Protein AF-A0A9D1TFX6-F1 (afdb_monomer_lite)

Secondary structure (DSSP, 8-state):
-EEEEE-SSEEEEEEE-TTT-SEEEEEEEGGGGGG-GGGGGGSHHHHHHHHHT-S-S----TTTT--SS-------SGGG----HHHHHHHHHHHGGGGTT--HHHHHHHHHHHHHHHHHTT--SS--GGGGGS--EEEEEEEEETT-SS-SEEEEEEEEEETTEEEEEEE-SSEEEEEEEETTEEEEEEEEE----SBHHHHHHHHHHHHHHHH-SEEEEEE-STT--EEEEESS--TTT-S-HHHHHHHHHHHHHHHHHHHHHHHHTT---B-----SHHHHHHHHHHHHHHHHHHTT---EEEEEETTS-SS-EEE-S-EEEEESS--SS--EEETTEEEEEEEEEEPSEEE--TT--TT-EEEEEEEEEEEE---

Sequence (379 aa):
MAYIETDGENFKGYFVNPISSDEEVIDAKVDELPDRPEIWKFCYENVLAVKQKGPGARSSSSQYGAMEDQVCQIITEDSELMLPEETISYIRDCMGKNAEGLTNVQMVSRFLNTTEAMLQNDMRYGVPSYMLDFPRHTYEGSLYIDDMLFPLTDGKITEFYWNDIARYIFENAYIVIDMIYIKDHLNNFEIGYHILDKRVSDRLDHFGLVGKCLDADSLRIAVDNEHKMQMLLPSGHPGKMWNSRQHVKNMFGFWLSGMEKLKAIEKYYEMEFQLHKVSGQDVLNDLYEAIDIVYNGMTLQQNCELTVPGDLFEEDFQIDEPVLIEEKKAIPLQDRVIQGVVFRPYRSIWLPGKVKFAGKSAGEIVRLPGCCEYRIVEG

Radius of gyration: 28.6 Å; chains: 1; bounding box: 55×53×90 Å

Foldseek 3Di:
DWDWDDPQFWIWIWDLPLQQSDTDIDTDTPVCVVVDPCVCCPPPVNVVVCVVCPLDPDPPDPPVVDPPDDPPDDDDDLVPPPDDPSNLVNLCVQCPVVCPPDDSVRSVVVSVVLLVVCQVVVPAEPDTPCQQSPFNDKFKWFKDFDPDPDGLDIFMWTWTHHHQKIWIWTDDQFKIKIFIGGNNHTPAMDIDTHQDDQWLVSSLVSLVSVVRVLPGQKMWMFTPDPVRDIDIGGPDDRDDPDPHSVVVVVVSVLVNVLSVLVVVVCVVQVHIAGDDDDDDPVSVVLQSLLSVLQSCLVVVHFNDKDKDFLVPDQAKDWDPAKAWDDAQDQDPDDWRAHRNWTWHFGTKIFHTDIFDSHPGDRPDITITRMRTHTDTDDD

Organism: NCBI:txid2838501

pLDDT: mean 79.28, std 15.89, range [27.95, 97.5]

Structure (mmCIF, N/CA/C/O backbone):
data_AF-A0A9D1TFX6-F1
#
_entry.id   AF-A0A9D1TFX6-F1
#
loop_
_atom_site.group_PDB
_atom_site.id
_atom_site.type_symbol
_atom_site.label_atom_id
_atom_site.label_alt_id
_atom_site.label_comp_id
_atom_site.label_asym_id
_atom_site.label_entity_id
_atom_site.label_seq_id
_atom_site.pdbx_PDB_ins_code
_atom_site.Cartn_x
_atom_site.Cartn_y
_atom_site.Cartn_z
_atom_site.occupancy
_atom_site.B_iso_or_equiv
_atom_site.auth_seq_id
_atom_site.auth_comp_id
_atom_site.auth_asym_id
_atom_site.auth_atom_id
_atom_site.pdbx_PDB_model_num
ATOM 1 N N . MET A 1 1 ? 12.086 4.731 -7.766 1.00 50.41 1 MET A N 1
ATOM 2 C CA . MET A 1 1 ? 12.019 3.971 -6.500 1.00 50.41 1 MET A CA 1
ATOM 3 C C . MET A 1 1 ? 12.751 4.792 -5.445 1.00 50.41 1 MET A C 1
ATOM 5 O O . MET A 1 1 ? 13.802 5.308 -5.779 1.00 50.41 1 MET A O 1
ATOM 9 N N . ALA A 1 2 ? 12.187 5.039 -4.262 1.00 48.31 2 ALA A N 1
ATOM 10 C CA . ALA A 1 2 ? 12.848 5.838 -3.223 1.00 48.31 2 ALA A CA 1
ATOM 11 C C . ALA A 1 2 ? 12.594 5.207 -1.851 1.00 48.31 2 ALA A C 1
ATOM 13 O O . ALA A 1 2 ? 11.437 4.946 -1.520 1.00 48.31 2 ALA A O 1
ATOM 14 N N . TYR A 1 3 ? 13.647 4.932 -1.087 1.00 51.38 3 TYR A N 1
ATOM 15 C CA . TYR A 1 3 ? 13.579 4.346 0.248 1.00 51.38 3 TYR A CA 1
ATOM 16 C C . TYR A 1 3 ? 14.718 4.862 1.136 1.00 51.38 3 TYR A C 1
ATOM 18 O O . TYR A 1 3 ? 15.718 5.382 0.653 1.00 51.38 3 TYR A O 1
ATOM 26 N 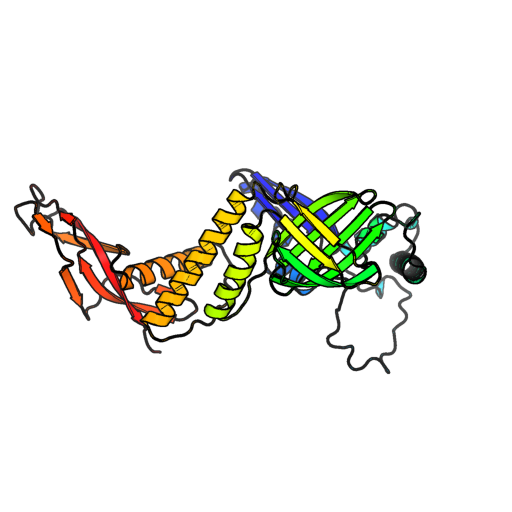N . ILE A 1 4 ? 14.539 4.776 2.452 1.00 63.38 4 ILE A N 1
ATOM 27 C CA . ILE A 1 4 ? 15.465 5.328 3.446 1.00 63.38 4 ILE A CA 1
ATOM 28 C C . ILE A 1 4 ? 15.862 4.208 4.406 1.00 63.38 4 ILE A C 1
ATOM 30 O O . ILE A 1 4 ? 15.001 3.502 4.928 1.00 63.38 4 ILE A O 1
ATOM 34 N N . GLU A 1 5 ? 17.156 4.088 4.667 1.00 58.78 5 GLU A N 1
ATOM 35 C CA . GLU A 1 5 ? 17.748 3.306 5.743 1.00 58.78 5 GLU A CA 1
ATOM 36 C C . GLU A 1 5 ? 18.275 4.265 6.817 1.00 58.78 5 GLU A C 1
ATOM 38 O O . GLU A 1 5 ? 18.986 5.223 6.524 1.00 58.78 5 GLU A O 1
ATOM 43 N N . THR A 1 6 ? 17.930 4.037 8.081 1.00 59.34 6 THR A N 1
ATOM 44 C CA . THR A 1 6 ? 18.486 4.810 9.197 1.00 59.34 6 THR A CA 1
ATOM 45 C C . THR A 1 6 ? 18.554 3.955 10.455 1.00 59.34 6 THR A C 1
ATOM 47 O O . THR A 1 6 ? 17.662 3.144 10.706 1.00 59.34 6 THR A O 1
ATOM 50 N N . ASP A 1 7 ? 19.620 4.122 11.236 1.00 60.09 7 ASP A N 1
ATOM 51 C CA . ASP A 1 7 ? 19.829 3.468 12.536 1.00 60.09 7 ASP A CA 1
ATOM 52 C C . ASP A 1 7 ? 19.606 4.426 13.727 1.00 60.09 7 ASP A C 1
ATOM 54 O O . ASP A 1 7 ? 19.815 4.043 14.878 1.00 60.09 7 ASP A O 1
ATOM 58 N N . GLY A 1 8 ? 19.153 5.658 13.460 1.00 51.97 8 GLY A N 1
ATOM 59 C CA . GLY A 1 8 ? 18.937 6.711 14.457 1.00 51.97 8 GLY A CA 1
ATOM 60 C C . GLY A 1 8 ? 20.118 7.671 14.655 1.00 51.97 8 GLY A C 1
ATOM 61 O O . GLY A 1 8 ? 19.915 8.744 15.217 1.00 51.97 8 GLY A O 1
ATOM 62 N N . GLU A 1 9 ? 21.313 7.347 14.151 1.00 61.41 9 GLU A N 1
ATOM 63 C CA . GLU A 1 9 ? 22.468 8.264 14.091 1.00 61.41 9 GLU A CA 1
ATOM 64 C C . GLU A 1 9 ? 22.867 8.575 12.643 1.00 61.41 9 GLU A C 1
ATOM 66 O O . GLU A 1 9 ? 23.220 9.708 12.314 1.00 61.41 9 GLU A O 1
ATOM 71 N N . ASN A 1 10 ? 22.763 7.580 11.765 1.00 66.56 10 ASN A N 1
ATOM 72 C CA . ASN A 1 10 ? 23.118 7.639 10.358 1.00 66.56 10 ASN A CA 1
ATOM 73 C C . ASN A 1 10 ? 21.859 7.563 9.490 1.00 66.56 10 ASN A C 1
ATOM 75 O O . ASN A 1 10 ? 20.899 6.847 9.788 1.00 66.56 10 ASN A O 1
ATOM 79 N N . PHE A 1 11 ? 21.874 8.309 8.396 1.00 75.75 11 PHE A N 1
ATOM 80 C CA . PHE A 1 11 ? 20.827 8.399 7.395 1.00 75.75 11 PHE A CA 1
ATOM 81 C C . PHE A 1 11 ? 21.402 8.001 6.038 1.00 75.75 11 PHE A C 1
ATOM 83 O O . PHE A 1 11 ? 22.364 8.599 5.557 1.00 75.75 11 PHE A O 1
ATOM 90 N N . LYS A 1 12 ? 20.772 7.008 5.414 1.00 75.56 12 LYS A N 1
ATOM 91 C CA . LYS A 1 12 ? 21.031 6.566 4.049 1.00 75.56 12 LYS A CA 1
ATOM 92 C C . LYS A 1 12 ? 19.753 6.615 3.234 1.00 75.56 12 LYS A C 1
ATOM 94 O O . LYS A 1 12 ? 18.907 5.732 3.315 1.00 75.56 12 LYS A O 1
ATOM 99 N N . GLY A 1 13 ? 19.594 7.669 2.451 1.00 68.38 13 GLY A N 1
ATOM 100 C CA . GLY A 1 13 ? 18.492 7.794 1.509 1.00 68.38 13 GLY A CA 1
ATOM 101 C C . GLY A 1 13 ? 18.891 7.242 0.149 1.00 68.38 13 GLY A C 1
ATOM 102 O O . GLY A 1 13 ? 19.816 7.768 -0.454 1.00 68.38 13 GLY A O 1
ATOM 103 N N . TYR A 1 14 ? 18.152 6.267 -0.366 1.00 70.00 14 TYR A N 1
ATOM 104 C CA . TYR A 1 14 ? 18.257 5.763 -1.734 1.00 70.00 14 TYR A CA 1
ATOM 105 C C . TYR A 1 14 ? 17.091 6.299 -2.546 1.00 70.00 14 TYR A C 1
ATOM 107 O O . TYR A 1 14 ? 15.933 6.044 -2.216 1.00 70.00 14 TYR A O 1
ATOM 115 N N . PHE A 1 15 ? 17.343 7.040 -3.613 1.00 60.09 15 PHE A N 1
ATOM 116 C CA . PHE A 1 15 ? 16.267 7.426 -4.511 1.00 60.09 15 PHE A CA 1
ATOM 117 C C . PHE A 1 15 ? 16.718 7.393 -5.953 1.00 60.09 15 PHE A C 1
ATOM 119 O O . PHE A 1 15 ? 17.815 7.802 -6.304 1.00 60.09 15 PHE A O 1
ATOM 126 N N . VAL A 1 16 ? 15.818 6.925 -6.805 1.00 55.78 16 VAL A N 1
ATOM 127 C CA . VAL A 1 16 ? 15.947 7.088 -8.241 1.00 55.78 16 VAL A CA 1
ATOM 128 C C . VAL A 1 16 ? 15.669 8.546 -8.525 1.00 55.78 16 VAL A C 1
ATOM 130 O O . VAL A 1 16 ? 14.534 9.006 -8.338 1.00 55.78 16 VAL A O 1
ATOM 133 N N . ASN A 1 17 ? 16.701 9.269 -8.941 1.00 50.50 17 ASN A N 1
ATOM 134 C CA . ASN A 1 17 ? 16.532 10.632 -9.390 1.00 50.50 17 ASN A CA 1
ATOM 135 C C . ASN A 1 17 ? 15.504 10.610 -10.544 1.00 50.50 17 ASN A C 1
ATOM 137 O O . ASN A 1 17 ? 15.716 9.931 -11.549 1.00 50.50 17 ASN A O 1
ATOM 141 N N . PRO A 1 18 ? 14.358 11.308 -10.416 1.00 42.19 18 PRO A N 1
ATOM 142 C CA . PRO A 1 18 ? 13.260 11.227 -11.383 1.00 42.19 18 PRO A CA 1
ATOM 143 C C . PRO A 1 18 ? 13.617 11.803 -12.751 1.00 42.19 18 PRO A C 1
ATOM 145 O O . PRO A 1 18 ? 12.796 11.783 -13.672 1.00 42.19 18 PRO A O 1
ATOM 148 N N . ILE A 1 19 ? 14.804 12.383 -12.850 1.00 41.41 19 ILE A N 1
ATOM 149 C CA . ILE A 1 19 ? 15.290 13.051 -14.020 1.00 41.41 19 ILE A CA 1
ATOM 150 C C . ILE A 1 19 ? 16.548 12.362 -14.582 1.00 41.41 19 ILE A C 1
ATOM 152 O O . ILE A 1 19 ? 16.698 12.362 -15.803 1.00 41.41 19 ILE A O 1
ATOM 156 N N . SER A 1 20 ? 17.372 11.713 -13.745 1.00 41.97 20 SER A N 1
ATOM 157 C CA . SER A 1 20 ? 18.524 10.910 -14.189 1.00 41.97 20 SER A CA 1
ATOM 158 C C . SER A 1 20 ? 18.403 9.399 -14.115 1.00 41.97 20 SER A C 1
ATOM 160 O O . SER A 1 20 ? 19.330 8.721 -14.527 1.00 41.97 20 SER A O 1
ATOM 162 N N . SER A 1 21 ? 17.294 8.840 -13.637 1.00 47.09 21 SER A N 1
ATOM 163 C CA . SER A 1 21 ? 17.080 7.385 -13.525 1.00 47.09 21 SER A CA 1
ATOM 164 C C . SER A 1 21 ? 18.157 6.607 -12.739 1.00 47.09 21 SER A C 1
ATOM 166 O O . SER A 1 21 ? 18.006 5.403 -12.549 1.00 47.09 21 SER A O 1
ATOM 168 N N . ASP A 1 22 ? 19.188 7.278 -12.220 1.00 47.03 22 ASP A N 1
ATOM 169 C CA . ASP A 1 22 ? 20.243 6.721 -11.387 1.00 47.03 22 ASP A CA 1
ATOM 170 C C . ASP A 1 22 ? 19.782 6.602 -9.937 1.00 47.03 22 ASP A C 1
ATOM 172 O O . ASP A 1 22 ? 19.010 7.422 -9.428 1.00 47.03 22 ASP A O 1
ATOM 176 N N . GLU A 1 23 ? 20.300 5.584 -9.259 1.00 53.84 23 GLU A N 1
ATOM 177 C CA . GLU A 1 23 ? 20.159 5.418 -7.819 1.00 53.84 23 GLU A CA 1
ATOM 178 C C . GLU A 1 23 ? 21.122 6.381 -7.104 1.00 53.84 23 GLU A C 1
ATOM 180 O O . GLU A 1 23 ? 22.322 6.127 -6.987 1.00 53.84 23 GLU A O 1
ATOM 185 N N . GLU A 1 24 ? 20.601 7.519 -6.647 1.00 60.44 24 GLU A N 1
ATOM 186 C CA . GLU A 1 24 ? 21.336 8.464 -5.811 1.00 60.44 24 GLU A CA 1
ATOM 187 C C . GLU A 1 24 ? 21.267 8.032 -4.342 1.00 60.44 24 GLU A C 1
ATOM 189 O O . GLU A 1 24 ? 20.200 7.691 -3.819 1.00 60.44 24 GLU A O 1
ATOM 194 N N . VAL A 1 25 ? 22.425 8.063 -3.672 1.00 74.31 25 VAL A N 1
ATOM 195 C CA . VAL A 1 25 ? 22.572 7.716 -2.254 1.00 74.31 25 VAL A CA 1
ATOM 196 C C . VAL A 1 25 ? 22.963 8.962 -1.465 1.00 74.31 25 VAL A C 1
ATOM 198 O O . VAL A 1 25 ? 24.059 9.497 -1.633 1.00 74.31 25 VAL A O 1
ATOM 201 N N . ILE A 1 26 ? 22.079 9.412 -0.580 1.00 73.75 26 ILE A N 1
ATOM 202 C CA . ILE A 1 26 ? 22.385 10.426 0.430 1.00 73.75 26 ILE A CA 1
ATOM 203 C C . ILE A 1 26 ? 22.884 9.696 1.667 1.00 73.75 26 ILE A C 1
ATOM 205 O O . ILE A 1 26 ? 22.081 9.082 2.358 1.00 73.75 26 ILE A O 1
ATOM 209 N N . ASP A 1 27 ? 24.183 9.773 1.942 1.00 80.62 27 ASP A N 1
ATOM 210 C CA . ASP A 1 27 ? 24.804 9.242 3.160 1.00 80.62 27 ASP A CA 1
ATOM 211 C C . ASP A 1 27 ? 25.219 10.417 4.058 1.00 80.62 27 ASP A C 1
ATOM 213 O O . ASP A 1 27 ? 26.081 11.222 3.687 1.00 80.62 27 ASP A O 1
ATOM 217 N N . ALA A 1 28 ? 24.542 10.574 5.193 1.00 77.94 28 ALA A N 1
ATOM 218 C CA . ALA A 1 28 ? 24.755 11.674 6.130 1.00 77.94 28 ALA A CA 1
ATOM 219 C C . ALA A 1 28 ? 24.387 11.254 7.555 1.00 77.94 28 ALA A C 1
ATOM 221 O O . ALA A 1 28 ? 23.653 10.289 7.758 1.00 77.94 28 ALA A O 1
ATOM 222 N N . LYS A 1 29 ? 24.850 11.993 8.563 1.00 78.81 29 LYS A N 1
ATOM 223 C CA . LYS A 1 29 ? 24.313 11.826 9.917 1.00 78.81 29 LYS A CA 1
ATOM 224 C C . LYS A 1 29 ? 22.992 12.565 10.082 1.00 78.81 29 LYS A C 1
ATOM 226 O O . LYS A 1 29 ? 22.737 13.549 9.391 1.00 78.81 29 LYS A O 1
ATOM 231 N N . VAL A 1 30 ? 22.156 12.103 11.010 1.00 69.62 30 VAL A N 1
ATOM 232 C CA . VAL A 1 30 ? 20.814 12.664 11.248 1.00 69.62 30 VAL A CA 1
ATOM 233 C C . VAL A 1 30 ? 20.863 14.150 11.636 1.00 69.62 30 VAL A C 1
ATOM 235 O O . VAL A 1 30 ? 20.007 14.928 11.221 1.00 69.62 30 VAL A O 1
ATOM 238 N N . ASP A 1 31 ? 21.885 14.565 12.379 1.00 79.25 31 ASP A N 1
ATOM 239 C CA . ASP A 1 31 ? 22.135 15.951 12.783 1.00 79.25 31 ASP A CA 1
ATOM 240 C C . ASP A 1 31 ? 22.645 16.851 11.642 1.00 79.25 31 ASP A C 1
ATOM 242 O O . ASP A 1 31 ? 22.513 18.070 11.728 1.00 79.25 31 ASP A O 1
ATOM 246 N N . GLU A 1 32 ? 23.146 16.269 10.550 1.00 78.56 32 GLU A N 1
ATOM 247 C CA . GLU A 1 32 ? 23.594 16.982 9.343 1.00 78.56 32 GLU A CA 1
ATOM 248 C C . GLU A 1 32 ? 22.479 17.134 8.289 1.00 78.56 32 GLU A C 1
ATOM 250 O O . GLU A 1 32 ? 22.638 17.863 7.309 1.00 78.56 32 GLU A O 1
ATOM 255 N N . LEU A 1 33 ? 21.337 16.460 8.470 1.00 67.38 33 LEU A N 1
ATOM 256 C CA . LEU A 1 33 ? 20.220 16.463 7.515 1.00 67.38 33 LEU A CA 1
ATOM 257 C C . LEU A 1 33 ? 19.594 17.840 7.238 1.00 67.38 33 LEU A C 1
ATOM 259 O O . LEU A 1 33 ? 19.234 18.077 6.083 1.00 67.38 33 LEU A O 1
ATOM 263 N N . PRO A 1 34 ? 19.458 18.766 8.212 1.00 72.25 34 PRO A N 1
ATOM 264 C CA . PRO A 1 34 ? 18.899 20.094 7.947 1.00 72.25 34 PRO A CA 1
ATOM 265 C C . PRO A 1 34 ? 19.706 20.912 6.928 1.00 72.25 34 PRO A C 1
ATOM 267 O O . PRO A 1 34 ? 19.141 21.770 6.251 1.00 72.25 34 PRO A O 1
ATOM 270 N N . ASP A 1 35 ? 21.001 20.612 6.791 1.00 73.62 35 ASP A N 1
ATOM 271 C CA . ASP A 1 35 ? 21.935 21.307 5.902 1.00 73.62 35 ASP A CA 1
ATOM 272 C C . ASP A 1 35 ? 22.107 20.602 4.541 1.00 73.62 35 ASP A C 1
ATOM 274 O O . ASP A 1 35 ? 22.879 21.057 3.694 1.00 73.62 35 ASP A O 1
ATOM 278 N N . ARG A 1 36 ? 21.384 19.495 4.309 1.00 72.25 36 ARG A N 1
ATOM 279 C CA . ARG A 1 36 ? 21.411 18.696 3.072 1.00 72.25 36 ARG A CA 1
ATOM 280 C C . ARG A 1 36 ? 20.138 18.939 2.255 1.00 72.25 36 ARG A C 1
ATOM 282 O O . ARG A 1 36 ? 19.154 18.219 2.435 1.00 72.25 36 ARG A O 1
ATOM 289 N N . PRO A 1 37 ? 20.099 19.936 1.351 1.00 66.06 37 PRO A N 1
ATOM 290 C CA . PRO A 1 37 ? 18.899 20.249 0.571 1.00 66.06 37 PRO A CA 1
ATOM 291 C C . PRO A 1 37 ? 18.422 19.084 -0.315 1.00 66.06 37 PRO A C 1
ATOM 293 O O . PRO A 1 37 ? 17.250 19.026 -0.685 1.00 66.06 37 PRO A O 1
ATOM 296 N N . GLU A 1 38 ? 19.292 18.124 -0.619 1.00 64.94 38 GLU A N 1
ATOM 297 C CA . GLU A 1 38 ? 18.978 16.914 -1.377 1.00 64.94 38 GLU A CA 1
ATOM 298 C C . GLU A 1 38 ? 17.970 16.011 -0.648 1.00 64.94 38 GLU A C 1
ATOM 300 O O . GLU A 1 38 ? 17.236 15.267 -1.298 1.00 64.94 38 GLU A O 1
ATOM 305 N N . ILE A 1 39 ? 17.849 16.116 0.683 1.00 63.66 39 ILE A N 1
ATOM 306 C CA . ILE A 1 39 ? 16.886 15.330 1.468 1.00 63.66 39 ILE A CA 1
ATOM 307 C C . ILE A 1 39 ? 15.434 15.608 1.067 1.00 63.66 39 ILE A C 1
ATOM 309 O O . ILE A 1 39 ? 14.574 14.729 1.141 1.00 63.66 39 ILE A O 1
ATOM 313 N N . TRP A 1 40 ? 15.151 16.809 0.556 1.00 62.12 40 TRP A N 1
ATOM 314 C CA . TRP A 1 40 ? 13.821 17.189 0.087 1.00 62.12 40 TRP A CA 1
ATOM 315 C C . TRP A 1 40 ? 13.414 16.449 -1.194 1.00 62.12 40 TRP A C 1
ATOM 317 O O . TRP A 1 40 ? 12.239 16.455 -1.558 1.00 62.12 40 TRP A O 1
ATOM 327 N N . LYS A 1 41 ? 14.331 15.727 -1.852 1.00 59.88 41 LYS A N 1
ATOM 328 C CA . LYS A 1 41 ? 13.988 14.797 -2.939 1.00 59.88 41 LYS A CA 1
ATOM 329 C C . LYS A 1 41 ? 13.178 13.586 -2.440 1.00 59.88 41 LYS A C 1
ATOM 331 O O . LYS A 1 41 ? 12.399 13.030 -3.210 1.00 59.88 41 LYS A O 1
ATOM 336 N N . PHE A 1 42 ? 13.236 13.271 -1.140 1.00 54.28 42 PHE A N 1
ATOM 337 C CA . PHE A 1 42 ? 12.345 12.314 -0.462 1.00 54.28 42 PHE A CA 1
ATOM 338 C C . PHE A 1 42 ? 10.997 12.910 -0.044 1.00 54.28 42 PHE A C 1
ATOM 340 O O . PHE A 1 42 ? 10.196 12.228 0.601 1.00 54.28 42 PHE A O 1
ATOM 347 N N . CYS A 1 43 ? 10.711 14.174 -0.380 1.00 53.09 43 CYS A N 1
ATOM 348 C CA . CYS A 1 43 ? 9.432 14.759 -0.021 1.00 53.09 43 CYS A CA 1
ATOM 349 C C . CYS A 1 43 ? 8.290 13.970 -0.669 1.00 53.09 43 CYS A C 1
ATOM 351 O O . CYS A 1 43 ? 8.366 13.473 -1.797 1.00 53.09 43 CYS A O 1
ATOM 353 N N . TYR A 1 44 ? 7.196 13.858 0.070 1.00 47.78 44 TYR A N 1
ATOM 354 C CA . TYR A 1 44 ? 6.047 13.080 -0.356 1.00 47.78 44 TYR A CA 1
ATOM 355 C C . TYR A 1 44 ? 5.450 13.568 -1.686 1.00 47.78 44 TYR A C 1
ATOM 357 O O . TYR A 1 44 ? 4.912 12.763 -2.440 1.00 47.78 44 TYR A O 1
ATOM 365 N N . GLU A 1 45 ? 5.574 14.858 -2.012 1.00 51.06 45 GLU A N 1
ATOM 366 C CA . GLU A 1 45 ? 5.168 15.406 -3.312 1.00 51.06 45 GLU A CA 1
ATOM 367 C C . GLU A 1 45 ? 6.007 14.842 -4.464 1.00 51.06 45 GLU A C 1
ATOM 369 O O . GLU A 1 45 ? 5.439 14.427 -5.473 1.00 51.06 45 GLU A O 1
ATOM 374 N N . ASN A 1 46 ? 7.325 14.719 -4.287 1.00 50.62 46 ASN A N 1
ATOM 375 C CA . ASN A 1 46 ? 8.217 14.115 -5.275 1.00 50.62 46 ASN A CA 1
ATOM 376 C C . ASN A 1 46 ? 7.965 12.611 -5.416 1.00 50.62 46 ASN A C 1
ATOM 378 O O . ASN A 1 46 ? 7.808 12.115 -6.530 1.00 50.62 46 ASN A O 1
ATOM 382 N N . VAL A 1 47 ? 7.823 11.887 -4.304 1.00 51.81 47 VAL A N 1
ATOM 383 C CA . VAL A 1 47 ? 7.531 10.442 -4.322 1.00 51.81 47 VAL A CA 1
ATOM 384 C C . VAL A 1 47 ? 6.155 10.153 -4.940 1.00 51.81 47 VAL A C 1
ATOM 386 O O . VAL A 1 47 ? 6.001 9.206 -5.713 1.00 51.81 47 VAL A O 1
ATOM 389 N N . LEU A 1 48 ? 5.148 10.986 -4.659 1.00 48.50 48 LEU A N 1
ATOM 390 C CA . LEU A 1 48 ? 3.819 10.879 -5.260 1.00 48.50 48 LEU A CA 1
ATOM 391 C C . LEU A 1 48 ? 3.832 11.245 -6.746 1.00 48.50 48 LEU A C 1
ATOM 393 O O . LEU A 1 48 ? 3.161 10.572 -7.519 1.00 48.50 48 LEU A O 1
ATOM 397 N N . ALA A 1 49 ? 4.592 12.262 -7.158 1.00 53.72 49 ALA A N 1
ATOM 398 C CA . ALA A 1 49 ? 4.751 12.618 -8.565 1.00 53.72 49 ALA A CA 1
ATOM 399 C C . ALA A 1 49 ? 5.439 11.496 -9.358 1.00 53.72 49 ALA A C 1
ATOM 401 O O . ALA A 1 49 ? 5.009 11.185 -10.466 1.00 53.72 49 ALA A O 1
ATOM 402 N N . VAL A 1 50 ? 6.457 10.846 -8.783 1.00 50.41 50 VAL A N 1
ATOM 403 C CA . VAL A 1 50 ? 7.099 9.646 -9.350 1.00 50.41 50 VAL A CA 1
ATOM 404 C C . VAL A 1 50 ? 6.093 8.503 -9.482 1.00 50.41 50 VAL A C 1
ATOM 406 O O . VAL A 1 50 ? 6.036 7.847 -10.512 1.00 50.41 50 VAL A O 1
ATOM 409 N N . LYS A 1 51 ? 5.245 8.303 -8.471 1.00 45.47 51 LYS A N 1
ATOM 410 C CA . LYS A 1 51 ? 4.239 7.236 -8.452 1.00 45.47 51 LYS A CA 1
ATOM 411 C C . LYS A 1 51 ? 3.062 7.484 -9.404 1.00 45.47 51 LYS A C 1
ATOM 413 O O . LYS A 1 51 ? 2.594 6.558 -10.052 1.00 45.47 51 LYS A O 1
ATOM 418 N N . GLN A 1 52 ? 2.581 8.723 -9.508 1.00 48.91 52 GLN A N 1
ATOM 419 C CA . GLN A 1 52 ? 1.493 9.116 -10.417 1.00 48.91 52 GLN A CA 1
ATOM 420 C C . GLN A 1 52 ? 1.924 9.127 -11.885 1.00 48.91 52 GLN A C 1
ATOM 422 O O . GLN A 1 52 ? 1.081 8.982 -12.765 1.00 48.91 52 GLN A O 1
ATOM 427 N N . LYS A 1 53 ? 3.225 9.277 -12.152 1.00 43.72 53 LYS A N 1
ATOM 428 C CA . LYS A 1 53 ? 3.808 9.095 -13.484 1.00 43.72 53 LYS A CA 1
ATOM 429 C C . LYS A 1 53 ? 3.913 7.618 -13.900 1.00 43.72 53 LYS A C 1
ATOM 431 O O . LYS A 1 53 ? 4.219 7.375 -15.063 1.00 43.72 53 LYS A O 1
ATOM 436 N N . GLY A 1 54 ? 3.674 6.662 -12.991 1.00 40.62 54 GLY A N 1
ATOM 437 C CA . GLY A 1 54 ? 4.074 5.261 -13.172 1.00 40.62 54 GLY A CA 1
ATOM 438 C C . GLY A 1 54 ? 5.601 5.128 -13.312 1.00 40.62 54 GLY A C 1
ATOM 439 O O . GLY A 1 54 ? 6.322 6.118 -13.137 1.00 40.62 54 GLY A O 1
ATOM 440 N N . PRO A 1 55 ? 6.142 3.946 -13.661 1.00 38.97 55 PRO A N 1
ATOM 441 C CA . PRO A 1 55 ? 7.430 3.866 -14.350 1.00 38.97 55 PRO A CA 1
ATOM 442 C C . PRO A 1 55 ? 7.292 4.609 -15.690 1.00 38.97 55 PRO A C 1
ATOM 444 O O . PRO A 1 55 ? 6.942 4.050 -16.725 1.00 38.97 55 PRO A O 1
ATOM 447 N N . GLY A 1 56 ? 7.447 5.929 -15.634 1.00 39.06 56 GLY A N 1
ATOM 448 C CA . GLY A 1 56 ? 7.069 6.819 -16.711 1.00 39.06 56 GLY A CA 1
ATOM 449 C C . GLY A 1 56 ? 8.037 6.757 -17.884 1.00 39.06 56 GLY A C 1
ATOM 450 O O . GLY A 1 56 ? 8.941 7.583 -17.973 1.00 39.06 56 GLY A O 1
ATOM 451 N N . ALA A 1 57 ? 7.706 5.938 -18.883 1.00 34.22 57 ALA A N 1
ATOM 452 C CA . ALA A 1 57 ? 7.490 6.542 -20.191 1.00 34.22 57 ALA A CA 1
ATOM 453 C C . ALA A 1 57 ? 6.390 7.601 -20.009 1.00 34.22 57 ALA A C 1
ATOM 455 O O . ALA A 1 57 ? 5.274 7.299 -19.591 1.00 34.22 57 ALA A O 1
ATOM 456 N N . ARG A 1 58 ? 6.734 8.877 -20.202 1.00 35.06 58 ARG A N 1
ATOM 457 C CA . ARG A 1 58 ? 5.833 10.006 -19.949 1.00 35.06 58 ARG A CA 1
ATOM 458 C C . ARG A 1 58 ? 4.520 9.850 -20.725 1.00 35.06 58 ARG A C 1
ATOM 460 O O . ARG A 1 58 ? 4.502 10.035 -21.935 1.00 35.06 58 ARG A O 1
ATOM 467 N N . SER A 1 59 ? 3.404 9.700 -20.017 1.00 27.95 59 SER A N 1
ATOM 468 C CA . SER A 1 59 ? 2.117 10.237 -20.467 1.00 27.95 59 SER A CA 1
ATOM 469 C C . SER A 1 59 ? 1.874 11.581 -19.780 1.00 27.95 59 SER A C 1
ATOM 471 O O . SER A 1 59 ? 1.074 11.710 -18.853 1.00 27.95 59 SER A O 1
ATOM 473 N N . SER A 1 60 ? 2.586 12.618 -20.210 1.00 29.86 60 SER A N 1
ATOM 474 C CA . SER A 1 60 ? 2.128 13.990 -19.990 1.00 29.86 60 SER A CA 1
ATOM 475 C C . SER A 1 60 ? 1.120 14.322 -21.079 1.00 29.86 60 SER A C 1
ATOM 477 O O . SER A 1 60 ? 1.490 14.908 -22.092 1.00 29.86 60 SER A O 1
ATOM 479 N N . SER A 1 61 ? -0.131 13.890 -20.903 1.00 29.08 61 SER A N 1
ATOM 480 C CA . SER A 1 61 ? -1.180 14.150 -21.893 1.00 29.08 61 SER A CA 1
ATOM 481 C C . SER A 1 61 ? -2.566 13.673 -21.451 1.00 29.08 61 SER A C 1
ATOM 483 O O . SER A 1 61 ? -3.111 12.693 -21.956 1.00 29.08 61 SER A O 1
ATOM 485 N N . SER A 1 62 ? -3.239 14.493 -20.660 1.00 29.92 62 SER A N 1
ATOM 486 C CA . SER A 1 62 ? -4.680 14.713 -20.838 1.00 29.92 62 SER A CA 1
ATOM 487 C C . SER A 1 62 ? -4.975 15.564 -22.098 1.00 29.92 62 SER A C 1
ATOM 489 O O . SER A 1 62 ? -5.938 16.321 -22.134 1.00 29.92 62 SER A O 1
ATOM 491 N N . GLN A 1 63 ? -4.149 15.438 -23.150 1.00 30.94 63 GLN A N 1
ATOM 492 C CA . GLN A 1 63 ? -4.297 16.115 -24.446 1.00 30.94 63 GLN A CA 1
ATOM 493 C C . GLN A 1 63 ? -4.298 15.176 -25.669 1.00 30.94 63 GLN A C 1
ATOM 495 O O . GLN A 1 63 ? -4.543 15.651 -26.773 1.00 30.94 63 GLN A O 1
ATOM 500 N N . TYR A 1 64 ? -4.169 13.849 -25.529 1.00 33.00 64 TYR A N 1
ATOM 501 C CA . TYR A 1 64 ? -4.330 12.931 -26.681 1.00 33.00 64 TYR A CA 1
ATOM 502 C C . TYR A 1 64 ? -5.801 12.611 -27.008 1.00 33.00 64 TYR A C 1
ATOM 504 O O . TYR A 1 64 ? -6.138 11.508 -27.423 1.00 33.00 64 TYR A O 1
ATOM 512 N N . GLY A 1 65 ? -6.689 13.589 -26.817 1.00 30.09 65 GLY A N 1
ATOM 513 C CA . GLY A 1 65 ? -8.026 13.606 -27.417 1.00 30.09 65 GLY A CA 1
ATOM 514 C C . GLY A 1 65 ? -8.129 14.533 -28.634 1.00 30.09 65 GLY A C 1
ATOM 515 O O . GLY A 1 65 ? -9.170 14.552 -29.281 1.00 30.09 65 GLY A O 1
ATOM 516 N N . ALA A 1 66 ? -7.086 15.312 -28.946 1.00 35.06 66 ALA A N 1
ATOM 517 C CA . ALA A 1 66 ? -7.086 16.244 -30.073 1.00 35.06 66 ALA A CA 1
ATOM 518 C C . ALA A 1 66 ? -5.648 16.594 -30.502 1.00 35.06 66 ALA A C 1
ATOM 520 O O . ALA A 1 66 ? -5.127 17.644 -30.139 1.00 35.06 66 ALA A O 1
ATOM 521 N N . MET A 1 67 ? -4.983 15.720 -31.262 1.00 36.38 67 MET A N 1
ATOM 522 C CA . MET A 1 67 ? -3.675 16.016 -31.875 1.00 36.38 67 MET A CA 1
ATOM 523 C C . MET A 1 67 ? -3.709 15.879 -33.398 1.00 36.38 67 MET A C 1
ATOM 525 O O . MET A 1 67 ? -2.841 15.253 -33.991 1.00 36.38 67 MET A O 1
ATOM 529 N N . GLU A 1 68 ? -4.702 16.496 -34.038 1.00 38.53 68 GLU A N 1
ATOM 530 C CA . GLU A 1 68 ? -4.645 16.727 -35.489 1.00 38.53 68 GLU A CA 1
ATOM 531 C C . GLU A 1 68 ? -4.188 18.149 -35.869 1.00 38.53 68 GLU A C 1
ATOM 533 O O . GLU A 1 68 ? -3.915 18.366 -37.037 1.00 38.53 68 GLU A O 1
ATOM 538 N N . ASP A 1 69 ? -3.982 19.087 -34.925 1.00 38.97 69 ASP A N 1
ATOM 539 C CA . ASP A 1 69 ? -3.651 20.491 -35.269 1.00 38.97 69 ASP A CA 1
ATOM 540 C C . ASP A 1 69 ? -2.720 21.230 -34.270 1.00 38.97 69 ASP A C 1
ATOM 542 O O . ASP A 1 69 ? -2.797 22.450 -34.111 1.00 38.97 69 ASP A O 1
ATOM 546 N N . GLN A 1 70 ? -1.803 20.543 -33.575 1.00 44.38 70 GLN A N 1
ATOM 547 C CA . GLN A 1 70 ? -0.715 21.250 -32.876 1.00 44.38 70 GLN A CA 1
ATOM 548 C C . GLN A 1 70 ? 0.488 21.399 -33.808 1.00 44.38 70 GLN A C 1
ATOM 550 O O . GLN A 1 70 ? 1.147 20.425 -34.162 1.00 44.38 70 GLN A O 1
ATOM 555 N N . VAL A 1 71 ? 0.773 22.642 -34.203 1.00 45.44 71 VAL A N 1
ATOM 556 C CA . VAL A 1 71 ? 2.000 23.014 -34.914 1.00 45.44 71 VAL A CA 1
ATOM 557 C C . VAL A 1 71 ? 3.187 22.655 -34.018 1.00 45.44 71 VAL A C 1
ATOM 559 O O . VAL A 1 71 ? 3.495 23.379 -33.073 1.00 45.44 71 VAL A O 1
ATOM 562 N N . CYS A 1 72 ? 3.835 21.521 -34.287 1.00 51.88 72 CYS A N 1
ATOM 563 C CA . CYS A 1 72 ? 5.076 21.146 -33.620 1.00 51.88 72 CYS A CA 1
ATOM 564 C C . CYS A 1 72 ? 6.127 22.224 -33.899 1.00 51.88 72 CYS A C 1
ATOM 566 O O . CYS A 1 72 ? 6.536 22.431 -35.044 1.00 51.88 72 CYS A O 1
ATOM 568 N N . GLN A 1 73 ? 6.551 22.933 -32.856 1.00 61.72 73 GLN A N 1
ATOM 569 C CA . GLN A 1 73 ? 7.602 23.933 -32.962 1.00 61.72 73 GLN A CA 1
ATOM 570 C C . GLN A 1 73 ? 8.950 23.211 -33.089 1.00 61.72 73 GLN A C 1
ATOM 572 O O . GLN A 1 73 ? 9.306 22.393 -32.242 1.00 61.72 73 GLN A O 1
ATOM 577 N N . ILE A 1 74 ? 9.682 23.475 -34.173 1.00 70.19 74 ILE A N 1
ATOM 578 C CA . ILE A 1 74 ? 11.016 22.904 -34.383 1.00 70.19 74 ILE A CA 1
ATOM 579 C C . ILE A 1 74 ? 11.987 23.666 -33.481 1.00 70.19 74 ILE A C 1
ATOM 581 O O . ILE A 1 74 ? 12.211 24.853 -33.695 1.00 70.19 74 ILE A O 1
ATOM 585 N N . ILE A 1 75 ? 12.545 22.980 -32.485 1.00 73.31 75 ILE A N 1
ATOM 586 C CA . ILE A 1 75 ? 13.571 23.521 -31.589 1.00 73.31 75 ILE A CA 1
ATOM 587 C C . ILE A 1 75 ? 14.926 23.379 -32.281 1.00 73.31 75 ILE A C 1
ATOM 589 O O . ILE A 1 75 ? 15.332 22.264 -32.618 1.00 73.31 75 ILE A O 1
ATOM 593 N N . THR A 1 76 ? 15.628 24.493 -32.487 1.00 73.19 76 THR A N 1
ATOM 594 C CA . THR A 1 76 ? 16.966 24.487 -33.112 1.00 73.19 76 THR A CA 1
ATOM 595 C C . THR A 1 76 ? 18.060 25.081 -32.235 1.00 73.19 76 THR A C 1
ATOM 597 O O . THR A 1 76 ? 19.237 24.870 -32.525 1.00 73.19 76 THR A O 1
ATOM 600 N N . GLU A 1 77 ? 17.694 25.777 -31.156 1.00 78.81 77 GLU A N 1
ATOM 601 C CA . GLU A 1 77 ? 18.634 26.449 -30.255 1.00 78.81 77 GLU A CA 1
ATOM 602 C C . GLU A 1 77 ? 18.496 25.971 -28.802 1.00 78.81 77 GLU A C 1
ATOM 604 O O . GLU A 1 77 ? 17.401 25.676 -28.325 1.00 78.81 77 GLU A O 1
ATOM 609 N N . ASP A 1 78 ? 19.613 25.928 -28.066 1.00 78.31 78 ASP A N 1
ATOM 610 C CA . ASP A 1 78 ? 19.644 25.492 -26.658 1.00 78.31 78 ASP A CA 1
ATOM 611 C C . ASP A 1 78 ? 18.780 26.372 -25.738 1.00 78.31 78 ASP A C 1
ATOM 613 O O . ASP A 1 78 ? 18.243 25.885 -24.748 1.00 78.31 78 ASP A O 1
ATOM 617 N N . SER A 1 79 ? 18.611 27.651 -26.078 1.00 80.06 79 SER A N 1
ATOM 618 C CA . SER A 1 79 ? 17.746 28.614 -25.380 1.00 80.06 79 SER A CA 1
ATOM 619 C C . SER A 1 79 ? 16.257 28.258 -25.448 1.00 80.06 79 SER A C 1
ATOM 621 O O . SER A 1 79 ? 15.487 28.673 -24.584 1.00 80.06 79 SER A O 1
ATOM 623 N N . GLU A 1 80 ? 15.852 27.501 -26.466 1.00 77.38 80 GLU A N 1
ATOM 624 C CA . GLU A 1 80 ? 14.476 27.059 -26.700 1.00 77.38 80 GLU A CA 1
ATOM 625 C C . GLU A 1 80 ? 14.208 25.676 -26.081 1.00 77.38 80 GLU A C 1
ATOM 627 O O . GLU A 1 80 ? 13.057 25.246 -25.959 1.00 77.38 80 GLU A O 1
ATOM 632 N N . LEU A 1 81 ? 15.265 24.968 -25.664 1.00 80.12 81 LEU A N 1
ATOM 633 C CA . LEU A 1 81 ? 15.172 23.647 -25.061 1.00 80.12 81 LEU A CA 1
ATOM 634 C C . LEU A 1 81 ? 14.795 23.748 -23.578 1.00 80.12 81 LEU A C 1
ATOM 636 O O . LEU A 1 81 ? 15.639 23.789 -22.686 1.00 80.12 81 LEU A O 1
ATOM 640 N N . MET A 1 82 ? 13.493 23.711 -23.312 1.00 80.12 82 MET A N 1
ATOM 641 C CA . MET A 1 82 ? 12.935 23.770 -21.958 1.00 80.12 82 MET A CA 1
ATOM 642 C C . MET A 1 82 ? 12.929 22.387 -21.282 1.00 80.12 82 MET A C 1
ATOM 644 O O . MET A 1 82 ? 11.870 21.834 -20.975 1.00 80.12 82 MET A O 1
ATOM 648 N N . LEU A 1 83 ? 14.113 21.803 -21.067 1.00 77.12 83 LEU A N 1
ATOM 649 C CA . LEU A 1 83 ? 14.284 20.562 -20.301 1.00 77.12 83 LEU A CA 1
ATOM 650 C C . LEU A 1 83 ? 14.948 20.834 -18.941 1.00 77.12 83 LEU A C 1
ATOM 652 O O . LEU A 1 83 ? 15.866 21.650 -18.874 1.00 77.12 83 LEU A O 1
ATOM 656 N N . PRO A 1 84 ? 14.537 20.139 -17.861 1.00 84.69 84 PRO A N 1
ATOM 657 C CA . PRO A 1 84 ? 15.241 20.208 -16.583 1.00 84.69 84 PRO A CA 1
ATOM 658 C C . PRO A 1 84 ? 16.715 19.803 -16.731 1.00 84.69 84 PRO A C 1
ATOM 660 O O . PRO A 1 84 ? 17.017 18.843 -17.443 1.00 84.69 84 PRO A O 1
ATOM 663 N N . GLU A 1 85 ? 17.627 20.483 -16.026 1.00 81.31 85 GLU A N 1
ATOM 664 C CA . GLU A 1 85 ? 19.076 20.220 -16.107 1.00 81.31 85 GLU A CA 1
ATOM 665 C C . GLU A 1 85 ? 19.431 18.763 -15.803 1.00 81.31 85 GLU A C 1
ATOM 667 O O . GLU A 1 85 ? 20.262 18.171 -16.489 1.00 81.31 85 GLU A O 1
ATOM 672 N N . GLU A 1 86 ? 18.747 18.149 -14.839 1.00 78.38 86 GLU A N 1
ATOM 673 C CA . GLU A 1 86 ? 18.972 16.748 -14.495 1.00 78.38 86 GLU A CA 1
ATOM 674 C C . GLU A 1 86 ? 18.606 15.804 -15.678 1.00 78.38 86 GLU A C 1
ATOM 676 O O . GLU A 1 86 ? 19.231 14.760 -15.833 1.00 78.38 86 GLU A O 1
ATOM 681 N N . THR A 1 87 ? 17.689 16.189 -16.593 1.00 76.81 87 THR A N 1
ATOM 682 C CA . THR A 1 87 ? 17.319 15.376 -17.787 1.00 76.81 87 THR A CA 1
ATOM 683 C C . THR A 1 87 ? 18.427 15.472 -18.816 1.00 76.81 87 THR A C 1
ATOM 685 O O . THR A 1 87 ? 18.770 14.507 -19.491 1.00 76.81 87 THR A O 1
ATOM 688 N N . ILE A 1 88 ? 18.993 16.668 -18.944 1.00 81.31 88 ILE A N 1
ATOM 689 C CA . ILE A 1 88 ? 20.124 16.922 -19.825 1.00 81.31 88 ILE A CA 1
ATOM 690 C C . ILE A 1 88 ? 21.353 16.162 -19.305 1.00 81.31 88 ILE A C 1
ATOM 692 O O . ILE A 1 88 ? 22.076 15.578 -20.110 1.00 81.31 88 ILE A O 1
ATOM 696 N N . SER A 1 89 ? 21.568 16.117 -17.984 1.00 85.19 89 SER A N 1
ATOM 697 C CA . SER A 1 89 ? 22.640 15.317 -17.375 1.00 85.19 89 SER A CA 1
ATOM 698 C C . SER A 1 89 ? 22.469 13.834 -17.679 1.00 85.19 89 SER A C 1
ATOM 700 O O . SER A 1 89 ? 23.370 13.243 -18.259 1.00 85.19 89 SER A O 1
ATOM 702 N N . TYR A 1 90 ? 21.283 13.276 -17.428 1.00 83.19 90 TYR A N 1
ATOM 703 C CA . TYR A 1 90 ? 20.971 11.883 -17.753 1.00 83.19 90 TYR A CA 1
ATOM 704 C C . TYR A 1 90 ? 21.328 11.497 -19.183 1.00 83.19 90 TYR A C 1
ATOM 706 O O . TYR A 1 90 ? 22.013 10.508 -19.430 1.00 83.19 90 TYR A O 1
ATOM 714 N N . ILE A 1 91 ? 20.855 12.295 -20.144 1.00 81.44 91 ILE A N 1
ATOM 715 C CA . ILE A 1 91 ? 21.070 12.034 -21.565 1.00 81.44 91 ILE A CA 1
ATOM 716 C C . ILE A 1 91 ? 22.567 12.086 -21.876 1.00 81.44 91 ILE A C 1
ATOM 718 O O . ILE A 1 91 ? 23.070 11.257 -22.636 1.00 81.44 91 ILE A O 1
ATOM 722 N N . ARG A 1 92 ? 23.291 13.033 -21.273 1.00 85.88 92 ARG A N 1
ATOM 723 C CA . ARG A 1 92 ? 24.742 13.141 -21.416 1.00 85.88 92 ARG A CA 1
ATOM 724 C C . ARG A 1 92 ? 25.448 11.898 -20.886 1.00 85.88 92 ARG A C 1
ATOM 726 O O . ARG A 1 92 ? 26.298 11.358 -21.591 1.00 85.88 92 ARG A O 1
ATOM 733 N N . ASP A 1 93 ? 25.054 11.418 -19.713 1.00 86.44 93 ASP A N 1
ATOM 734 C CA . ASP A 1 93 ? 25.625 10.229 -19.079 1.00 86.44 93 ASP A CA 1
ATOM 735 C C . ASP A 1 93 ? 25.325 8.966 -19.904 1.00 86.44 93 ASP A C 1
ATOM 737 O O . ASP A 1 93 ? 26.231 8.191 -20.220 1.00 86.44 93 ASP A O 1
ATOM 741 N N . CYS A 1 94 ? 24.090 8.832 -20.397 1.00 83.31 94 CYS A N 1
ATOM 742 C CA . CYS A 1 94 ? 23.661 7.767 -21.307 1.00 83.31 94 CYS A CA 1
ATOM 743 C C . CYS A 1 94 ? 24.454 7.733 -22.619 1.00 83.31 94 CYS A C 1
ATOM 745 O O . CYS A 1 94 ? 24.765 6.664 -23.153 1.00 83.31 94 CYS A O 1
ATOM 747 N N . MET A 1 95 ? 24.752 8.906 -23.180 1.00 81.19 95 MET A N 1
ATOM 748 C CA . MET A 1 95 ? 25.506 9.033 -24.425 1.00 81.19 95 MET A CA 1
ATOM 749 C C . MET A 1 95 ? 27.021 8.914 -24.216 1.00 81.19 95 MET A C 1
ATOM 751 O O . MET A 1 95 ? 27.740 8.564 -25.163 1.00 81.19 95 MET A O 1
ATOM 755 N N . GLY A 1 96 ? 27.518 9.194 -23.008 1.00 86.81 96 GLY A N 1
ATOM 756 C CA . GLY A 1 96 ? 28.933 9.189 -22.657 1.00 86.81 96 GLY A CA 1
ATOM 757 C C . GLY A 1 96 ? 29.766 10.010 -23.645 1.00 86.81 96 GLY A C 1
ATOM 758 O O . GLY A 1 96 ? 29.436 11.145 -23.986 1.00 86.81 96 GLY A O 1
ATOM 759 N N . LYS A 1 97 ? 30.819 9.401 -24.202 1.00 85.94 97 LYS A N 1
ATOM 760 C CA . LYS A 1 97 ? 31.701 10.049 -25.193 1.00 85.94 97 LYS A CA 1
ATOM 761 C C . LYS A 1 97 ? 30.978 10.542 -26.450 1.00 85.94 97 LYS A C 1
ATOM 763 O O . LYS A 1 97 ? 31.481 11.428 -27.130 1.00 85.94 97 LYS A O 1
ATOM 768 N N . ASN A 1 98 ? 29.803 9.997 -26.779 1.00 83.31 98 ASN A N 1
ATOM 769 C CA . ASN A 1 98 ? 29.038 10.441 -27.948 1.00 83.31 98 ASN A CA 1
ATOM 770 C C . ASN A 1 98 ? 28.353 11.800 -27.743 1.00 83.31 98 ASN A C 1
ATOM 772 O O . ASN A 1 98 ? 27.849 12.355 -28.722 1.00 83.31 98 ASN A O 1
ATOM 776 N N . ALA A 1 99 ? 28.318 12.313 -26.508 1.00 84.94 99 ALA A N 1
ATOM 777 C CA . ALA A 1 99 ? 27.846 13.656 -26.189 1.00 84.94 99 ALA A CA 1
ATOM 778 C C . ALA A 1 99 ? 28.952 14.725 -26.261 1.00 84.94 99 ALA A C 1
ATOM 780 O O . ALA A 1 99 ? 28.641 15.915 -26.289 1.00 84.94 99 ALA A O 1
ATOM 781 N N . GLU A 1 100 ? 30.234 14.338 -26.294 1.00 87.19 100 GLU A N 1
ATOM 782 C CA . GLU A 1 100 ? 31.345 15.295 -26.301 1.00 87.19 100 GLU A CA 1
ATOM 783 C C . GLU A 1 100 ? 31.292 16.205 -27.540 1.00 87.19 100 GLU A C 1
ATOM 785 O O . GLU A 1 100 ? 31.221 15.743 -28.680 1.00 87.19 100 GLU A O 1
ATOM 790 N N . GLY A 1 101 ? 31.332 17.521 -27.309 1.00 84.75 101 GLY A N 1
ATOM 791 C CA . GLY A 1 101 ? 31.298 18.534 -28.368 1.00 84.75 101 GLY A CA 1
ATOM 792 C C . GLY A 1 101 ? 29.915 18.819 -28.965 1.00 84.75 101 GLY A C 1
ATOM 793 O O . GLY A 1 101 ? 29.831 19.629 -29.886 1.00 84.75 101 GLY A O 1
ATOM 794 N N . LEU A 1 102 ? 28.843 18.195 -28.459 1.00 88.06 102 LEU A N 1
ATOM 795 C CA . LEU A 1 102 ? 27.467 18.497 -28.861 1.00 88.06 102 LEU A CA 1
ATOM 796 C C . LEU A 1 102 ? 26.853 19.594 -27.979 1.00 88.06 102 LEU A C 1
ATOM 798 O O . LEU A 1 102 ? 27.072 19.634 -26.770 1.00 88.06 102 LEU A O 1
ATOM 802 N N . THR A 1 103 ? 26.037 20.454 -28.592 1.00 88.81 103 THR A N 1
ATOM 803 C CA . THR A 1 103 ? 25.087 21.326 -27.870 1.00 88.81 103 THR A CA 1
ATOM 804 C C . THR A 1 103 ? 23.974 20.495 -27.222 1.00 88.81 103 THR A C 1
ATOM 806 O O . THR A 1 103 ? 23.778 19.330 -27.589 1.00 88.81 103 THR A O 1
ATOM 809 N N . ASN A 1 104 ? 23.219 21.062 -26.276 1.00 86.75 104 ASN A N 1
ATOM 810 C CA . ASN A 1 104 ? 22.167 20.310 -25.583 1.00 86.75 104 ASN A CA 1
ATOM 811 C C . ASN A 1 104 ? 21.075 19.832 -26.554 1.00 86.75 104 ASN A C 1
ATOM 813 O O . ASN A 1 104 ? 20.653 18.678 -26.472 1.00 86.75 104 ASN A O 1
ATOM 817 N N . VAL A 1 105 ? 20.672 20.665 -27.519 1.00 86.50 105 VAL A N 1
ATOM 818 C CA . VAL A 1 105 ? 19.700 20.296 -28.562 1.00 86.50 105 VAL A CA 1
ATOM 819 C C . VAL A 1 105 ? 20.229 19.177 -29.452 1.00 86.50 105 VAL A C 1
ATOM 821 O O . VAL A 1 105 ? 19.515 18.207 -29.705 1.00 86.50 105 VAL A O 1
ATOM 824 N N . GLN A 1 106 ? 21.485 19.257 -29.901 1.00 83.75 106 GLN A N 1
ATOM 825 C CA . GLN A 1 106 ? 22.087 18.206 -30.731 1.00 83.75 106 GLN A CA 1
ATOM 826 C C . GLN A 1 106 ? 22.204 16.880 -29.978 1.00 83.75 106 GLN A C 1
ATOM 828 O O . GLN A 1 106 ? 21.943 15.820 -30.548 1.00 83.75 106 GLN A O 1
ATOM 833 N N . MET A 1 107 ? 22.585 16.939 -28.704 1.00 90.75 107 MET A N 1
ATOM 834 C CA . MET A 1 107 ? 22.690 15.778 -27.831 1.00 90.75 107 MET A CA 1
ATOM 835 C C . MET A 1 107 ? 21.321 15.113 -27.643 1.00 90.75 107 MET A C 1
ATOM 837 O O . MET A 1 107 ? 21.174 13.929 -27.936 1.00 90.75 107 MET A O 1
ATOM 841 N N . VAL A 1 108 ? 20.300 15.880 -27.249 1.00 85.88 108 VAL A N 1
ATOM 842 C CA . VAL A 1 108 ? 18.930 15.379 -27.050 1.00 85.88 108 VAL A CA 1
ATOM 843 C C . VAL A 1 108 ? 18.353 14.820 -28.347 1.00 85.88 108 VAL A C 1
ATOM 845 O O . VAL A 1 108 ? 17.829 13.711 -28.351 1.00 85.88 108 VAL A O 1
ATOM 848 N N . SER A 1 109 ? 18.502 15.532 -29.467 1.00 81.25 109 SER A N 1
ATOM 849 C CA . SER A 1 109 ? 18.041 15.055 -30.774 1.00 81.25 109 SER A CA 1
ATOM 850 C C . SER A 1 109 ? 18.703 13.730 -31.156 1.00 81.25 109 SER A C 1
ATOM 852 O O . SER A 1 109 ? 18.028 12.785 -31.564 1.00 81.25 109 SER A O 1
ATOM 854 N N . ARG A 1 110 ? 20.025 13.619 -30.980 1.00 84.62 110 ARG A N 1
ATOM 855 C CA . ARG A 1 110 ? 20.759 12.391 -31.296 1.00 84.62 110 ARG A CA 1
ATOM 856 C C . ARG A 1 110 ? 20.356 11.232 -30.391 1.00 84.62 110 ARG A C 1
ATOM 858 O O . ARG A 1 110 ? 20.220 10.119 -30.896 1.00 84.62 110 ARG A O 1
ATOM 865 N N . PHE A 1 111 ? 20.168 11.483 -29.099 1.00 86.31 111 PHE A N 1
ATOM 866 C CA . PHE A 1 111 ? 19.659 10.496 -28.154 1.00 86.31 111 PHE A CA 1
ATOM 867 C C . PHE A 1 111 ? 18.298 9.968 -28.611 1.00 86.31 111 PHE A C 1
ATOM 869 O O . PHE A 1 111 ? 18.191 8.784 -28.911 1.00 86.31 111 PHE A O 1
ATOM 876 N N . LEU A 1 112 ? 17.314 10.856 -28.797 1.00 84.50 112 LEU A N 1
ATOM 877 C CA . LEU A 1 112 ? 15.952 10.488 -29.193 1.00 84.50 112 LEU A CA 1
ATOM 878 C C . LEU A 1 112 ? 15.917 9.709 -30.511 1.00 84.50 112 LEU A C 1
ATOM 880 O O . LEU A 1 112 ? 15.327 8.636 -30.557 1.00 84.50 112 LEU A O 1
ATOM 884 N N . ASN A 1 113 ? 16.615 10.184 -31.547 1.00 80.38 113 ASN A N 1
ATOM 885 C CA . ASN A 1 113 ? 16.666 9.500 -32.843 1.00 80.38 113 ASN A CA 1
ATOM 886 C C . ASN A 1 113 ? 17.304 8.104 -32.740 1.00 80.38 113 ASN A C 1
ATOM 888 O O . ASN A 1 113 ? 16.883 7.168 -33.417 1.00 80.38 113 ASN A O 1
ATOM 892 N N . THR A 1 114 ? 18.336 7.955 -31.904 1.00 81.88 114 THR A N 1
ATOM 893 C CA . THR A 1 114 ? 19.016 6.666 -31.708 1.00 81.88 114 THR A CA 1
ATOM 894 C C . THR A 1 114 ? 18.122 5.696 -30.940 1.00 81.88 114 THR A C 1
ATOM 896 O O . THR A 1 114 ? 17.976 4.546 -31.349 1.00 81.88 114 THR A O 1
ATOM 899 N N . THR A 1 115 ? 17.498 6.163 -29.857 1.00 82.50 115 THR A N 1
ATOM 900 C CA . THR A 1 115 ? 16.553 5.381 -29.054 1.00 82.50 115 THR A CA 1
ATOM 901 C C . THR A 1 115 ? 15.345 4.964 -29.888 1.00 82.50 115 THR A C 1
ATOM 903 O O . THR A 1 115 ? 14.992 3.788 -29.893 1.00 82.50 115 THR A O 1
ATOM 906 N N . GLU A 1 116 ? 14.757 5.882 -30.658 1.00 80.62 116 GLU A N 1
ATOM 907 C CA . GLU A 1 116 ? 13.629 5.589 -31.543 1.00 80.62 116 GLU A CA 1
ATOM 908 C C . GLU A 1 116 ? 13.996 4.540 -32.594 1.00 80.62 116 GLU A C 1
ATOM 910 O O . GLU A 1 116 ? 13.269 3.562 -32.755 1.00 80.62 116 GLU A O 1
ATOM 915 N N . ALA A 1 117 ? 15.154 4.668 -33.249 1.00 78.25 117 ALA A N 1
ATOM 916 C CA . ALA A 1 117 ? 15.614 3.661 -34.199 1.00 78.25 117 ALA A CA 1
ATOM 917 C C . ALA A 1 117 ? 15.779 2.278 -33.540 1.00 78.25 117 ALA A C 1
ATOM 919 O O . ALA A 1 117 ? 15.386 1.269 -34.124 1.00 78.25 117 ALA A O 1
ATOM 920 N N . MET A 1 118 ? 16.320 2.210 -32.319 1.00 85.94 118 MET A N 1
ATOM 921 C CA . MET A 1 118 ? 16.465 0.949 -31.578 1.00 85.94 118 MET A CA 1
ATOM 922 C C . MET A 1 118 ? 15.118 0.336 -31.179 1.00 85.94 118 MET A C 1
ATOM 924 O O . MET A 1 118 ? 14.996 -0.889 -31.178 1.00 85.94 118 MET A O 1
ATOM 928 N N . LEU A 1 119 ? 14.122 1.163 -30.846 1.00 83.19 119 LEU A N 1
ATOM 929 C CA . LEU A 1 119 ? 12.765 0.719 -30.515 1.00 83.19 119 LEU A CA 1
ATOM 930 C C . LEU A 1 119 ? 12.016 0.233 -31.762 1.00 83.19 119 LEU A C 1
ATOM 932 O O . LEU A 1 119 ? 11.472 -0.865 -31.746 1.00 83.19 119 LEU A O 1
ATOM 936 N N . GLN A 1 120 ? 12.044 0.993 -32.862 1.00 83.62 120 GLN A N 1
ATOM 937 C CA . GLN A 1 120 ? 11.368 0.629 -34.116 1.00 83.62 120 GLN A CA 1
ATOM 938 C C . GLN A 1 120 ? 11.901 -0.674 -34.728 1.00 83.62 120 GLN A C 1
ATOM 940 O O . GLN A 1 120 ? 11.153 -1.399 -35.378 1.00 83.62 120 GLN A O 1
ATOM 945 N N . ASN A 1 121 ? 13.189 -0.970 -34.533 1.00 84.38 121 ASN A N 1
ATOM 946 C CA . ASN A 1 121 ? 13.822 -2.194 -35.024 1.00 84.38 121 ASN A CA 1
ATOM 947 C C . ASN A 1 121 ? 13.827 -3.335 -33.987 1.00 84.38 121 ASN A C 1
ATOM 949 O O . ASN A 1 121 ? 14.486 -4.343 -34.231 1.00 84.38 121 ASN A O 1
ATOM 953 N N . ASP A 1 122 ? 13.156 -3.171 -32.837 1.00 86.06 122 ASP A N 1
ATOM 954 C CA . ASP A 1 122 ? 13.090 -4.162 -31.747 1.00 86.06 122 ASP A CA 1
ATOM 955 C C . ASP A 1 122 ? 14.482 -4.710 -31.352 1.00 86.06 122 ASP A C 1
ATOM 957 O O . ASP A 1 122 ? 14.728 -5.907 -31.191 1.00 86.06 122 ASP A O 1
ATO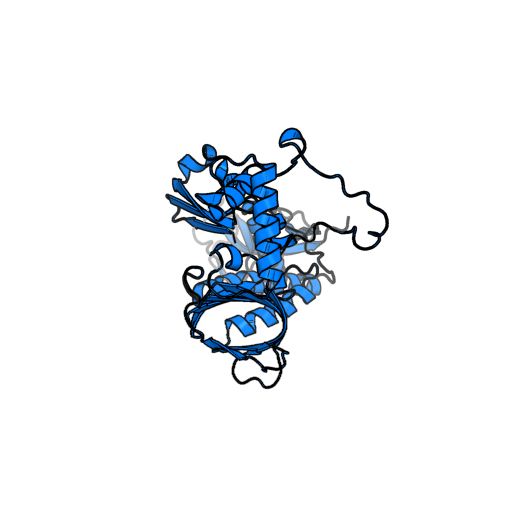M 961 N N . MET A 1 123 ? 15.470 -3.808 -31.266 1.00 84.62 123 MET A N 1
ATOM 962 C CA . MET A 1 123 ? 16.864 -4.193 -31.049 1.00 84.62 123 MET A CA 1
ATOM 963 C C . MET A 1 123 ? 17.126 -4.595 -29.597 1.00 84.62 123 MET A C 1
ATOM 965 O O . MET A 1 123 ? 17.120 -3.747 -28.696 1.00 84.62 123 MET A O 1
ATOM 969 N N . ARG A 1 124 ? 17.481 -5.871 -29.401 1.00 88.19 124 ARG A N 1
ATOM 970 C CA . ARG A 1 124 ? 17.902 -6.436 -28.108 1.00 88.19 124 ARG A CA 1
ATOM 971 C C . ARG A 1 124 ? 19.400 -6.367 -27.832 1.00 88.19 124 ARG A C 1
ATOM 973 O O . ARG A 1 124 ? 19.795 -5.998 -26.728 1.00 88.19 124 ARG A O 1
ATOM 980 N N . TYR A 1 125 ? 20.226 -6.734 -28.809 1.00 89.56 125 TYR A N 1
ATOM 981 C CA . TYR A 1 125 ? 21.674 -6.873 -28.634 1.00 89.56 125 TYR A CA 1
ATOM 982 C C . TYR A 1 125 ? 22.452 -5.695 -29.212 1.00 89.56 125 TYR A C 1
ATOM 984 O O . TYR A 1 125 ? 22.077 -5.131 -30.238 1.00 89.56 125 TYR A O 1
ATOM 992 N N . GLY A 1 126 ? 23.572 -5.354 -28.569 1.00 84.38 126 GLY A N 1
ATOM 993 C CA . GLY A 1 126 ? 24.456 -4.279 -29.032 1.00 84.38 126 GLY A CA 1
ATOM 994 C C . GLY A 1 126 ? 23.871 -2.878 -28.841 1.00 84.38 126 GLY A C 1
ATOM 995 O O . GLY A 1 126 ? 24.357 -1.927 -29.450 1.00 84.38 126 GLY A O 1
ATOM 996 N N . VAL A 1 127 ? 22.840 -2.751 -28.001 1.00 84.44 127 VAL A N 1
ATOM 997 C CA . VAL A 1 127 ? 22.236 -1.470 -27.620 1.00 84.44 127 VAL A CA 1
ATOM 998 C C . VAL A 1 127 ? 22.811 -0.970 -26.283 1.00 84.44 127 VAL A C 1
ATOM 1000 O O . VAL A 1 127 ? 23.374 -1.767 -25.525 1.00 84.44 127 VAL A O 1
ATOM 1003 N N . PRO A 1 128 ? 22.728 0.336 -25.978 1.00 83.06 128 PRO A N 1
ATOM 1004 C CA . PRO A 1 128 ? 23.181 0.898 -24.705 1.00 83.06 128 PRO A CA 1
ATOM 1005 C C . PRO A 1 128 ? 22.396 0.372 -23.495 1.00 83.06 128 PRO A C 1
ATOM 1007 O O . PRO A 1 128 ? 21.232 -0.001 -23.623 1.00 83.06 128 PRO A O 1
ATOM 1010 N N . SER A 1 129 ? 23.012 0.395 -22.309 1.00 83.00 129 SER A N 1
ATOM 1011 C CA . SER A 1 129 ? 22.400 -0.107 -21.068 1.00 83.00 129 SER A CA 1
ATOM 1012 C C . SER A 1 129 ? 21.175 0.683 -20.613 1.00 83.00 129 SER A C 1
ATOM 1014 O O . SER A 1 129 ? 20.262 0.085 -20.053 1.00 83.00 129 SER A O 1
ATOM 1016 N N . TYR A 1 130 ? 21.108 1.985 -20.915 1.00 81.88 130 TYR A N 1
ATOM 1017 C CA . TYR A 1 130 ? 19.944 2.823 -20.596 1.00 81.88 130 TYR A CA 1
ATOM 1018 C C . TYR A 1 130 ? 18.658 2.332 -21.275 1.00 81.88 130 TYR A C 1
ATOM 1020 O O . TYR A 1 130 ? 17.561 2.692 -20.871 1.00 81.88 130 TYR A O 1
ATOM 1028 N N . MET A 1 131 ? 18.756 1.480 -22.302 1.00 80.19 131 MET A N 1
ATOM 1029 C CA . MET A 1 131 ? 17.581 0.885 -22.941 1.00 80.19 131 MET A CA 1
ATOM 1030 C C . MET A 1 131 ? 16.774 -0.025 -22.002 1.00 80.19 131 MET A C 1
ATOM 1032 O O . MET A 1 131 ? 15.641 -0.369 -22.335 1.00 80.19 131 MET A O 1
ATOM 1036 N N . LEU A 1 132 ? 17.328 -0.398 -20.841 1.00 81.19 132 LEU A N 1
ATOM 1037 C CA . LEU A 1 132 ? 16.603 -1.086 -19.772 1.00 81.19 132 LEU A CA 1
ATOM 1038 C C . LEU A 1 132 ? 15.581 -0.173 -19.056 1.00 81.19 132 LEU A C 1
ATOM 1040 O O . LEU A 1 132 ? 14.715 -0.681 -18.347 1.00 81.19 132 LEU A O 1
ATOM 1044 N N . ASP A 1 133 ? 15.637 1.143 -19.284 1.00 79.81 133 ASP A N 1
ATOM 1045 C CA . ASP A 1 133 ? 14.684 2.125 -18.747 1.00 79.81 133 ASP A CA 1
ATOM 1046 C C . ASP A 1 133 ? 13.502 2.390 -19.697 1.00 79.81 133 ASP A C 1
ATOM 1048 O O . ASP A 1 133 ? 12.524 3.035 -19.319 1.00 79.81 133 ASP A O 1
ATOM 1052 N N . PHE A 1 134 ? 13.569 1.892 -20.937 1.00 80.12 134 PHE A N 1
ATOM 1053 C CA . PHE A 1 134 ? 12.564 2.141 -21.970 1.00 80.12 134 PHE A CA 1
ATOM 1054 C C . PHE A 1 134 ? 11.651 0.922 -22.163 1.00 80.12 134 PHE A C 1
ATOM 1056 O O . PHE A 1 134 ? 12.151 -0.155 -22.507 1.00 80.12 134 PHE A O 1
ATOM 1063 N N . PRO A 1 135 ? 10.321 1.073 -21.988 1.00 86.50 135 PRO A N 1
ATOM 1064 C CA . PRO A 1 135 ? 9.364 0.004 -22.248 1.00 86.50 135 PRO A CA 1
ATOM 1065 C C . PRO A 1 135 ? 9.483 -0.516 -23.678 1.00 86.50 135 PRO A C 1
ATOM 1067 O O . PRO A 1 135 ? 9.560 0.266 -24.628 1.00 86.50 135 PRO A O 1
ATOM 1070 N N . ARG A 1 136 ? 9.484 -1.838 -23.827 1.00 84.94 136 ARG A N 1
ATOM 1071 C CA . ARG A 1 136 ? 9.551 -2.517 -25.127 1.00 84.94 136 ARG A CA 1
ATOM 1072 C C . ARG A 1 136 ? 8.188 -3.046 -25.521 1.00 84.94 136 ARG A C 1
ATOM 1074 O O . ARG A 1 136 ? 7.664 -2.688 -26.570 1.00 84.94 136 ARG A O 1
ATOM 1081 N N . HIS A 1 137 ? 7.589 -3.822 -24.625 1.00 89.06 137 HIS A N 1
ATOM 1082 C CA . HIS A 1 137 ? 6.286 -4.428 -24.838 1.00 89.06 137 HIS A CA 1
ATOM 1083 C C . HIS A 1 137 ? 5.416 -4.295 -23.598 1.00 89.06 137 HIS A C 1
ATOM 1085 O O . HIS A 1 137 ? 5.909 -4.230 -22.469 1.00 89.06 137 HIS A O 1
ATOM 1091 N N . THR A 1 138 ? 4.108 -4.295 -23.825 1.00 91.62 138 THR A N 1
ATOM 1092 C CA . THR A 1 138 ? 3.109 -4.381 -22.767 1.00 91.62 138 THR A CA 1
ATOM 1093 C C . THR A 1 138 ? 2.187 -5.547 -23.064 1.00 91.62 138 THR A C 1
ATOM 1095 O O . THR A 1 138 ? 1.738 -5.722 -24.196 1.00 91.62 138 THR A O 1
ATOM 1098 N N . TYR A 1 139 ? 1.901 -6.326 -22.033 1.00 93.31 139 TYR A N 1
ATOM 1099 C CA . TYR A 1 139 ? 1.036 -7.491 -22.089 1.00 93.31 139 TYR A CA 1
ATOM 1100 C C . TYR A 1 139 ? -0.012 -7.398 -20.985 1.00 93.31 139 TYR A C 1
ATOM 1102 O O . TYR A 1 139 ? 0.217 -6.762 -19.955 1.00 93.31 139 TYR A O 1
ATOM 1110 N N . GLU A 1 140 ? -1.134 -8.077 -21.172 1.00 95.38 140 GLU A N 1
ATOM 1111 C CA . GLU A 1 140 ? -2.029 -8.400 -20.063 1.00 95.38 140 GLU A CA 1
ATOM 1112 C C . GLU A 1 140 ? -1.544 -9.694 -19.396 1.00 95.38 140 GLU A C 1
ATOM 1114 O O . GLU A 1 140 ? -0.850 -10.517 -20.004 1.00 95.38 140 GLU A O 1
ATOM 1119 N N . GLY A 1 141 ? -1.893 -9.894 -18.134 1.00 94.38 141 GLY A N 1
ATOM 1120 C CA . GLY A 1 141 ? -1.634 -11.161 -17.475 1.00 94.38 141 GLY A CA 1
ATOM 1121 C C . GLY A 1 141 ? -2.255 -11.265 -16.099 1.00 94.38 141 GLY A C 1
ATOM 1122 O O . GLY A 1 141 ? -2.828 -10.321 -15.558 1.00 94.38 141 GLY A O 1
ATOM 1123 N N . SER A 1 142 ? -2.120 -12.454 -15.532 1.00 95.00 142 SER A N 1
ATOM 1124 C CA . SER A 1 142 ? -2.796 -12.821 -14.297 1.00 95.00 142 SER A CA 1
ATOM 1125 C C . SER A 1 142 ? -1.803 -13.331 -13.264 1.00 95.00 142 SER A C 1
ATOM 1127 O O . SER A 1 142 ? -0.921 -14.142 -13.565 1.00 95.00 142 SER A O 1
ATOM 1129 N N . LEU A 1 143 ? -1.973 -12.868 -12.029 1.00 92.75 143 LEU A N 1
ATOM 1130 C CA . LEU A 1 143 ? -1.192 -13.270 -10.870 1.00 92.75 143 LEU A CA 1
ATOM 1131 C C . LEU A 1 143 ? -1.895 -14.419 -10.147 1.00 92.75 143 LEU A C 1
ATOM 1133 O O . LEU A 1 143 ? -3.039 -14.299 -9.714 1.00 92.75 143 LEU A O 1
ATOM 1137 N N . TYR A 1 144 ? -1.176 -15.516 -9.973 1.00 91.44 144 TYR A N 1
ATOM 1138 C CA . TYR A 1 144 ? -1.575 -16.693 -9.216 1.00 91.44 144 TYR A CA 1
ATOM 1139 C C . TYR A 1 144 ? -0.709 -16.808 -7.970 1.00 91.44 144 TYR A C 1
ATOM 1141 O O . TYR A 1 144 ? 0.453 -16.393 -7.959 1.00 91.44 144 TYR A O 1
ATOM 1149 N N . ILE A 1 145 ? -1.283 -17.419 -6.943 1.00 90.12 145 ILE A N 1
ATOM 1150 C CA . ILE A 1 145 ? -0.589 -17.764 -5.710 1.00 90.12 145 ILE A CA 1
ATOM 1151 C C . ILE A 1 145 ? -0.616 -19.277 -5.546 1.00 90.12 145 ILE A C 1
ATOM 1153 O O . ILE A 1 145 ? -1.647 -19.906 -5.800 1.00 90.12 145 ILE A O 1
ATOM 1157 N N . ASP A 1 146 ? 0.513 -19.844 -5.141 1.00 84.88 146 ASP A N 1
ATOM 1158 C CA . ASP A 1 146 ? 0.686 -21.275 -4.903 1.00 84.88 146 ASP A CA 1
ATOM 1159 C C . ASP A 1 146 ? 0.143 -22.128 -6.067 1.00 84.88 146 ASP A C 1
ATOM 1161 O O . ASP A 1 146 ? 0.280 -21.780 -7.244 1.00 84.88 146 ASP A O 1
ATOM 1165 N N . ASP A 1 147 ? -0.519 -23.236 -5.736 1.00 82.50 147 ASP A N 1
ATOM 1166 C CA . ASP A 1 147 ? -1.155 -24.142 -6.691 1.00 82.50 147 ASP A CA 1
ATOM 1167 C C . ASP A 1 147 ? -2.614 -23.752 -7.006 1.00 82.50 147 ASP A C 1
ATOM 1169 O O . ASP A 1 147 ? -3.415 -24.589 -7.439 1.00 82.50 147 ASP A O 1
ATOM 1173 N N . MET A 1 148 ? -3.013 -22.493 -6.774 1.00 83.69 148 MET A N 1
ATOM 1174 C CA . MET A 1 148 ? -4.388 -22.072 -7.050 1.00 83.69 148 MET A CA 1
ATOM 1175 C C . MET A 1 148 ? -4.701 -22.103 -8.551 1.00 83.69 148 MET A C 1
ATOM 1177 O O . MET A 1 148 ? -3.951 -21.608 -9.394 1.00 83.69 148 MET A O 1
ATOM 1181 N N . LEU A 1 149 ? -5.868 -22.668 -8.880 1.00 79.38 149 LEU A N 1
ATOM 1182 C CA . LEU A 1 149 ? -6.364 -22.768 -10.257 1.00 79.38 149 LEU A CA 1
ATOM 1183 C C . LEU A 1 149 ? -6.856 -21.429 -10.812 1.00 79.38 149 LEU A C 1
ATOM 1185 O O . LEU A 1 149 ? -6.774 -21.206 -12.017 1.00 79.38 149 LEU A O 1
ATOM 1189 N N . PHE A 1 150 ? -7.394 -20.566 -9.950 1.00 84.62 150 PHE A N 1
ATOM 1190 C CA . PHE A 1 150 ? -7.917 -19.259 -10.335 1.00 84.62 150 PHE A CA 1
ATOM 1191 C C . PHE A 1 150 ? -6.902 -18.163 -10.021 1.00 84.62 150 PHE A C 1
ATOM 1193 O O . PHE A 1 150 ? -6.216 -18.258 -8.997 1.00 84.62 150 PHE A O 1
ATOM 1200 N N . PRO A 1 151 ? -6.815 -17.126 -10.870 1.00 90.06 151 PRO A N 1
ATOM 1201 C CA . PRO A 1 151 ? -5.949 -16.001 -10.586 1.00 90.06 151 PRO A CA 1
ATOM 1202 C C . PRO A 1 151 ? -6.453 -15.255 -9.354 1.00 90.06 151 PRO A C 1
ATOM 1204 O O . PRO A 1 151 ? -7.656 -15.117 -9.126 1.00 90.06 151 PRO A O 1
ATOM 1207 N N . LEU A 1 152 ? -5.509 -14.766 -8.558 1.00 89.94 152 LEU A N 1
ATOM 1208 C CA . LEU A 1 152 ? -5.797 -13.859 -7.460 1.00 89.94 152 LEU A CA 1
ATOM 1209 C C . LEU A 1 152 ? -6.239 -12.496 -7.998 1.00 89.94 152 LEU A C 1
ATOM 1211 O O . LEU A 1 152 ? -7.141 -11.874 -7.441 1.00 89.94 152 LEU A O 1
ATOM 1215 N N . THR A 1 153 ? -5.573 -12.021 -9.051 1.00 92.12 153 THR A N 1
ATOM 1216 C CA . THR A 1 153 ? -5.856 -10.735 -9.688 1.00 92.12 153 THR A CA 1
ATOM 1217 C C . THR A 1 153 ? -5.225 -10.658 -11.074 1.00 92.12 153 THR A C 1
ATOM 1219 O O . THR A 1 153 ? -4.293 -11.406 -11.377 1.00 92.12 153 THR A O 1
ATOM 1222 N N . ASP A 1 154 ? -5.706 -9.723 -11.882 1.00 94.56 154 ASP A N 1
ATOM 1223 C CA . ASP A 1 154 ? -5.167 -9.414 -13.202 1.00 94.56 154 ASP A CA 1
ATOM 1224 C C . ASP A 1 154 ? -4.376 -8.101 -13.160 1.00 94.56 154 ASP A C 1
ATOM 1226 O O . ASP A 1 154 ? -4.520 -7.285 -12.239 1.00 94.56 154 ASP A O 1
ATOM 1230 N N . GLY A 1 155 ? -3.511 -7.906 -14.148 1.00 93.25 155 GLY A N 1
ATOM 1231 C CA . GLY A 1 155 ? -2.675 -6.723 -14.264 1.00 93.25 155 GLY A CA 1
ATOM 1232 C C . GLY A 1 155 ? -1.958 -6.639 -15.602 1.00 93.25 155 GLY A C 1
ATOM 1233 O O . GLY A 1 155 ? -2.077 -7.512 -16.461 1.00 93.25 155 GLY A O 1
ATOM 1234 N N . LYS A 1 156 ? -1.181 -5.571 -15.753 1.00 95.62 156 LYS A N 1
ATOM 1235 C CA . LYS A 1 156 ? -0.360 -5.324 -16.935 1.00 95.62 156 LYS A CA 1
ATOM 1236 C C . LYS A 1 156 ? 1.078 -5.704 -16.661 1.00 95.62 156 LYS A C 1
ATOM 1238 O O . LYS A 1 156 ? 1.586 -5.450 -15.576 1.00 95.62 156 LYS A O 1
ATOM 1243 N N . ILE A 1 157 ? 1.740 -6.279 -17.655 1.00 94.69 157 ILE A N 1
ATOM 1244 C CA . ILE A 1 157 ? 3.166 -6.580 -17.626 1.00 94.69 157 ILE A CA 1
ATOM 1245 C C . ILE A 1 157 ? 3.862 -5.677 -18.628 1.00 94.69 157 ILE A C 1
ATOM 1247 O O . ILE A 1 157 ? 3.561 -5.737 -19.816 1.00 94.69 157 ILE A O 1
ATOM 1251 N N . THR A 1 158 ? 4.828 -4.893 -18.165 1.00 93.38 158 THR A N 1
ATOM 1252 C CA . THR A 1 158 ? 5.723 -4.127 -19.032 1.00 93.38 158 THR A CA 1
ATOM 1253 C C . THR A 1 158 ? 7.082 -4.810 -19.087 1.00 93.38 158 THR A C 1
ATOM 1255 O O . THR A 1 158 ? 7.690 -5.073 -18.051 1.00 93.38 158 THR A O 1
ATOM 1258 N N . GLU A 1 159 ? 7.548 -5.112 -20.294 1.00 92.44 159 GLU A N 1
ATOM 1259 C CA . GLU A 1 159 ? 8.853 -5.710 -20.560 1.00 92.44 159 GLU A CA 1
ATOM 1260 C C . GLU A 1 159 ? 9.869 -4.642 -20.962 1.00 92.44 159 GLU A C 1
ATOM 1262 O O . GLU A 1 159 ? 9.603 -3.777 -21.799 1.00 92.44 159 GLU A O 1
ATOM 1267 N N . PHE A 1 160 ? 11.065 -4.771 -20.405 1.00 91.12 160 PHE A N 1
ATOM 1268 C CA . PHE A 1 160 ? 12.254 -3.997 -20.714 1.00 91.12 160 PHE A CA 1
ATOM 1269 C C . PHE A 1 160 ? 13.387 -4.982 -20.980 1.00 91.12 160 PHE A C 1
ATOM 1271 O O . PHE A 1 160 ? 13.479 -6.018 -20.320 1.00 91.12 160 PHE A O 1
ATOM 1278 N N . TYR A 1 161 ? 14.289 -4.679 -21.908 1.00 88.06 161 TYR A N 1
ATOM 1279 C CA . TYR A 1 161 ? 15.449 -5.541 -22.115 1.00 88.06 161 TYR A CA 1
ATOM 1280 C C . TYR A 1 161 ? 16.674 -4.776 -22.621 1.00 88.06 161 TYR A C 1
ATOM 1282 O O . TYR A 1 161 ? 16.587 -3.772 -23.339 1.00 88.06 161 TYR A O 1
ATOM 1290 N N . TRP A 1 162 ? 17.835 -5.325 -22.273 1.00 87.69 162 TRP A N 1
ATOM 1291 C CA . TRP A 1 162 ? 19.150 -4.933 -22.759 1.00 87.69 162 TRP A CA 1
ATOM 1292 C C . TRP A 1 162 ? 20.065 -6.163 -22.792 1.00 87.69 162 TRP A C 1
ATOM 1294 O O . TRP A 1 162 ? 20.400 -6.730 -21.751 1.00 87.69 162 TRP A O 1
ATOM 1304 N N . ASN A 1 163 ? 20.503 -6.570 -23.988 1.00 90.00 163 ASN A N 1
ATOM 1305 C CA . ASN A 1 163 ? 21.308 -7.776 -24.198 1.00 90.00 163 ASN A CA 1
ATOM 1306 C C . ASN A 1 163 ? 20.676 -9.020 -23.524 1.00 90.00 163 ASN A C 1
ATOM 1308 O O . ASN A 1 163 ? 19.550 -9.411 -23.842 1.00 90.00 163 ASN A O 1
ATOM 1312 N N . ASP A 1 164 ? 21.407 -9.636 -22.592 1.00 91.38 164 ASP A N 1
ATOM 1313 C CA . ASP A 1 164 ? 20.998 -10.822 -21.836 1.00 91.38 164 ASP A CA 1
ATOM 1314 C C . ASP A 1 164 ? 20.134 -10.488 -20.608 1.00 91.38 164 ASP A C 1
ATOM 1316 O O . ASP A 1 164 ? 19.737 -11.397 -19.880 1.00 91.38 164 ASP A O 1
ATOM 1320 N N . ILE A 1 165 ? 19.874 -9.206 -20.341 1.00 90.06 165 ILE A N 1
ATOM 1321 C CA . ILE A 1 165 ? 19.080 -8.749 -19.202 1.00 90.06 165 ILE A CA 1
ATOM 1322 C C . ILE A 1 165 ? 17.669 -8.428 -19.682 1.00 90.06 165 ILE A C 1
ATOM 1324 O O . ILE A 1 165 ? 17.487 -7.652 -20.621 1.00 90.06 165 ILE A O 1
ATOM 1328 N N . ALA A 1 166 ? 16.675 -9.003 -19.013 1.00 91.00 166 ALA A N 1
ATOM 1329 C CA . ALA A 1 166 ? 15.273 -8.649 -19.176 1.00 91.00 166 ALA A CA 1
ATOM 1330 C C . ALA A 1 166 ? 14.707 -8.222 -17.825 1.00 91.00 166 ALA A C 1
ATOM 1332 O O . ALA A 1 166 ? 14.968 -8.860 -16.806 1.00 91.00 166 ALA A O 1
ATOM 1333 N N . ARG A 1 167 ? 13.934 -7.146 -17.816 1.00 91.50 167 ARG A N 1
ATOM 1334 C CA . ARG A 1 167 ? 13.191 -6.680 -16.654 1.00 91.50 167 ARG A CA 1
ATOM 1335 C C . ARG A 1 167 ? 11.707 -6.705 -16.984 1.00 91.50 167 ARG A C 1
ATOM 1337 O O . ARG A 1 167 ? 11.305 -6.273 -18.059 1.00 91.50 167 ARG A O 1
ATOM 1344 N N . TYR A 1 168 ? 10.905 -7.202 -16.059 1.00 91.88 168 TYR A N 1
ATOM 1345 C CA . TYR A 1 168 ? 9.457 -7.252 -16.181 1.00 91.88 168 TYR A CA 1
ATOM 1346 C C . TYR A 1 168 ? 8.834 -6.569 -14.979 1.00 91.88 168 TYR A C 1
ATOM 1348 O O . TYR A 1 168 ? 9.192 -6.871 -13.845 1.00 91.88 168 TYR A O 1
ATOM 1356 N N . ILE A 1 169 ? 7.878 -5.685 -15.230 1.00 92.25 169 ILE A N 1
ATOM 1357 C CA . ILE A 1 169 ? 7.084 -5.048 -14.184 1.00 92.25 169 ILE A CA 1
ATOM 1358 C C . ILE A 1 169 ? 5.645 -5.502 -14.369 1.00 92.25 169 ILE A C 1
ATOM 1360 O O . ILE A 1 169 ? 5.009 -5.106 -15.341 1.00 92.25 169 ILE A O 1
ATOM 1364 N N . PHE A 1 170 ? 5.142 -6.336 -13.461 1.00 92.62 170 PHE A N 1
ATOM 1365 C CA . PHE A 1 170 ? 3.709 -6.581 -13.329 1.00 92.62 170 PHE A CA 1
ATOM 1366 C C . PHE A 1 170 ? 3.116 -5.500 -12.435 1.00 92.62 170 PHE A C 1
ATOM 1368 O O . PHE A 1 170 ? 3.613 -5.275 -11.335 1.00 92.62 170 PHE A O 1
ATOM 1375 N N . GLU A 1 171 ? 2.042 -4.855 -12.862 1.00 91.62 171 GLU A N 1
ATOM 1376 C CA . GLU A 1 171 ? 1.357 -3.856 -12.056 1.00 91.62 171 GLU A CA 1
ATOM 1377 C C . GLU A 1 171 ? -0.157 -3.907 -12.231 1.00 91.62 171 GLU A C 1
ATOM 1379 O O . GLU A 1 171 ? -0.697 -4.128 -13.317 1.00 91.62 171 GLU A O 1
ATOM 1384 N N . ASN A 1 172 ? -0.857 -3.660 -11.131 1.00 87.50 172 ASN A N 1
ATOM 1385 C CA . ASN A 1 172 ? -2.265 -3.308 -11.136 1.00 87.50 172 ASN A CA 1
ATOM 1386 C C . ASN A 1 172 ? -2.532 -2.210 -10.098 1.00 87.50 172 ASN A C 1
ATOM 1388 O O . ASN A 1 172 ? -1.609 -1.577 -9.586 1.00 87.50 172 ASN A O 1
ATOM 1392 N N . ALA A 1 173 ? -3.802 -1.968 -9.776 1.00 82.62 173 ALA A N 1
ATOM 1393 C CA . ALA A 1 173 ? -4.180 -0.920 -8.832 1.00 82.62 173 ALA A CA 1
ATOM 1394 C C . ALA A 1 173 ? -3.579 -1.091 -7.419 1.00 82.62 173 ALA A C 1
ATOM 1396 O O . ALA A 1 173 ? -3.485 -0.104 -6.692 1.00 82.62 173 ALA A O 1
ATOM 1397 N N . TYR A 1 174 ? -3.163 -2.305 -7.033 1.00 82.12 174 TYR A N 1
ATOM 1398 C CA . TYR A 1 174 ? -2.812 -2.656 -5.652 1.00 82.12 174 TYR A CA 1
ATOM 1399 C C . TYR A 1 174 ? -1.425 -3.276 -5.496 1.00 82.12 174 TYR A C 1
ATOM 1401 O O . TYR A 1 174 ? -0.842 -3.169 -4.419 1.00 82.12 174 TYR A O 1
ATOM 1409 N N . ILE A 1 175 ? -0.911 -3.946 -6.525 1.00 84.56 175 ILE A N 1
ATOM 1410 C CA . ILE A 1 175 ? 0.314 -4.744 -6.483 1.00 84.56 175 ILE A CA 1
ATOM 1411 C C . ILE A 1 175 ? 1.229 -4.308 -7.621 1.00 84.56 175 ILE A C 1
ATOM 1413 O O . ILE A 1 175 ? 0.782 -4.146 -8.754 1.00 84.56 175 ILE A O 1
ATOM 1417 N N . VAL A 1 176 ? 2.516 -4.181 -7.311 1.00 87.38 176 VAL A N 1
ATOM 1418 C CA . VAL A 1 176 ? 3.593 -4.019 -8.289 1.00 87.38 176 VAL A CA 1
ATOM 1419 C C . VAL A 1 176 ? 4.632 -5.098 -8.025 1.00 87.38 176 VAL A C 1
ATOM 1421 O O . VAL A 1 176 ? 5.021 -5.302 -6.879 1.00 87.38 176 VAL A O 1
ATOM 1424 N N . ILE A 1 177 ? 5.072 -5.803 -9.059 1.00 86.81 177 ILE A N 1
ATOM 1425 C CA . ILE A 1 177 ? 6.111 -6.825 -8.975 1.00 86.81 177 ILE A CA 1
ATOM 1426 C C . ILE A 1 177 ? 7.160 -6.518 -10.037 1.00 86.81 177 ILE A C 1
ATOM 1428 O O . ILE A 1 177 ? 6.870 -6.602 -11.227 1.00 86.81 177 ILE A O 1
ATOM 1432 N N . ASP A 1 178 ? 8.367 -6.174 -9.605 1.00 87.56 178 ASP A N 1
ATOM 1433 C CA . ASP A 1 178 ? 9.519 -5.928 -10.475 1.00 87.56 178 ASP A CA 1
ATOM 1434 C C . ASP A 1 178 ? 10.391 -7.181 -10.503 1.00 87.56 178 ASP A C 1
ATOM 1436 O O . ASP A 1 178 ? 10.681 -7.754 -9.458 1.00 87.56 178 ASP A O 1
ATOM 1440 N N . MET A 1 179 ? 10.784 -7.648 -11.680 1.00 88.50 179 MET A N 1
ATOM 1441 C CA . MET A 1 179 ? 11.529 -8.888 -11.863 1.00 88.50 179 MET A CA 1
ATOM 1442 C C . MET A 1 179 ? 12.675 -8.653 -12.829 1.00 88.50 179 MET A C 1
ATOM 1444 O O . MET A 1 179 ? 12.461 -8.157 -13.929 1.00 88.50 179 MET A O 1
ATOM 1448 N N . ILE A 1 180 ? 13.876 -9.089 -12.467 1.00 88.50 180 ILE A N 1
ATOM 1449 C CA . ILE A 1 180 ? 15.068 -9.016 -13.310 1.00 88.50 180 ILE A CA 1
ATOM 1450 C C . ILE A 1 180 ? 15.542 -10.432 -13.613 1.00 88.50 180 ILE A C 1
ATOM 1452 O O . ILE A 1 180 ? 15.858 -11.208 -12.709 1.00 88.50 180 ILE A O 1
ATOM 1456 N N . TYR A 1 181 ? 15.651 -10.735 -14.899 1.00 89.12 181 TYR A N 1
ATOM 1457 C CA . TYR A 1 181 ? 16.200 -11.962 -15.447 1.00 89.12 181 TYR A CA 1
ATOM 1458 C C . TYR A 1 181 ? 17.547 -11.680 -16.110 1.00 89.12 181 TYR A C 1
ATOM 1460 O O . TYR A 1 181 ? 17.699 -10.700 -16.838 1.00 89.12 181 TYR A O 1
ATOM 1468 N N . ILE A 1 182 ? 18.520 -12.560 -15.882 1.00 89.81 182 ILE A N 1
ATOM 1469 C CA . ILE A 1 182 ? 19.820 -12.548 -16.558 1.00 89.81 182 ILE A CA 1
ATOM 1470 C C . ILE A 1 182 ? 19.984 -13.898 -17.246 1.00 89.81 182 ILE A C 1
ATOM 1472 O O . ILE A 1 182 ? 19.970 -14.930 -16.577 1.00 89.81 182 ILE A O 1
ATOM 1476 N N . LYS A 1 183 ? 20.155 -13.895 -18.574 1.00 90.00 183 LYS A N 1
ATOM 1477 C CA . LYS A 1 183 ? 20.241 -15.119 -19.393 1.00 90.00 183 LYS A CA 1
ATOM 1478 C C . LYS A 1 183 ? 19.079 -16.077 -19.103 1.00 90.00 183 LYS A C 1
ATOM 1480 O O . LYS A 1 183 ? 19.294 -17.253 -18.832 1.00 90.00 183 LYS A O 1
ATOM 1485 N N . ASP A 1 184 ? 17.868 -15.525 -19.075 1.00 85.69 184 ASP A N 1
ATOM 1486 C CA . ASP A 1 184 ? 16.605 -16.235 -18.827 1.00 85.69 184 ASP A CA 1
ATOM 1487 C C . ASP A 1 184 ? 16.467 -16.887 -17.438 1.00 85.69 184 ASP A C 1
ATOM 1489 O O . ASP A 1 184 ? 15.506 -17.607 -17.171 1.00 85.69 184 ASP A O 1
ATOM 1493 N N . HIS A 1 185 ? 17.373 -16.582 -16.506 1.00 87.62 185 HIS A N 1
ATOM 1494 C CA . HIS A 1 185 ? 17.258 -16.979 -15.107 1.00 87.62 185 HIS A CA 1
ATOM 1495 C C . HIS A 1 185 ? 16.817 -15.800 -14.248 1.00 87.62 185 HIS A C 1
ATOM 1497 O O . HIS A 1 185 ? 17.407 -14.721 -14.331 1.00 87.62 185 HIS A O 1
ATOM 1503 N N . LEU A 1 186 ? 15.809 -16.017 -13.397 1.00 87.38 186 LEU A N 1
ATOM 1504 C CA . LEU A 1 186 ? 15.380 -15.029 -12.413 1.00 87.38 186 LEU A CA 1
ATOM 1505 C C . LEU A 1 186 ? 16.558 -14.710 -11.486 1.00 87.38 186 LEU A C 1
ATOM 1507 O O . LEU A 1 186 ? 17.024 -15.573 -10.743 1.00 87.38 186 LEU A O 1
ATOM 1511 N N . ASN A 1 187 ? 17.043 -13.475 -11.555 1.00 85.38 187 ASN A N 1
ATOM 1512 C CA . ASN A 1 187 ? 18.169 -12.998 -10.765 1.00 85.38 187 ASN A CA 1
ATOM 1513 C C . ASN A 1 187 ? 17.695 -12.296 -9.491 1.00 85.38 187 ASN A C 1
ATOM 1515 O O . ASN A 1 187 ? 18.242 -12.527 -8.418 1.00 85.38 187 ASN A O 1
ATOM 1519 N N . ASN A 1 188 ? 16.686 -11.432 -9.610 1.00 81.88 188 ASN A N 1
ATOM 1520 C CA . ASN A 1 188 ? 16.062 -10.765 -8.474 1.00 81.88 188 ASN A CA 1
ATOM 1521 C C . ASN A 1 188 ? 14.604 -10.425 -8.795 1.00 81.88 188 ASN A C 1
ATOM 1523 O O . ASN A 1 188 ? 14.250 -10.272 -9.962 1.00 81.88 188 ASN A O 1
ATOM 1527 N N . PHE A 1 189 ? 13.777 -10.262 -7.770 1.00 83.12 189 PHE A N 1
ATOM 1528 C CA . PHE A 1 189 ? 12.465 -9.645 -7.898 1.00 83.12 189 PHE A CA 1
ATOM 1529 C C . PHE A 1 189 ? 12.116 -8.863 -6.636 1.00 83.12 189 PHE A C 1
ATOM 1531 O O . PHE A 1 189 ? 12.714 -9.075 -5.586 1.00 83.12 189 PHE A O 1
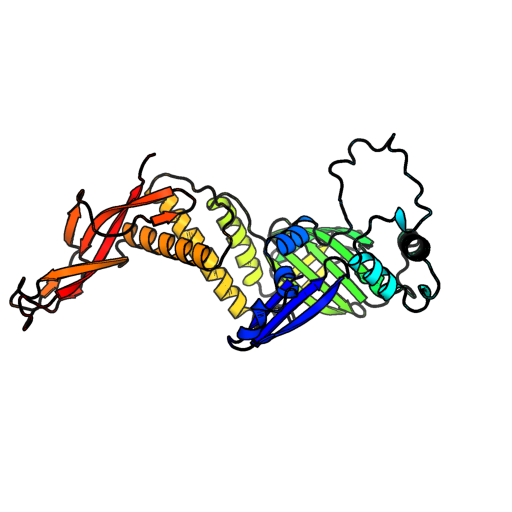ATOM 1538 N N . GLU A 1 190 ? 11.140 -7.974 -6.736 1.00 79.75 190 GLU A N 1
ATOM 1539 C CA . GLU A 1 190 ? 10.631 -7.155 -5.644 1.00 79.75 190 GLU A CA 1
ATOM 1540 C C . GLU A 1 190 ? 9.116 -7.048 -5.750 1.00 79.75 190 GLU A C 1
ATOM 1542 O O . GLU A 1 190 ? 8.564 -7.049 -6.847 1.00 79.75 190 GLU A O 1
ATOM 1547 N N . ILE A 1 191 ? 8.441 -6.962 -4.605 1.00 78.75 191 ILE A N 1
ATOM 1548 C CA . ILE A 1 191 ? 6.987 -6.812 -4.543 1.00 78.75 191 ILE A CA 1
ATOM 1549 C C . ILE A 1 191 ? 6.670 -5.544 -3.750 1.00 78.75 191 ILE A C 1
ATOM 1551 O O . ILE A 1 191 ? 7.150 -5.350 -2.633 1.00 78.75 191 ILE A O 1
ATOM 1555 N N . GLY A 1 192 ? 5.848 -4.680 -4.327 1.00 77.69 192 GLY A N 1
ATOM 1556 C CA . GLY A 1 192 ? 5.321 -3.466 -3.724 1.00 77.69 192 GLY A CA 1
ATOM 1557 C C . GLY A 1 192 ? 3.796 -3.480 -3.683 1.00 77.69 192 GLY A C 1
ATOM 1558 O O . GLY A 1 192 ? 3.140 -4.163 -4.470 1.00 77.69 192 GLY A O 1
ATOM 1559 N N . TYR A 1 193 ? 3.230 -2.693 -2.764 1.00 78.62 193 TYR A N 1
ATOM 1560 C CA . TYR A 1 193 ? 1.783 -2.609 -2.558 1.00 78.62 193 TYR A CA 1
ATOM 1561 C C . TYR A 1 193 ? 1.298 -1.162 -2.503 1.00 78.62 193 TYR A C 1
ATOM 1563 O O . TYR A 1 193 ? 1.961 -0.277 -1.949 1.00 78.62 193 TYR A O 1
ATOM 1571 N N . HIS A 1 194 ? 0.125 -0.906 -3.073 1.00 74.88 194 HIS A N 1
ATOM 1572 C CA . HIS A 1 194 ? -0.447 0.424 -3.257 1.00 74.88 194 HIS A CA 1
ATOM 1573 C C . HIS A 1 194 ? -1.938 0.439 -2.914 1.00 74.88 194 HIS A C 1
ATOM 1575 O O . HIS A 1 194 ? -2.789 0.555 -3.783 1.00 74.88 194 HIS A O 1
ATOM 1581 N N . ILE A 1 195 ? -2.266 0.369 -1.626 1.00 76.69 195 ILE A N 1
ATOM 1582 C CA . ILE A 1 195 ? -3.663 0.357 -1.182 1.00 76.69 195 ILE A CA 1
ATOM 1583 C C . ILE A 1 195 ? -4.097 1.782 -0.822 1.00 76.69 195 ILE A C 1
ATOM 1585 O O . ILE A 1 195 ? -3.715 2.319 0.218 1.00 76.69 195 ILE A O 1
ATOM 1589 N N . LEU A 1 196 ? -4.847 2.428 -1.718 1.00 77.94 196 LEU A N 1
ATOM 1590 C CA . LEU A 1 196 ? -5.187 3.856 -1.631 1.00 77.94 196 LEU A CA 1
ATOM 1591 C C . LEU A 1 196 ? -6.698 4.137 -1.642 1.00 77.94 196 LEU A C 1
ATOM 1593 O O . LEU A 1 196 ? -7.103 5.295 -1.753 1.00 77.94 196 LEU A O 1
ATOM 1597 N N . ASP A 1 197 ? -7.539 3.116 -1.483 1.00 85.25 197 ASP A N 1
ATOM 1598 C CA . ASP A 1 197 ? -8.997 3.249 -1.576 1.00 85.25 197 ASP A CA 1
ATOM 1599 C C . ASP A 1 197 ? -9.555 4.215 -0.538 1.00 85.25 197 ASP A C 1
ATOM 1601 O O . ASP A 1 197 ? -9.119 4.229 0.609 1.00 85.25 197 ASP A O 1
ATOM 1605 N N . LYS A 1 198 ? -10.525 5.044 -0.922 1.00 89.00 198 LYS A N 1
ATOM 1606 C CA . LYS A 1 198 ? -11.058 6.092 -0.035 1.00 89.00 198 LYS A CA 1
ATOM 1607 C C . LYS A 1 198 ? -12.045 5.568 1.005 1.00 89.00 198 LYS A C 1
ATOM 1609 O O . LYS A 1 198 ? -12.353 6.291 1.944 1.00 89.00 198 LYS A O 1
ATOM 1614 N N . ARG A 1 199 ? -12.543 4.344 0.847 1.00 92.50 199 ARG A N 1
ATOM 1615 C CA . ARG A 1 199 ? -13.476 3.705 1.779 1.00 92.50 199 ARG A CA 1
ATOM 1616 C C . ARG A 1 199 ? -12.753 2.643 2.587 1.00 92.50 199 ARG A C 1
ATOM 1618 O O . ARG A 1 199 ? -11.898 1.940 2.053 1.00 92.50 199 ARG A O 1
ATOM 1625 N N . VAL A 1 200 ? -13.130 2.505 3.856 1.00 93.31 200 VAL A N 1
ATOM 1626 C CA . VAL A 1 200 ? -12.541 1.503 4.755 1.00 93.31 200 VAL A CA 1
ATOM 1627 C C . VAL A 1 200 ? -12.795 0.084 4.243 1.00 93.31 200 VAL A C 1
ATOM 1629 O O . VAL A 1 200 ? -11.861 -0.711 4.216 1.00 93.31 200 VAL A O 1
ATOM 1632 N N . SER A 1 201 ? -14.017 -0.221 3.787 1.00 93.25 201 SER A N 1
ATOM 1633 C CA . SER A 1 201 ? -14.370 -1.550 3.256 1.00 93.25 201 SER A CA 1
ATOM 1634 C C . SER A 1 201 ? -13.497 -1.946 2.063 1.00 93.25 201 SER A C 1
ATOM 1636 O O . SER A 1 201 ? -12.819 -2.964 2.120 1.00 93.25 201 SER A O 1
ATOM 1638 N N . ASP A 1 202 ? -13.455 -1.103 1.028 1.00 90.94 202 ASP A N 1
ATOM 1639 C CA . ASP A 1 202 ? -12.688 -1.370 -0.194 1.00 90.94 202 ASP A CA 1
ATOM 1640 C C . ASP A 1 202 ? -11.198 -1.552 0.137 1.00 90.94 202 ASP A C 1
ATOM 1642 O O . ASP A 1 202 ? -10.539 -2.478 -0.331 1.00 90.94 202 ASP A O 1
ATOM 1646 N N . ARG A 1 203 ? -10.673 -0.696 1.024 1.00 89.75 203 ARG A N 1
ATOM 1647 C CA . ARG A 1 203 ? -9.286 -0.771 1.480 1.00 89.75 203 ARG A CA 1
ATOM 1648 C C . ARG A 1 203 ? -9.004 -2.099 2.192 1.00 89.75 203 ARG A C 1
ATOM 1650 O O . ARG A 1 203 ? -7.967 -2.701 1.929 1.00 89.75 203 ARG A O 1
ATOM 1657 N N . LEU A 1 204 ? -9.904 -2.562 3.063 1.00 92.75 204 LEU A N 1
ATOM 1658 C CA . LEU A 1 204 ? -9.787 -3.853 3.752 1.00 92.75 204 LEU A CA 1
ATOM 1659 C C . LEU A 1 204 ? -9.800 -5.039 2.786 1.00 92.75 204 LEU A C 1
ATOM 1661 O O . LEU A 1 204 ? -8.979 -5.943 2.940 1.00 92.75 204 LEU A O 1
ATOM 1665 N N . ASP A 1 205 ? -10.669 -5.025 1.777 1.00 90.81 205 ASP A N 1
ATOM 1666 C CA . ASP A 1 205 ? -10.730 -6.091 0.772 1.00 90.81 205 ASP A CA 1
ATOM 1667 C C . ASP A 1 205 ? -9.399 -6.207 0.009 1.00 90.81 205 ASP A C 1
ATOM 1669 O O . ASP A 1 205 ? -8.857 -7.306 -0.164 1.00 90.81 205 ASP A O 1
ATOM 1673 N N . HIS A 1 206 ? -8.803 -5.072 -0.370 1.00 88.75 206 HIS A N 1
ATOM 1674 C CA . HIS A 1 206 ? -7.502 -5.045 -1.043 1.00 88.75 206 HIS A CA 1
ATOM 1675 C C . HIS A 1 206 ? -6.328 -5.357 -0.111 1.00 88.75 206 HIS A C 1
ATOM 1677 O O . HIS A 1 206 ? -5.368 -5.998 -0.548 1.00 88.75 206 HIS A O 1
ATOM 1683 N N . PHE A 1 207 ? -6.404 -4.996 1.177 1.00 88.31 207 PHE A N 1
ATOM 1684 C CA . PHE A 1 207 ? -5.488 -5.541 2.183 1.00 88.31 207 PHE A CA 1
ATOM 1685 C C . PHE A 1 207 ? -5.591 -7.071 2.188 1.00 88.31 207 PHE A C 1
ATOM 1687 O O . PHE A 1 207 ? -4.573 -7.741 2.068 1.00 88.31 207 PHE A O 1
ATOM 1694 N N . GLY A 1 208 ? -6.795 -7.644 2.211 1.00 89.38 208 GLY A N 1
ATOM 1695 C CA . GLY A 1 208 ? -6.992 -9.094 2.141 1.00 89.38 208 GLY A CA 1
ATOM 1696 C C . GLY A 1 208 ? -6.341 -9.746 0.913 1.00 89.38 208 GLY A C 1
ATOM 1697 O O . GLY A 1 208 ? -5.743 -10.817 1.026 1.00 89.38 208 GLY A O 1
ATOM 1698 N N . LEU A 1 209 ? -6.403 -9.095 -0.251 1.00 88.81 209 LEU A N 1
ATOM 1699 C CA . LEU A 1 209 ? -5.738 -9.553 -1.476 1.00 88.81 209 LEU A CA 1
ATOM 1700 C C . LEU A 1 209 ? -4.209 -9.546 -1.325 1.00 88.81 209 LEU A C 1
ATOM 1702 O O . LEU A 1 209 ? -3.558 -10.558 -1.579 1.00 88.81 209 LEU A O 1
ATOM 1706 N N . VAL A 1 210 ? -3.641 -8.436 -0.852 1.00 86.88 210 VAL A N 1
ATOM 1707 C CA . VAL A 1 210 ? -2.196 -8.300 -0.610 1.00 86.88 210 VAL A CA 1
ATOM 1708 C C . VAL A 1 210 ? -1.698 -9.280 0.457 1.00 86.88 210 VAL A C 1
ATOM 1710 O O . VAL A 1 210 ? -0.630 -9.870 0.296 1.00 86.88 210 VAL A O 1
ATOM 1713 N N . GLY A 1 211 ? -2.477 -9.500 1.517 1.00 87.38 211 GLY A N 1
ATOM 1714 C CA . GLY A 1 211 ? -2.165 -10.461 2.574 1.00 87.38 211 GLY A CA 1
ATOM 1715 C C . GLY A 1 211 ? -1.975 -11.872 2.020 1.00 87.38 211 GLY A C 1
ATOM 1716 O O . GLY A 1 211 ? -0.981 -12.523 2.330 1.00 87.38 211 GLY A O 1
ATOM 1717 N N . LYS A 1 212 ? -2.844 -12.300 1.093 1.00 88.31 212 LYS A N 1
ATOM 1718 C CA . LYS A 1 212 ? -2.700 -13.592 0.402 1.00 88.31 212 LYS A CA 1
ATOM 1719 C C . LYS A 1 212 ? -1.391 -13.690 -0.388 1.00 88.31 212 LYS A C 1
ATOM 1721 O O . LYS A 1 212 ? -0.725 -14.715 -0.301 1.00 88.31 212 LYS A O 1
ATOM 1726 N N . CYS A 1 213 ? -0.981 -12.634 -1.099 1.00 85.69 213 CYS A N 1
ATOM 1727 C CA . CYS A 1 213 ? 0.330 -12.601 -1.768 1.00 85.69 213 CYS A CA 1
ATOM 1728 C C . CYS A 1 213 ? 1.490 -12.709 -0.775 1.00 85.69 213 CYS A C 1
ATOM 1730 O O . CYS A 1 213 ? 2.457 -13.427 -1.018 1.00 85.69 213 CYS A O 1
ATOM 1732 N N . LEU A 1 214 ? 1.404 -11.987 0.346 1.00 82.12 214 LEU A N 1
ATOM 1733 C CA . LEU A 1 214 ? 2.433 -11.998 1.382 1.00 82.12 214 LEU A CA 1
ATOM 1734 C C . LEU A 1 214 ? 2.549 -13.346 2.081 1.00 82.12 214 LEU A C 1
ATOM 1736 O O . LEU A 1 214 ? 3.639 -13.662 2.565 1.00 82.12 214 LEU A O 1
ATOM 1740 N N . ASP A 1 215 ? 1.470 -14.122 2.145 1.00 85.00 215 ASP A N 1
ATOM 1741 C CA . ASP A 1 215 ? 1.398 -15.433 2.790 1.00 85.00 215 ASP A CA 1
ATOM 1742 C C . ASP A 1 215 ? 1.712 -16.612 1.861 1.00 85.00 215 ASP A C 1
ATOM 1744 O O . ASP A 1 215 ? 2.157 -17.637 2.365 1.00 85.00 215 ASP A O 1
ATOM 1748 N N . ALA A 1 216 ? 1.629 -16.433 0.542 1.00 86.31 216 ALA A N 1
ATOM 1749 C CA . ALA A 1 216 ? 1.911 -17.469 -0.455 1.00 86.31 216 ALA A CA 1
ATOM 1750 C C . ALA A 1 216 ? 3.359 -18.004 -0.422 1.00 86.31 216 ALA A C 1
ATOM 1752 O O . ALA A 1 216 ? 4.323 -17.252 -0.246 1.00 86.31 216 ALA A O 1
ATOM 1753 N N . ASP A 1 217 ? 3.535 -19.303 -0.630 1.00 83.31 217 ASP A N 1
ATOM 1754 C CA . ASP A 1 217 ? 4.841 -19.957 -0.780 1.00 83.31 217 ASP A CA 1
ATOM 1755 C C . ASP A 1 217 ? 5.420 -19.767 -2.189 1.00 83.31 217 ASP A C 1
ATOM 1757 O O . ASP A 1 217 ? 6.630 -19.835 -2.411 1.00 83.31 217 ASP A O 1
ATOM 1761 N N . SER A 1 218 ? 4.576 -19.485 -3.174 1.00 85.62 218 SER A N 1
ATOM 1762 C CA . SER A 1 218 ? 5.043 -19.075 -4.494 1.00 85.62 218 SER A CA 1
ATOM 1763 C C . SER A 1 218 ? 4.048 -18.158 -5.182 1.00 85.62 218 SER A C 1
ATOM 1765 O O . SER A 1 218 ? 2.842 -18.230 -4.956 1.00 85.62 218 SER A O 1
ATOM 1767 N N . LEU A 1 219 ? 4.565 -17.290 -6.045 1.00 89.50 219 LEU A N 1
ATOM 1768 C CA . LEU A 1 219 ? 3.751 -16.487 -6.945 1.00 89.50 219 LEU A CA 1
ATOM 1769 C C . LEU A 1 219 ? 4.059 -16.897 -8.375 1.00 89.50 219 LEU A C 1
ATOM 1771 O O . LEU A 1 219 ? 5.210 -17.159 -8.730 1.00 89.50 219 LEU A O 1
ATOM 1775 N N . ARG A 1 220 ? 3.031 -16.917 -9.213 1.00 91.25 220 ARG A N 1
ATOM 1776 C CA . ARG A 1 220 ? 3.178 -17.187 -10.638 1.00 91.25 220 ARG A CA 1
ATOM 1777 C C . ARG A 1 220 ? 2.436 -16.138 -11.436 1.00 91.25 220 ARG A C 1
ATOM 1779 O O . ARG A 1 220 ? 1.240 -15.953 -11.244 1.00 91.25 220 ARG A O 1
ATOM 1786 N N . ILE A 1 221 ? 3.126 -15.498 -12.367 1.00 93.81 221 ILE A N 1
ATOM 1787 C CA . ILE A 1 221 ? 2.517 -14.573 -13.318 1.00 93.81 221 ILE A CA 1
ATOM 1788 C C . ILE A 1 221 ? 2.403 -15.295 -14.654 1.00 93.81 221 ILE A C 1
ATOM 1790 O O . ILE A 1 221 ? 3.407 -15.726 -15.224 1.00 93.81 221 ILE A O 1
ATOM 1794 N N . ALA A 1 222 ? 1.173 -15.439 -15.136 1.00 92.81 222 ALA A N 1
ATOM 1795 C CA . ALA A 1 222 ? 0.886 -15.931 -16.473 1.00 92.81 222 ALA A CA 1
ATOM 1796 C C . ALA A 1 222 ? 0.679 -14.734 -17.397 1.00 92.81 222 ALA A C 1
ATOM 1798 O O . ALA A 1 222 ? -0.231 -13.939 -17.170 1.00 92.81 222 ALA A O 1
ATOM 1799 N N . VAL A 1 223 ? 1.510 -14.614 -18.427 1.00 92.56 223 VAL A N 1
ATOM 1800 C CA . VAL A 1 223 ? 1.393 -13.541 -19.416 1.00 92.56 223 VAL A CA 1
ATOM 1801 C C . VAL A 1 223 ? 0.518 -14.007 -20.570 1.00 92.56 223 VAL A C 1
ATOM 1803 O O . VAL A 1 223 ? 0.733 -15.090 -21.124 1.00 92.56 223 VAL A O 1
ATOM 1806 N N . ASP A 1 224 ? -0.462 -13.183 -20.933 1.00 88.31 224 ASP A N 1
ATOM 1807 C CA . ASP A 1 224 ? -1.351 -13.420 -22.065 1.00 88.31 224 ASP A CA 1
ATOM 1808 C C . ASP A 1 224 ? -0.653 -13.011 -23.368 1.00 88.31 224 ASP A C 1
ATOM 1810 O O . ASP A 1 224 ? -0.889 -11.955 -23.953 1.00 88.31 224 ASP A O 1
ATOM 1814 N N . ASN A 1 225 ? 0.305 -13.839 -23.782 1.00 83.00 225 ASN A N 1
ATOM 1815 C CA . ASN A 1 225 ? 1.000 -13.712 -25.055 1.00 83.00 225 ASN A CA 1
ATOM 1816 C C . ASN A 1 225 ? 0.997 -15.043 -25.820 1.00 83.00 225 ASN A C 1
ATOM 1818 O O . ASN A 1 225 ? 0.700 -16.106 -25.269 1.00 83.00 225 ASN A O 1
ATOM 1822 N N . GLU A 1 226 ? 1.360 -15.003 -27.105 1.00 77.19 226 GLU A N 1
ATOM 1823 C CA . GLU A 1 226 ? 1.381 -16.196 -27.970 1.00 77.19 226 GLU A CA 1
ATOM 1824 C C . GLU A 1 226 ? 2.293 -17.310 -27.428 1.00 77.19 226 GLU A C 1
ATOM 1826 O O . GLU A 1 226 ? 2.041 -18.499 -27.635 1.00 77.19 226 GLU A O 1
ATOM 1831 N N . HIS A 1 227 ? 3.329 -16.928 -26.680 1.00 76.56 227 HIS A N 1
ATOM 1832 C CA . HIS A 1 227 ? 4.298 -17.832 -26.069 1.00 76.56 227 HIS A CA 1
ATOM 1833 C C . HIS A 1 227 ? 3.859 -18.387 -24.707 1.00 76.56 227 HIS A C 1
ATOM 1835 O O . HIS A 1 227 ? 4.556 -19.237 -24.152 1.00 76.56 227 HIS A O 1
ATOM 1841 N N . LYS A 1 228 ? 2.712 -17.938 -24.175 1.00 80.38 228 LYS A N 1
ATOM 1842 C CA . LYS A 1 228 ? 2.164 -18.299 -22.858 1.00 80.38 228 LYS A CA 1
ATOM 1843 C C . LYS A 1 228 ? 3.216 -18.270 -21.753 1.00 80.38 228 LYS A C 1
ATOM 1845 O O . LYS A 1 228 ? 3.326 -19.211 -20.961 1.00 80.38 228 LYS A O 1
ATOM 1850 N N . MET A 1 229 ? 4.009 -17.203 -21.731 1.00 87.50 229 MET A N 1
ATOM 1851 C CA . MET A 1 229 ? 5.109 -17.047 -20.787 1.00 87.50 229 MET A CA 1
ATOM 1852 C C . MET A 1 229 ? 4.610 -17.157 -19.338 1.00 87.50 229 MET A C 1
ATOM 1854 O O . MET A 1 229 ? 3.559 -16.626 -18.975 1.00 87.50 229 MET A O 1
ATOM 1858 N N . GLN A 1 230 ? 5.380 -17.863 -18.510 1.00 89.88 230 GLN A N 1
ATOM 1859 C CA . GLN A 1 230 ? 5.122 -18.037 -17.083 1.00 89.88 230 GLN A CA 1
ATOM 1860 C C . GLN A 1 230 ? 6.342 -17.555 -16.306 1.00 89.88 230 GLN A C 1
ATOM 1862 O O . GLN A 1 230 ? 7.451 -18.029 -16.547 1.00 89.88 230 GLN A O 1
ATOM 1867 N N . MET A 1 231 ? 6.132 -16.647 -15.361 1.00 90.62 231 MET A N 1
ATOM 1868 C CA . MET A 1 231 ? 7.172 -16.177 -14.448 1.00 90.62 231 MET A CA 1
ATOM 1869 C C . MET A 1 231 ? 6.882 -16.745 -13.066 1.00 90.62 231 MET A C 1
ATOM 1871 O O . MET A 1 231 ? 5.820 -16.482 -12.505 1.00 90.62 231 MET A O 1
ATOM 1875 N N . LEU A 1 232 ? 7.804 -17.546 -12.535 1.00 89.31 232 LEU A N 1
ATOM 1876 C CA . LEU A 1 232 ? 7.674 -18.169 -11.220 1.00 89.31 232 LEU A CA 1
ATOM 1877 C C . LEU A 1 232 ? 8.572 -17.449 -10.219 1.00 89.31 232 LEU A C 1
ATOM 1879 O O . LEU A 1 232 ? 9.776 -17.331 -10.438 1.00 89.31 232 LEU A O 1
ATOM 1883 N N . LEU A 1 233 ? 7.987 -17.019 -9.108 1.00 86.19 233 LEU A N 1
ATOM 1884 C CA . LEU A 1 233 ? 8.661 -16.300 -8.036 1.00 86.19 233 LEU A CA 1
ATOM 1885 C C . LEU A 1 233 ? 8.583 -17.152 -6.760 1.00 86.19 233 LEU A C 1
ATOM 1887 O O . LEU A 1 233 ? 7.488 -17.350 -6.224 1.00 86.19 233 LEU A O 1
ATOM 1891 N N . PRO A 1 234 ? 9.709 -17.705 -6.281 1.00 76.56 234 PRO A N 1
ATOM 1892 C CA . PRO A 1 234 ? 9.715 -18.528 -5.077 1.00 76.56 234 PRO A CA 1
ATOM 1893 C C . PRO A 1 234 ? 9.533 -17.677 -3.813 1.00 76.56 234 PRO A C 1
ATOM 1895 O O . PRO A 1 234 ? 9.968 -16.525 -3.760 1.00 76.56 234 PRO A O 1
ATOM 1898 N N . SER A 1 235 ? 8.980 -18.254 -2.741 1.00 64.50 235 SER A N 1
ATOM 1899 C CA . SER A 1 235 ? 9.038 -17.630 -1.419 1.00 64.50 235 SER A CA 1
ATOM 1900 C C . SER A 1 235 ? 10.477 -17.596 -0.908 1.00 64.50 235 SER A C 1
ATOM 1902 O O . SER A 1 235 ? 10.980 -18.567 -0.342 1.00 64.50 235 SER A O 1
ATOM 1904 N N . GLY A 1 236 ? 11.163 -16.474 -1.079 1.00 52.69 236 GLY A N 1
ATOM 1905 C CA . GLY A 1 236 ? 12.508 -16.327 -0.540 1.00 52.69 236 GLY A CA 1
ATOM 1906 C C . GLY A 1 236 ? 13.240 -15.134 -1.120 1.00 52.69 236 GLY A C 1
ATOM 1907 O O . GLY A 1 236 ? 13.549 -15.126 -2.301 1.00 52.69 236 GLY A O 1
ATOM 1908 N N . HIS A 1 237 ? 13.512 -14.167 -0.240 1.00 51.09 237 HIS A N 1
ATOM 1909 C CA . HIS A 1 237 ? 14.373 -12.993 -0.419 1.00 51.09 237 HIS A CA 1
ATOM 1910 C C . HIS A 1 237 ? 14.263 -12.314 -1.795 1.00 51.09 237 HIS A C 1
ATOM 1912 O O . HIS A 1 237 ? 15.205 -12.392 -2.585 1.00 51.09 237 HIS A O 1
ATOM 1918 N N . PRO A 1 238 ? 13.153 -11.590 -2.055 1.00 49.56 238 PRO A N 1
ATOM 1919 C CA . PRO A 1 238 ? 13.234 -10.440 -2.951 1.00 49.56 238 PRO A CA 1
ATOM 1920 C C . PRO A 1 238 ? 14.364 -9.555 -2.423 1.00 49.56 238 PRO A C 1
ATOM 1922 O O . PRO A 1 238 ? 14.356 -9.257 -1.235 1.00 49.56 238 PRO A O 1
ATOM 1925 N N . GLY A 1 239 ? 15.365 -9.260 -3.248 1.00 51.84 239 GLY A N 1
ATOM 1926 C CA . GLY A 1 239 ? 16.718 -8.857 -2.862 1.00 51.84 239 GLY A CA 1
ATOM 1927 C C . GLY A 1 239 ? 16.838 -7.698 -1.865 1.00 51.84 239 GLY A C 1
ATOM 1928 O O . GLY A 1 239 ? 16.473 -7.797 -0.702 1.00 51.84 239 GLY A O 1
ATOM 1929 N N . LYS A 1 240 ? 17.498 -6.610 -2.262 1.00 51.16 240 LYS A N 1
ATOM 1930 C CA . LYS A 1 240 ? 17.993 -5.592 -1.317 1.00 51.16 240 LYS A CA 1
ATOM 1931 C C . LYS A 1 240 ? 16.895 -4.810 -0.577 1.00 51.16 240 LYS A C 1
ATOM 1933 O O . LYS A 1 240 ? 17.209 -4.149 0.404 1.00 51.16 240 LYS A O 1
ATOM 1938 N N . MET A 1 241 ? 15.635 -4.880 -1.014 1.00 40.94 241 MET A N 1
ATOM 1939 C CA . MET A 1 241 ? 14.574 -4.006 -0.506 1.00 40.94 241 MET A CA 1
ATOM 1940 C C . MET A 1 241 ? 13.903 -4.497 0.789 1.00 40.94 241 MET A C 1
ATOM 1942 O O . MET A 1 241 ? 13.335 -3.692 1.527 1.00 40.94 241 MET A O 1
ATOM 1946 N N . TRP A 1 242 ? 13.919 -5.801 1.097 1.00 54.78 242 TRP A N 1
ATOM 1947 C CA . TRP A 1 242 ? 13.268 -6.328 2.303 1.00 54.78 242 TRP A CA 1
ATOM 1948 C C . TRP A 1 242 ? 14.301 -6.865 3.292 1.00 54.78 242 TRP A C 1
ATOM 1950 O O . TRP A 1 242 ? 14.903 -7.908 3.057 1.00 54.78 242 TRP A O 1
ATOM 1960 N N . ASN A 1 243 ? 14.405 -6.235 4.469 1.00 55.94 243 ASN A N 1
ATOM 1961 C CA . ASN A 1 243 ? 15.184 -6.775 5.594 1.00 55.94 243 ASN A CA 1
ATOM 1962 C C . ASN A 1 243 ? 14.804 -8.238 5.901 1.00 55.94 243 ASN A C 1
ATOM 1964 O O . ASN A 1 243 ? 15.658 -9.065 6.206 1.00 55.94 243 ASN A O 1
ATOM 1968 N N . SER A 1 244 ? 13.504 -8.559 5.828 1.00 69.12 244 SER A N 1
ATOM 1969 C CA . SER A 1 244 ? 12.972 -9.926 5.755 1.00 69.12 244 SER A CA 1
ATOM 1970 C C . SER A 1 244 ? 11.483 -9.915 5.386 1.00 69.12 244 SER A C 1
ATOM 1972 O O . SER A 1 244 ? 10.766 -8.953 5.673 1.00 69.12 244 SER A O 1
ATOM 1974 N N . ARG A 1 245 ? 10.968 -11.028 4.844 1.00 72.44 245 ARG A N 1
ATOM 1975 C CA . ARG A 1 245 ? 9.520 -11.234 4.626 1.00 72.44 245 ARG A CA 1
ATOM 1976 C C . ARG A 1 245 ? 8.706 -11.055 5.916 1.00 72.44 245 ARG A C 1
ATOM 1978 O O . ARG A 1 245 ? 7.617 -10.492 5.879 1.00 72.44 245 ARG A O 1
ATOM 1985 N N . GLN A 1 246 ? 9.242 -11.491 7.060 1.00 77.06 246 GLN A N 1
ATOM 1986 C CA . GLN A 1 246 ? 8.570 -11.350 8.355 1.00 77.06 246 GLN A CA 1
ATOM 1987 C C . GLN A 1 246 ? 8.418 -9.882 8.770 1.00 77.06 246 GLN A C 1
ATOM 1989 O O . GLN A 1 246 ? 7.374 -9.498 9.291 1.00 77.06 246 GLN A O 1
ATOM 1994 N N . HIS A 1 247 ? 9.432 -9.054 8.513 1.00 76.81 247 HIS A N 1
ATOM 1995 C CA . HIS A 1 247 ? 9.356 -7.622 8.789 1.00 76.81 247 HIS A CA 1
ATOM 1996 C C . HIS A 1 247 ? 8.221 -6.956 7.997 1.00 76.81 247 HIS A C 1
ATOM 1998 O O . HIS A 1 247 ? 7.408 -6.236 8.577 1.00 76.81 247 HIS A O 1
ATOM 2004 N N . VAL A 1 248 ? 8.096 -7.277 6.705 1.00 76.19 248 VAL A N 1
ATOM 2005 C CA . VAL A 1 248 ? 7.016 -6.756 5.851 1.00 76.19 248 VAL A CA 1
ATOM 2006 C C . VAL A 1 248 ? 5.642 -7.224 6.330 1.00 76.19 248 VAL A C 1
ATOM 2008 O O . VAL A 1 248 ? 4.724 -6.412 6.406 1.00 76.19 248 VAL A O 1
ATOM 2011 N N . LYS A 1 249 ? 5.500 -8.496 6.731 1.00 80.06 249 LYS A N 1
ATOM 2012 C CA . LYS A 1 249 ? 4.252 -9.003 7.330 1.00 80.06 249 LYS A CA 1
ATOM 2013 C C . LYS A 1 249 ? 3.871 -8.250 8.604 1.00 80.06 249 LYS A C 1
ATOM 2015 O O . LYS A 1 249 ? 2.706 -7.911 8.779 1.00 80.06 249 LYS A O 1
ATOM 2020 N N . ASN A 1 250 ? 4.838 -7.950 9.471 1.00 81.94 250 ASN A N 1
ATOM 2021 C CA . ASN A 1 250 ? 4.580 -7.202 10.702 1.00 81.94 250 ASN A CA 1
ATOM 2022 C C . A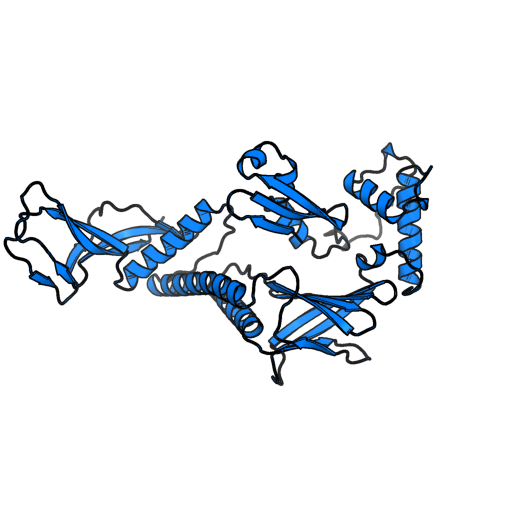SN A 1 250 ? 4.108 -5.771 10.400 1.00 81.94 250 ASN A C 1
ATOM 2024 O O . ASN A 1 250 ? 3.119 -5.321 10.974 1.00 81.94 250 ASN A O 1
ATOM 2028 N N . MET A 1 251 ? 4.777 -5.076 9.470 1.00 78.75 251 MET A N 1
ATOM 2029 C CA . MET A 1 251 ? 4.350 -3.744 9.027 1.00 78.75 251 MET A CA 1
ATOM 2030 C C . MET A 1 251 ? 2.949 -3.778 8.418 1.00 78.75 251 MET A C 1
ATOM 2032 O O . MET A 1 251 ? 2.103 -2.961 8.762 1.00 78.75 251 MET A O 1
ATOM 2036 N N . PHE A 1 252 ? 2.688 -4.738 7.534 1.00 83.62 252 PHE A N 1
ATOM 2037 C CA . PHE A 1 252 ? 1.380 -4.941 6.925 1.00 83.62 252 PHE A CA 1
ATOM 2038 C C . PHE A 1 252 ? 0.286 -5.191 7.978 1.00 83.62 252 PHE A C 1
ATOM 2040 O O . PHE A 1 252 ? -0.784 -4.589 7.905 1.00 83.62 252 PHE A O 1
ATOM 2047 N N . GLY A 1 253 ? 0.577 -6.013 8.991 1.00 86.00 253 GLY A N 1
ATOM 2048 C CA . GLY A 1 253 ? -0.345 -6.328 10.084 1.00 86.00 253 GLY A CA 1
ATOM 2049 C C . GLY A 1 253 ? -0.761 -5.107 10.909 1.00 86.00 253 GLY A C 1
ATOM 2050 O O . GLY A 1 253 ? -1.925 -5.006 11.292 1.00 86.00 253 GLY A O 1
ATOM 2051 N N . PHE A 1 254 ? 0.146 -4.149 11.126 1.00 84.81 254 PHE A N 1
ATOM 2052 C CA . PHE A 1 254 ? -0.187 -2.878 11.781 1.00 84.81 254 PHE A CA 1
ATOM 2053 C C . PHE A 1 254 ? -1.273 -2.112 11.008 1.00 84.81 254 PHE A C 1
ATOM 2055 O O . PHE A 1 254 ? -2.290 -1.714 11.580 1.00 84.81 254 PHE A O 1
ATOM 2062 N N . TRP A 1 255 ? -1.088 -1.959 9.693 1.00 85.06 255 TRP A N 1
ATOM 2063 C CA . TRP A 1 255 ? -2.029 -1.242 8.832 1.00 85.06 255 TRP A CA 1
ATOM 2064 C C . TRP A 1 255 ? -3.381 -1.947 8.729 1.00 85.06 255 TRP A C 1
ATOM 2066 O O . TRP A 1 255 ? -4.421 -1.298 8.854 1.00 85.06 255 TRP A O 1
ATOM 2076 N N . LEU A 1 256 ? -3.363 -3.270 8.545 1.00 89.44 256 LEU A N 1
ATOM 2077 C CA . LEU A 1 256 ? -4.570 -4.089 8.513 1.00 89.44 256 LEU A CA 1
ATOM 2078 C C . LEU A 1 256 ? -5.366 -3.939 9.818 1.00 89.44 256 LEU A C 1
ATOM 2080 O O . LEU A 1 256 ? -6.554 -3.628 9.765 1.00 89.44 256 LEU A O 1
ATOM 2084 N N . SER A 1 257 ? -4.708 -4.048 10.978 1.00 89.62 257 SER A N 1
ATOM 2085 C CA . SER A 1 257 ? -5.381 -3.924 12.276 1.00 89.62 257 SER A CA 1
ATOM 2086 C C . SER A 1 257 ? -6.045 -2.558 12.465 1.00 89.62 257 SER A C 1
ATOM 2088 O O . SER A 1 257 ? -7.178 -2.480 12.938 1.00 89.62 257 SER A O 1
ATOM 2090 N N . GLY A 1 258 ? -5.382 -1.468 12.070 1.00 90.88 258 GLY A N 1
ATOM 2091 C CA . GLY A 1 258 ? -5.985 -0.137 12.161 1.00 90.88 258 GLY A CA 1
ATOM 2092 C C . GLY A 1 258 ? -7.212 0.026 11.260 1.00 90.88 258 GLY A C 1
ATOM 2093 O O . GLY A 1 258 ? -8.199 0.637 11.671 1.00 90.88 258 GLY A O 1
ATOM 2094 N N . MET A 1 259 ? -7.198 -0.562 10.060 1.00 92.50 259 MET A N 1
ATOM 2095 C CA . MET A 1 259 ? -8.369 -0.564 9.174 1.00 92.50 259 MET A CA 1
ATOM 2096 C C . MET A 1 259 ? -9.517 -1.419 9.731 1.00 92.50 259 MET A C 1
ATOM 2098 O O . MET A 1 259 ? -10.673 -1.008 9.647 1.00 92.50 259 MET A O 1
ATOM 2102 N N . GLU A 1 260 ? -9.226 -2.566 10.350 1.00 95.50 260 GLU A N 1
ATOM 2103 C CA . GLU A 1 260 ? -10.235 -3.401 11.019 1.00 95.50 260 GLU A CA 1
ATOM 2104 C C . GLU A 1 260 ? -10.898 -2.654 12.184 1.00 95.50 260 GLU A C 1
ATOM 2106 O O . GLU A 1 260 ? -12.125 -2.667 12.320 1.00 95.50 260 GLU A O 1
ATOM 2111 N N . LYS A 1 261 ? -10.102 -1.933 12.985 1.00 96.25 261 LYS A N 1
ATOM 2112 C CA . LYS A 1 261 ? -10.603 -1.071 14.065 1.00 96.25 261 LYS A CA 1
ATOM 2113 C C . LYS A 1 261 ? -11.486 0.048 13.524 1.00 96.25 261 LYS A C 1
ATOM 2115 O O . LYS A 1 261 ? -12.588 0.242 14.034 1.00 96.25 261 LYS A O 1
ATOM 2120 N N . LEU A 1 262 ? -11.067 0.735 12.458 1.00 95.88 262 LEU A N 1
ATOM 2121 C CA . LEU A 1 262 ? -11.915 1.723 11.781 1.00 95.88 262 LEU A CA 1
ATOM 2122 C C . LEU A 1 262 ? -13.232 1.110 11.311 1.00 95.88 262 LEU A C 1
ATOM 2124 O O . LEU A 1 262 ? -14.279 1.728 11.484 1.00 95.88 262 LEU A O 1
ATOM 2128 N N . LYS A 1 263 ? -13.206 -0.112 10.771 1.00 97.38 263 LYS A N 1
ATOM 2129 C CA . LYS A 1 263 ? -14.427 -0.773 10.308 1.00 97.38 263 LYS A CA 1
ATOM 2130 C C . LYS A 1 263 ? -15.384 -1.110 11.447 1.00 97.38 263 LYS A C 1
ATOM 2132 O O . LYS A 1 263 ? -16.600 -0.991 11.293 1.00 97.38 263 LYS A O 1
ATOM 2137 N N . ALA A 1 264 ? -14.849 -1.510 12.596 1.00 97.50 264 ALA A N 1
ATOM 2138 C CA . ALA A 1 264 ? -15.643 -1.692 13.802 1.00 97.50 264 ALA A CA 1
ATOM 2139 C C . ALA A 1 264 ? -16.251 -0.364 14.283 1.00 97.50 264 ALA A C 1
ATOM 2141 O O . ALA A 1 264 ? -17.425 -0.341 14.651 1.00 97.50 264 ALA A O 1
ATOM 2142 N N . ILE A 1 265 ? -15.494 0.738 14.201 1.00 97.25 265 ILE A N 1
ATOM 2143 C CA . ILE A 1 265 ? -15.977 2.080 14.546 1.00 97.25 265 ILE A CA 1
ATOM 2144 C C . ILE A 1 265 ? -17.118 2.521 13.619 1.00 97.25 265 ILE A C 1
ATOM 2146 O O . ILE A 1 265 ? -18.159 2.944 14.118 1.00 97.25 265 ILE A O 1
ATOM 2150 N N . GLU A 1 266 ? -16.970 2.358 12.300 1.00 97.06 266 GLU A N 1
ATOM 2151 C CA . GLU A 1 266 ? -18.037 2.613 11.316 1.00 97.06 266 GLU A CA 1
ATOM 2152 C C . GLU A 1 266 ? -19.336 1.893 11.689 1.00 97.06 266 GLU A C 1
ATOM 2154 O O . GLU A 1 266 ? -20.412 2.487 11.696 1.00 97.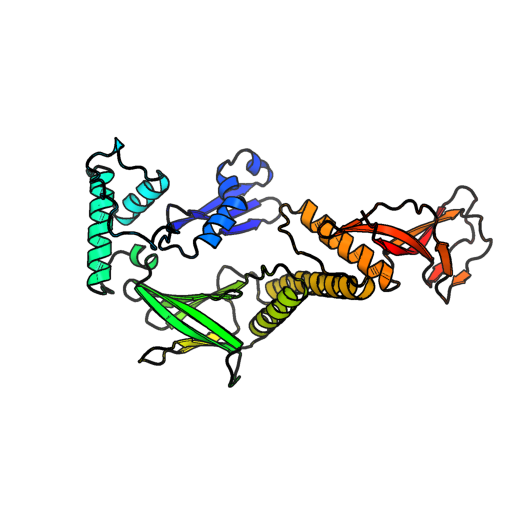06 266 GLU A O 1
ATOM 2159 N N . LYS A 1 267 ? -19.228 0.609 12.053 1.00 97.19 267 LYS A N 1
ATOM 2160 C CA . LYS A 1 267 ? -20.377 -0.212 12.440 1.00 97.19 267 LYS A CA 1
ATOM 2161 C C . LYS A 1 267 ? -21.002 0.236 13.761 1.00 97.19 267 LYS A C 1
ATOM 2163 O O . LYS A 1 267 ? -22.221 0.208 13.875 1.00 97.19 267 LYS A O 1
ATOM 2168 N N . TYR A 1 268 ? -20.189 0.595 14.754 1.00 96.38 268 TYR A N 1
ATOM 2169 C CA . TYR A 1 268 ? -20.673 0.981 16.082 1.00 96.38 268 TYR A CA 1
ATOM 2170 C C . TYR A 1 268 ? -21.462 2.292 16.053 1.00 96.38 268 TYR A C 1
ATOM 2172 O O . TYR A 1 268 ? -22.504 2.392 16.692 1.00 96.38 268 TYR A O 1
ATOM 2180 N N . TYR A 1 269 ? -20.973 3.279 15.301 1.00 95.38 269 TYR A N 1
ATOM 2181 C CA . TYR A 1 269 ? -21.604 4.597 15.207 1.00 95.38 269 TYR A CA 1
ATOM 2182 C C . TYR A 1 269 ? -22.472 4.786 13.954 1.00 95.38 269 TYR A C 1
ATOM 2184 O O . TYR A 1 269 ? -22.909 5.903 13.692 1.00 95.38 269 TYR A O 1
ATOM 2192 N N . GLU A 1 270 ? -22.707 3.723 13.179 1.00 96.06 270 GLU A N 1
ATOM 2193 C CA . GLU A 1 270 ? -23.523 3.742 11.956 1.00 96.06 270 GLU A CA 1
ATOM 2194 C C . GLU A 1 270 ? -23.091 4.833 10.951 1.00 96.06 270 GLU A C 1
ATOM 2196 O O . GLU A 1 270 ? -23.907 5.568 10.396 1.00 96.06 270 GLU A O 1
ATOM 2201 N N . MET A 1 271 ? -21.780 4.934 10.707 1.00 94.50 271 MET A N 1
ATOM 2202 C CA . MET A 1 271 ? -21.163 5.937 9.830 1.00 94.50 271 MET A CA 1
ATOM 2203 C C . MET A 1 271 ? -20.167 5.311 8.848 1.00 94.50 271 MET A C 1
ATOM 2205 O O . MET A 1 271 ? -19.734 4.178 9.028 1.00 94.50 271 MET A O 1
ATOM 2209 N N . GLU A 1 272 ? -19.742 6.076 7.842 1.00 94.00 272 GLU A N 1
ATOM 2210 C CA . GLU A 1 272 ? -18.653 5.693 6.936 1.00 94.00 272 GLU A CA 1
ATOM 2211 C C . GLU A 1 272 ? -17.570 6.771 6.921 1.00 94.00 272 GLU A C 1
ATOM 2213 O O . GLU A 1 272 ? -17.859 7.959 6.750 1.00 94.00 272 GLU A O 1
ATOM 2218 N N . PHE A 1 273 ? -16.309 6.365 7.062 1.00 92.75 273 PHE A N 1
ATOM 2219 C CA . PHE A 1 273 ? -15.189 7.286 6.920 1.00 92.75 273 PHE A CA 1
ATOM 2220 C C . PHE A 1 273 ? -14.849 7.508 5.446 1.00 92.75 273 PHE A C 1
ATOM 2222 O O . PHE A 1 273 ? -14.787 6.575 4.643 1.00 92.75 273 PHE A O 1
ATOM 2229 N N . GLN A 1 274 ? -14.526 8.756 5.107 1.00 91.38 274 GLN A N 1
ATOM 2230 C CA . GLN A 1 274 ? -13.784 9.073 3.891 1.00 91.38 274 GLN A CA 1
ATOM 2231 C C . GLN A 1 274 ? -12.304 9.176 4.248 1.00 91.38 274 GLN A C 1
ATOM 2233 O O . GLN A 1 274 ? -11.877 10.084 4.954 1.00 91.38 274 GLN A O 1
ATOM 2238 N N . LEU A 1 275 ? -11.515 8.211 3.784 1.00 87.69 275 LEU A N 1
ATOM 2239 C CA . LEU A 1 275 ? -10.092 8.143 4.074 1.00 87.69 275 LEU A CA 1
ATOM 2240 C C . LEU A 1 275 ? -9.349 9.211 3.272 1.00 87.69 275 LEU A C 1
ATOM 2242 O O . LEU A 1 275 ? -9.198 9.122 2.049 1.00 87.69 275 LEU A O 1
ATOM 2246 N N . HIS A 1 276 ? -8.856 10.218 3.982 1.00 82.56 276 HIS A N 1
ATOM 2247 C CA . HIS A 1 276 ? -8.033 11.281 3.439 1.00 82.56 276 HIS A CA 1
ATOM 2248 C C . HIS A 1 276 ? -6.545 10.958 3.561 1.00 82.56 276 HIS A C 1
ATOM 2250 O O . HIS A 1 276 ? -6.095 10.122 4.349 1.00 82.56 276 HIS A O 1
ATOM 2256 N N . LYS A 1 277 ? -5.768 11.643 2.726 1.00 73.94 277 LYS A N 1
ATOM 2257 C CA . LYS A 1 277 ? -4.313 11.567 2.715 1.00 73.94 277 LYS A CA 1
ATOM 2258 C C . LYS A 1 277 ? -3.768 12.231 3.979 1.00 73.94 277 LYS A C 1
ATOM 2260 O O . LYS A 1 277 ? -4.000 13.417 4.189 1.00 73.94 277 LYS A O 1
ATOM 2265 N N . VAL A 1 278 ? -3.018 11.474 4.774 1.00 73.06 278 VAL A N 1
ATOM 2266 C CA . VAL A 1 278 ? -2.300 11.972 5.955 1.00 73.06 278 VAL A CA 1
ATOM 2267 C C . VAL A 1 278 ? -0.820 12.055 5.609 1.00 73.06 278 VAL A C 1
ATOM 2269 O O . VAL A 1 278 ? -0.273 11.131 5.011 1.00 73.06 278 VAL A O 1
ATOM 2272 N N . SER A 1 279 ? -0.192 13.193 5.895 1.00 74.75 279 SER A N 1
ATOM 2273 C CA . SER A 1 279 ? 1.231 13.437 5.633 1.00 74.75 279 SER A CA 1
ATOM 2274 C C . SER A 1 279 ? 1.900 13.899 6.923 1.00 74.75 279 SER A C 1
ATOM 2276 O O . SER A 1 279 ? 1.361 14.767 7.603 1.00 74.75 279 SER A O 1
ATOM 2278 N N . GLY A 1 280 ? 3.065 13.329 7.234 1.00 78.94 280 GLY A N 1
ATOM 2279 C CA . GLY A 1 280 ? 3.790 13.572 8.484 1.00 78.94 280 GLY A CA 1
ATOM 2280 C C . GLY A 1 280 ? 3.606 12.439 9.495 1.00 78.94 280 GLY A C 1
ATOM 2281 O O . GLY A 1 280 ? 2.495 11.946 9.690 1.00 78.94 280 GLY A O 1
ATOM 2282 N N . GLN A 1 281 ? 4.710 12.022 10.118 1.00 78.88 281 GLN A N 1
ATOM 2283 C CA . GLN A 1 281 ? 4.730 10.908 11.069 1.00 78.88 281 GLN A CA 1
ATOM 2284 C C . GLN A 1 281 ? 3.895 11.209 12.318 1.00 78.88 281 GLN A C 1
ATOM 2286 O O . GLN A 1 281 ? 3.146 10.345 12.756 1.00 78.88 281 GLN A O 1
ATOM 2291 N N . ASP A 1 282 ? 3.975 12.429 12.849 1.00 84.25 282 ASP A N 1
ATOM 2292 C CA . ASP A 1 282 ? 3.254 12.812 14.069 1.00 84.25 282 ASP A CA 1
ATOM 2293 C C . ASP A 1 282 ? 1.738 12.763 13.858 1.00 84.25 282 ASP A C 1
ATOM 2295 O O . ASP A 1 282 ? 1.026 12.101 14.602 1.00 84.25 282 ASP A O 1
ATOM 2299 N N . VAL A 1 283 ? 1.250 13.342 12.756 1.00 83.88 283 VAL A N 1
ATOM 2300 C CA . VAL A 1 283 ? -0.182 13.328 12.404 1.00 83.88 283 VAL A CA 1
ATOM 2301 C C . VAL A 1 283 ? -0.686 11.901 12.167 1.00 83.88 283 VAL A C 1
ATOM 2303 O O . VAL A 1 283 ? -1.828 11.568 12.485 1.00 83.88 283 VAL A O 1
ATOM 2306 N N . LEU A 1 284 ? 0.158 11.045 11.589 1.00 80.75 284 LEU A N 1
ATOM 2307 C CA . LEU A 1 284 ? -0.155 9.635 11.406 1.00 80.75 284 LEU A CA 1
ATOM 2308 C C . LEU A 1 284 ? -0.235 8.909 12.756 1.00 80.75 284 LEU A C 1
ATOM 2310 O O . LEU A 1 284 ? -1.198 8.184 12.985 1.00 80.75 284 LEU A O 1
ATOM 2314 N N . ASN A 1 285 ? 0.737 9.118 13.644 1.00 85.56 285 ASN A N 1
ATOM 2315 C CA . ASN A 1 285 ? 0.737 8.534 14.983 1.00 85.56 285 ASN A CA 1
ATOM 2316 C C . ASN A 1 285 ? -0.511 8.966 15.763 1.00 85.56 285 ASN A C 1
ATOM 2318 O O . ASN A 1 285 ? -1.214 8.106 16.287 1.00 85.56 285 ASN A O 1
ATOM 2322 N N . ASP A 1 286 ? -0.843 10.259 15.742 1.00 88.88 286 ASP A N 1
ATOM 2323 C CA . ASP A 1 286 ? -2.031 10.814 16.396 1.00 88.88 286 ASP A CA 1
ATOM 2324 C C . ASP A 1 286 ? -3.324 10.182 15.864 1.00 88.88 286 ASP A C 1
ATOM 2326 O O . ASP A 1 286 ? -4.237 9.875 16.633 1.00 88.88 286 ASP A O 1
ATOM 2330 N N . LEU A 1 287 ? -3.410 9.946 14.548 1.00 90.44 287 LEU A N 1
ATOM 2331 C CA . LEU A 1 287 ? -4.559 9.276 13.938 1.00 90.44 287 LEU A CA 1
ATOM 2332 C C . LEU A 1 287 ? -4.704 7.836 14.446 1.00 90.44 287 LEU A C 1
ATOM 2334 O O . LEU A 1 287 ? -5.808 7.436 14.813 1.00 90.44 287 LEU A O 1
ATOM 2338 N N . TYR A 1 288 ? -3.627 7.046 14.449 1.00 90.06 288 TYR A N 1
ATOM 2339 C CA . TYR A 1 288 ? -3.692 5.649 14.898 1.00 90.06 288 TYR A CA 1
ATOM 2340 C C . TYR A 1 288 ? -3.902 5.542 16.413 1.00 90.06 288 TYR A C 1
ATOM 2342 O O . TYR A 1 288 ? -4.665 4.684 16.851 1.00 90.06 288 TYR A O 1
ATOM 2350 N N . GLU A 1 289 ? -3.337 6.458 17.203 1.00 92.81 289 GLU A N 1
ATOM 2351 C CA . GLU A 1 289 ? -3.644 6.577 18.631 1.00 92.81 289 GLU A CA 1
ATOM 2352 C C . GLU A 1 289 ? -5.130 6.902 18.844 1.00 92.81 289 GLU A C 1
ATOM 2354 O O . GLU A 1 289 ? -5.799 6.267 19.659 1.00 92.81 289 GLU A O 1
ATOM 2359 N N . ALA A 1 290 ? -5.684 7.853 18.085 1.00 94.94 290 ALA 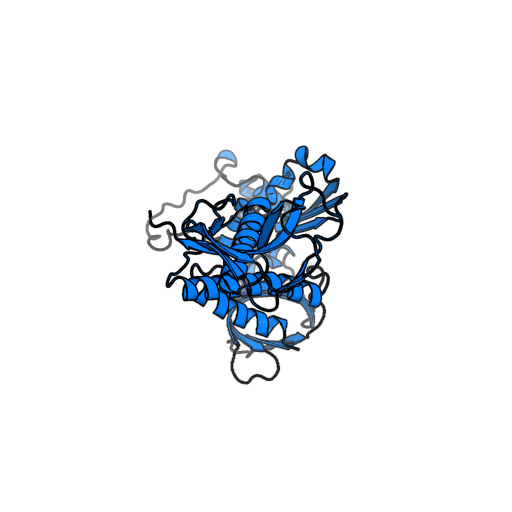A N 1
ATOM 2360 C CA . ALA A 1 290 ? -7.102 8.194 18.157 1.00 94.94 290 ALA A CA 1
ATOM 2361 C C . ALA A 1 290 ? -8.000 6.997 17.803 1.00 94.94 290 ALA A C 1
ATOM 2363 O O . ALA A 1 290 ? -8.986 6.755 18.503 1.00 94.94 290 ALA A O 1
ATOM 2364 N N . ILE A 1 291 ? -7.650 6.233 16.761 1.00 95.12 291 ILE A N 1
ATOM 2365 C CA . ILE A 1 291 ? -8.352 4.997 16.379 1.00 95.12 291 ILE A CA 1
ATOM 2366 C C . ILE A 1 291 ? -8.343 4.000 17.538 1.00 95.12 291 ILE A C 1
ATOM 2368 O O . ILE A 1 291 ? -9.406 3.507 17.915 1.00 95.12 291 ILE A O 1
ATOM 2372 N N . ASP A 1 292 ? -7.177 3.741 18.131 1.00 95.00 292 ASP A N 1
ATOM 2373 C CA . ASP A 1 292 ? -7.031 2.802 19.244 1.00 95.00 292 ASP A CA 1
ATOM 2374 C C . ASP A 1 292 ? -7.835 3.238 20.465 1.00 95.00 292 ASP A C 1
ATOM 2376 O O . ASP A 1 292 ? -8.553 2.435 21.056 1.00 95.00 292 ASP A O 1
ATOM 2380 N N . ILE A 1 293 ? -7.789 4.520 20.816 1.00 94.88 293 ILE A N 1
ATOM 2381 C CA . ILE A 1 293 ? -8.519 5.052 21.966 1.00 94.88 293 ILE A CA 1
ATOM 2382 C C . ILE A 1 293 ? -10.030 4.929 21.769 1.00 94.88 293 ILE A C 1
ATOM 2384 O O . ILE A 1 293 ? -10.723 4.450 22.670 1.00 94.88 293 ILE A O 1
ATOM 2388 N N . VAL A 1 294 ? -10.553 5.331 20.608 1.00 96.19 294 VAL A N 1
ATOM 2389 C CA . VAL A 1 294 ? -11.995 5.259 20.324 1.00 96.19 294 VAL A CA 1
ATOM 2390 C C . VAL A 1 294 ? -12.462 3.802 20.240 1.00 96.19 294 VAL A C 1
ATOM 2392 O O . VAL A 1 294 ? -13.505 3.463 20.803 1.00 96.19 294 VAL A O 1
ATOM 2395 N N . TYR A 1 295 ? -11.678 2.927 19.605 1.00 96.62 295 TYR A N 1
ATOM 2396 C CA . TYR A 1 295 ? -11.966 1.494 19.509 1.00 96.62 295 TYR A CA 1
ATOM 2397 C C . TYR A 1 295 ? -11.937 0.793 20.878 1.00 96.62 295 TYR A C 1
ATOM 2399 O O . TYR A 1 295 ? -12.833 0.014 21.213 1.00 96.62 295 TYR A O 1
ATOM 2407 N N . ASN A 1 296 ? -10.945 1.090 21.716 1.00 94.00 296 ASN A N 1
ATOM 2408 C CA . ASN A 1 296 ? -10.861 0.523 23.061 1.00 94.00 296 ASN A CA 1
ATOM 2409 C C . ASN A 1 296 ? -12.056 0.969 23.919 1.00 94.00 296 ASN A C 1
ATOM 2411 O O . ASN A 1 296 ? -12.606 0.169 24.673 1.00 94.00 296 ASN A O 1
ATOM 2415 N N . GLY A 1 297 ? -12.519 2.211 23.732 1.00 92.75 297 GLY A N 1
ATOM 2416 C CA . GLY A 1 297 ? -13.682 2.761 24.429 1.00 92.75 297 GLY A CA 1
ATOM 2417 C C . GLY A 1 297 ? -14.982 2.002 24.149 1.00 92.75 297 GLY A C 1
ATOM 2418 O O . GLY A 1 297 ? -15.738 1.717 25.074 1.00 92.75 297 GLY A O 1
ATOM 2419 N N . MET A 1 298 ? -15.231 1.623 22.890 1.00 93.75 298 MET A N 1
ATOM 2420 C CA . MET A 1 298 ? -16.421 0.835 22.518 1.00 93.75 298 MET A CA 1
ATOM 2421 C C . MET A 1 298 ? -16.315 -0.656 22.860 1.00 93.75 298 MET A C 1
ATOM 2423 O O . MET A 1 298 ? -17.332 -1.334 22.979 1.00 93.75 298 MET A O 1
ATOM 2427 N N . THR A 1 299 ? -15.097 -1.183 23.014 1.00 92.25 299 THR A N 1
ATOM 2428 C CA . THR A 1 299 ? -14.856 -2.606 23.318 1.00 92.25 299 THR A CA 1
ATOM 2429 C C . THR A 1 299 ? -14.621 -2.885 24.805 1.00 92.25 299 THR A C 1
ATOM 2431 O O . THR A 1 299 ? -14.276 -4.010 25.163 1.00 92.25 299 THR A O 1
ATOM 2434 N N . LEU A 1 300 ? -14.839 -1.891 25.679 1.00 89.56 300 LEU A N 1
ATOM 2435 C CA . LEU A 1 300 ? -14.598 -1.972 27.127 1.00 89.56 300 LEU A CA 1
ATOM 2436 C C . LEU A 1 300 ? -13.152 -2.364 27.480 1.00 89.56 300 LEU A C 1
ATOM 2438 O O . LEU A 1 300 ? -12.904 -3.093 28.441 1.00 89.56 300 LEU A O 1
ATOM 2442 N N . GLN A 1 301 ? -12.192 -1.866 26.704 1.00 90.62 301 GLN A N 1
ATOM 2443 C CA . GLN A 1 301 ? -10.764 -2.006 26.973 1.00 90.62 301 GLN A CA 1
ATOM 2444 C C . GLN A 1 301 ? -10.206 -0.728 27.602 1.00 90.62 301 GLN A C 1
ATOM 2446 O O . GLN A 1 301 ? -10.764 0.361 27.462 1.00 90.62 301 GLN A O 1
ATOM 2451 N N . GLN A 1 302 ? -9.086 -0.852 28.313 1.00 88.94 302 GLN A N 1
ATOM 2452 C CA . GLN A 1 302 ? -8.472 0.296 28.970 1.00 88.94 302 GLN A CA 1
ATOM 2453 C C . GLN A 1 302 ? -7.997 1.323 27.931 1.00 88.94 302 GLN A C 1
ATOM 2455 O O . GLN A 1 302 ? -7.228 0.996 27.027 1.00 88.94 302 GLN A O 1
ATOM 2460 N N . ASN A 1 303 ? -8.435 2.573 28.077 1.00 89.56 303 ASN A N 1
ATOM 2461 C CA . ASN A 1 303 ? -8.016 3.694 27.223 1.00 89.56 303 ASN A CA 1
ATOM 2462 C C . ASN A 1 303 ? -7.899 5.033 27.973 1.00 89.56 303 ASN A C 1
ATOM 2464 O O . ASN A 1 303 ? -7.561 6.051 27.369 1.00 89.56 303 ASN A O 1
ATOM 2468 N N . CYS A 1 304 ? -8.198 5.051 29.272 1.00 87.12 304 CYS A N 1
ATOM 2469 C CA . CYS A 1 304 ? -8.052 6.216 30.129 1.00 87.12 304 CYS A CA 1
ATOM 2470 C C . CYS A 1 304 ? -7.622 5.793 31.543 1.00 87.12 304 CYS A C 1
ATOM 2472 O O . CYS A 1 304 ? -7.764 4.635 31.944 1.00 87.12 304 CYS A O 1
ATOM 2474 N N . GLU A 1 305 ? -7.072 6.737 32.304 1.00 87.62 305 GLU A N 1
ATOM 2475 C CA . GLU A 1 305 ? -6.832 6.577 33.740 1.00 87.62 305 GLU A CA 1
ATOM 2476 C C . GLU A 1 305 ? -7.878 7.394 34.498 1.00 87.62 305 GLU A C 1
ATOM 2478 O O . GLU A 1 305 ? -8.035 8.589 34.246 1.00 87.62 305 GLU A O 1
ATOM 2483 N N . LEU A 1 306 ? -8.585 6.761 35.435 1.00 83.81 306 LEU A N 1
ATOM 2484 C CA . LEU A 1 306 ? -9.470 7.468 36.359 1.00 83.81 306 LEU A CA 1
ATOM 2485 C C . LEU A 1 306 ? -8.694 7.769 37.637 1.00 83.81 306 LEU A C 1
ATOM 2487 O O . LEU A 1 306 ? -8.004 6.901 38.174 1.00 83.81 306 LEU A O 1
ATOM 2491 N N . THR A 1 307 ? -8.794 9.000 38.121 1.00 83.88 307 THR A N 1
ATOM 2492 C CA . THR A 1 307 ? -8.113 9.442 39.337 1.00 83.88 307 THR A CA 1
ATOM 2493 C C . THR A 1 307 ? -9.127 9.680 40.442 1.00 83.88 307 THR A C 1
ATOM 2495 O O . THR A 1 307 ? -10.124 10.374 40.254 1.00 83.88 307 THR A O 1
ATOM 2498 N N . VAL A 1 308 ? -8.870 9.095 41.609 1.00 82.38 308 VAL A N 1
ATOM 2499 C CA . VAL A 1 308 ? -9.696 9.277 42.808 1.00 82.38 308 VAL A CA 1
ATOM 2500 C C . VAL A 1 308 ? -8.820 9.584 44.028 1.00 82.38 308 VAL A C 1
ATOM 2502 O O . VAL A 1 308 ? -7.650 9.180 44.049 1.00 82.38 308 VAL A O 1
ATOM 2505 N N . PRO A 1 309 ? -9.348 10.310 45.034 1.00 84.25 309 PRO A N 1
ATOM 2506 C CA . PRO A 1 309 ? -8.649 10.544 46.297 1.00 84.25 309 PRO A CA 1
ATOM 2507 C C . PRO A 1 309 ? -8.237 9.237 46.982 1.00 84.25 309 PRO A C 1
ATOM 2509 O O . PRO A 1 309 ? -8.977 8.256 46.954 1.00 84.25 309 PRO A O 1
ATOM 2512 N N . GLY A 1 310 ? -7.056 9.212 47.595 1.00 83.88 310 GLY A N 1
ATOM 2513 C CA . GLY A 1 310 ? -6.504 8.019 48.236 1.00 83.88 310 GLY A CA 1
ATOM 2514 C C . GLY A 1 310 ? -7.200 7.605 49.530 1.00 83.88 310 GLY A C 1
ATOM 2515 O O . GLY A 1 310 ? -7.083 6.455 49.925 1.00 83.88 310 GLY A O 1
ATOM 2516 N N . ASP A 1 311 ? -7.957 8.498 50.158 1.00 84.19 311 ASP A N 1
ATOM 2517 C CA . ASP A 1 311 ? -8.740 8.239 51.370 1.00 84.19 311 ASP A CA 1
ATOM 2518 C C . ASP A 1 311 ? -10.196 7.844 51.081 1.00 84.19 311 ASP A C 1
ATOM 2520 O O . ASP A 1 311 ? -11.011 7.769 51.998 1.00 84.19 311 ASP A O 1
ATOM 2524 N N . LEU A 1 312 ? -10.540 7.589 49.812 1.00 82.81 312 LEU A N 1
ATOM 2525 C CA . LEU A 1 312 ? -11.912 7.255 49.428 1.00 82.81 312 LEU A CA 1
ATOM 2526 C C . LEU A 1 312 ? -12.382 5.918 50.031 1.00 82.81 312 LEU A C 1
ATOM 2528 O O . LEU A 1 312 ? -13.575 5.748 50.280 1.00 82.81 312 LEU A O 1
ATOM 2532 N N . PHE A 1 313 ? -11.455 4.983 50.269 1.00 82.62 313 PHE A N 1
ATOM 2533 C CA . PHE A 1 313 ? -11.715 3.680 50.881 1.00 82.62 313 PHE A CA 1
ATOM 2534 C C . PHE A 1 313 ? -10.599 3.308 51.866 1.00 82.62 313 PHE A C 1
ATOM 2536 O O . PHE A 1 313 ? -9.437 3.626 51.637 1.00 82.62 313 PHE A O 1
ATOM 2543 N N . GLU A 1 314 ? -10.944 2.618 52.957 1.00 79.69 314 GLU A N 1
ATOM 2544 C CA . GLU A 1 314 ? -9.973 2.210 53.990 1.00 79.69 314 GLU A CA 1
ATOM 2545 C C . GLU A 1 314 ? -9.222 0.915 53.633 1.00 79.69 314 GLU A C 1
ATOM 2547 O O . GLU A 1 314 ? -8.076 0.722 54.043 1.00 79.69 314 GLU A O 1
ATOM 2552 N N . GLU A 1 315 ? -9.855 0.034 52.855 1.00 86.69 315 GLU A N 1
ATOM 2553 C CA . GLU A 1 315 ? -9.332 -1.285 52.500 1.00 86.69 315 GLU A CA 1
ATOM 2554 C C . GLU A 1 315 ? -9.138 -1.433 50.988 1.00 86.69 315 GLU A C 1
ATOM 2556 O O . GLU A 1 315 ? -9.831 -0.816 50.176 1.00 86.69 315 GLU A O 1
ATOM 2561 N N . ASP A 1 316 ? -8.198 -2.299 50.611 1.00 86.06 316 ASP A N 1
ATOM 2562 C CA . ASP A 1 316 ? -8.081 -2.784 49.239 1.00 86.06 316 ASP A CA 1
ATOM 2563 C C . ASP A 1 316 ? -9.311 -3.625 48.895 1.00 86.06 316 ASP A C 1
ATOM 2565 O O . ASP A 1 316 ? -9.723 -4.490 49.668 1.00 86.06 316 ASP A O 1
ATOM 2569 N N . PHE A 1 317 ? -9.858 -3.438 47.699 1.00 84.88 317 PHE A N 1
ATOM 2570 C CA . PHE A 1 317 ? -10.980 -4.241 47.228 1.00 84.88 317 PHE A CA 1
ATOM 2571 C C . PHE A 1 317 ? -10.820 -4.626 45.762 1.00 84.88 317 PHE A C 1
ATOM 2573 O O . PHE A 1 317 ? -9.980 -4.101 45.022 1.00 84.88 317 PHE A O 1
ATOM 2580 N N . GLN A 1 318 ? -11.607 -5.618 45.363 1.00 85.25 318 GLN A N 1
ATOM 2581 C CA . GLN A 1 318 ? -11.653 -6.125 44.005 1.00 85.25 318 GLN A CA 1
ATOM 2582 C C . GLN A 1 318 ? -12.976 -5.721 43.370 1.00 85.25 318 GLN A C 1
ATOM 2584 O O . GLN A 1 318 ? -14.035 -5.851 43.980 1.00 85.25 318 GLN A O 1
ATOM 2589 N N . ILE A 1 319 ? -12.889 -5.229 42.142 1.00 82.75 319 ILE A N 1
ATOM 2590 C CA . ILE A 1 319 ? -14.047 -4.987 41.297 1.00 82.75 319 ILE A CA 1
ATOM 2591 C C . ILE A 1 319 ? -14.126 -6.130 40.304 1.00 82.75 319 ILE A C 1
ATOM 2593 O O . ILE A 1 319 ? -13.198 -6.333 39.519 1.00 82.75 319 ILE A O 1
ATOM 2597 N N . ASP A 1 320 ? -15.230 -6.865 40.360 1.00 84.69 320 ASP A N 1
ATOM 2598 C CA . ASP A 1 320 ? -15.455 -8.026 39.501 1.00 84.69 320 ASP A CA 1
ATOM 2599 C C . ASP A 1 320 ? -16.188 -7.654 38.202 1.00 84.69 320 ASP A C 1
ATOM 2601 O O . ASP A 1 320 ? -15.993 -8.308 37.179 1.00 84.69 320 ASP A O 1
ATOM 2605 N N . GLU A 1 321 ? -16.973 -6.571 38.209 1.00 86.69 321 GLU A N 1
ATOM 2606 C CA . GLU A 1 321 ? -17.755 -6.101 37.059 1.00 86.69 321 GLU A CA 1
ATOM 2607 C C . GLU A 1 321 ? -17.496 -4.616 36.756 1.00 86.69 321 GLU A C 1
ATOM 2609 O O . GLU A 1 321 ? -17.260 -3.841 37.682 1.00 86.69 321 GLU A O 1
ATOM 2614 N N . PRO A 1 322 ? -17.555 -4.181 35.482 1.00 87.62 322 PRO A N 1
ATOM 2615 C CA . PRO A 1 322 ? -17.338 -2.781 35.129 1.00 87.62 322 PRO A CA 1
ATOM 2616 C C . PRO A 1 322 ? -18.335 -1.833 35.818 1.00 87.62 322 PRO A C 1
ATOM 2618 O O . PRO A 1 322 ? -19.547 -2.039 35.750 1.00 87.62 322 PRO A O 1
ATOM 2621 N N . VAL A 1 323 ? -17.838 -0.751 36.426 1.00 85.88 323 VAL A N 1
ATOM 2622 C CA . VAL A 1 323 ? -18.661 0.220 37.172 1.00 85.88 323 VAL A CA 1
ATOM 2623 C C . VAL A 1 323 ? -18.735 1.544 36.421 1.00 85.88 323 VAL A C 1
ATOM 2625 O O . VAL A 1 323 ? -17.712 2.152 36.118 1.00 85.88 323 VAL A O 1
ATOM 2628 N N . LEU A 1 324 ? -19.946 2.025 36.131 1.00 85.50 324 LEU A N 1
ATOM 2629 C CA . LEU A 1 324 ? -20.149 3.356 35.554 1.00 85.50 324 LEU A CA 1
ATOM 2630 C C . LEU A 1 324 ? -19.762 4.440 36.572 1.00 85.50 324 LEU A C 1
ATOM 2632 O O . LEU A 1 324 ? -20.328 4.476 37.663 1.00 85.50 324 LEU A O 1
ATOM 2636 N N . ILE A 1 325 ? -18.852 5.341 36.195 1.00 82.62 325 ILE A N 1
ATOM 2637 C CA . ILE A 1 325 ? -18.391 6.439 37.059 1.00 82.62 325 ILE A CA 1
ATOM 2638 C C . ILE A 1 325 ? -19.031 7.757 36.639 1.00 82.62 325 ILE A C 1
ATOM 2640 O O . ILE A 1 325 ? -19.670 8.424 37.454 1.00 82.62 325 ILE A O 1
ATOM 2644 N N . GLU A 1 326 ? -18.917 8.117 35.361 1.00 81.00 326 GLU A N 1
ATOM 2645 C CA . GLU A 1 326 ? -19.516 9.339 34.826 1.00 81.00 326 GLU A CA 1
ATOM 2646 C C . GLU A 1 326 ? -20.239 9.074 33.508 1.00 81.00 326 GLU A C 1
ATOM 2648 O O . GLU A 1 326 ? -19.774 8.325 32.652 1.00 81.00 326 GLU A O 1
ATOM 2653 N N . GLU A 1 327 ? -21.379 9.734 33.320 1.00 82.62 327 GLU A N 1
ATOM 2654 C CA . GLU A 1 327 ? -22.124 9.743 32.065 1.00 82.62 327 GLU A CA 1
ATOM 2655 C C . GLU A 1 327 ? -22.666 11.156 31.830 1.00 82.62 327 GLU A C 1
ATOM 2657 O O . GLU A 1 327 ? -23.130 11.807 32.772 1.00 82.62 327 GLU A O 1
ATOM 2662 N N . LYS A 1 328 ? -22.627 11.640 30.582 1.00 74.44 328 LYS A N 1
ATOM 2663 C CA . LYS A 1 328 ? -23.221 12.932 30.169 1.00 74.44 328 LYS A CA 1
ATOM 2664 C C . LYS A 1 328 ? -22.648 14.169 30.883 1.00 74.44 328 LYS A C 1
ATOM 2666 O O . LYS A 1 328 ? -23.246 15.243 30.817 1.00 74.44 328 LYS A O 1
ATOM 2671 N N . LYS A 1 329 ? -21.493 14.043 31.539 1.00 78.31 329 LYS A N 1
ATOM 2672 C CA . LYS A 1 329 ? -20.733 15.151 32.136 1.00 78.31 329 LYS A CA 1
ATOM 2673 C C . LYS A 1 329 ? -19.488 15.453 31.307 1.00 78.31 329 LYS A C 1
ATOM 2675 O O . LYS A 1 329 ? -19.086 14.654 30.466 1.00 78.31 329 LYS A O 1
ATOM 2680 N N . ALA A 1 330 ? -18.898 16.625 31.530 1.00 77.94 330 ALA A N 1
ATOM 2681 C CA . ALA A 1 330 ? -17.611 16.964 30.939 1.00 77.94 330 ALA A CA 1
ATOM 2682 C C . ALA A 1 330 ? -16.521 16.085 31.571 1.00 77.94 330 ALA A C 1
ATOM 2684 O O . ALA A 1 330 ? -16.123 16.323 32.708 1.00 77.94 330 ALA A O 1
ATOM 2685 N N . ILE A 1 331 ? -16.073 15.073 30.830 1.00 81.44 331 ILE A N 1
ATOM 2686 C CA . ILE A 1 331 ? -14.939 14.227 31.207 1.00 81.44 331 ILE A CA 1
ATOM 2687 C C . ILE A 1 331 ? -13.666 14.962 30.753 1.00 81.44 331 ILE A C 1
ATOM 2689 O O . ILE A 1 331 ? -13.611 15.372 29.591 1.00 81.44 331 ILE A O 1
ATOM 2693 N N . PRO A 1 332 ? -12.653 15.156 31.617 1.00 82.31 332 PRO A N 1
ATOM 2694 C CA . PRO A 1 332 ? -11.457 15.954 31.327 1.00 82.31 332 PRO A CA 1
ATOM 2695 C C . PRO A 1 332 ? -10.452 15.206 30.430 1.00 82.31 332 PRO A C 1
ATOM 2697 O O . PRO A 1 332 ? -9.271 15.090 30.747 1.00 82.31 332 PRO A O 1
ATOM 2700 N N . LEU A 1 333 ? -10.927 14.682 29.303 1.00 85.81 333 LEU A N 1
ATOM 2701 C CA . LEU A 1 333 ? -10.133 14.055 28.253 1.00 85.81 333 LEU A CA 1
ATOM 2702 C C . LEU A 1 333 ? -10.281 14.860 26.961 1.00 85.81 333 LEU A C 1
ATOM 2704 O O . LEU A 1 333 ? -11.286 15.535 26.744 1.00 85.81 333 LEU A O 1
ATOM 2708 N N . GLN A 1 334 ? -9.257 14.809 26.113 1.00 90.06 334 GLN A N 1
ATOM 2709 C CA . GLN A 1 334 ? -9.264 15.527 24.842 1.00 90.06 334 GLN A CA 1
ATOM 2710 C C . GLN A 1 334 ? -10.216 14.869 23.839 1.00 90.06 334 GLN A C 1
ATOM 2712 O O . GLN A 1 334 ? -10.365 13.643 23.817 1.00 90.06 334 GLN A O 1
ATOM 2717 N N . ASP A 1 335 ? -10.822 15.695 22.986 1.00 93.81 335 ASP A N 1
ATOM 2718 C CA . ASP A 1 335 ? -11.520 15.214 21.798 1.00 93.81 335 ASP A CA 1
ATOM 2719 C C . ASP A 1 335 ? -10.522 14.481 20.886 1.00 93.81 335 ASP A C 1
ATOM 2721 O O . ASP A 1 335 ? -9.360 14.874 20.756 1.00 93.81 335 ASP A O 1
ATOM 2725 N N . ARG A 1 336 ? -10.983 13.414 20.236 1.00 94.94 336 ARG A N 1
ATOM 2726 C CA . ARG A 1 336 ? -10.200 12.642 19.270 1.00 94.94 336 ARG A CA 1
ATOM 2727 C C . ARG A 1 336 ? -10.742 12.889 17.874 1.00 94.94 336 ARG A C 1
ATOM 2729 O O . ARG A 1 336 ? -11.953 12.897 17.675 1.00 94.94 336 ARG A O 1
ATOM 2736 N N . VAL A 1 337 ? -9.857 13.104 16.907 1.00 93.25 337 VAL A N 1
ATOM 2737 C CA . VAL A 1 337 ? -10.249 13.370 15.520 1.00 93.25 337 VAL A CA 1
ATOM 2738 C C . VAL A 1 337 ? -9.772 12.228 14.643 1.00 93.25 337 VAL A C 1
ATOM 2740 O O . VAL A 1 337 ? -8.577 11.973 14.545 1.00 93.25 337 VAL A O 1
ATOM 2743 N N . ILE A 1 338 ? -10.712 11.557 13.985 1.00 94.12 338 ILE A N 1
ATOM 2744 C CA . ILE A 1 338 ? -10.421 10.473 13.047 1.00 94.12 338 ILE A CA 1
ATOM 2745 C C . ILE A 1 338 ? -11.003 10.879 11.700 1.00 94.12 338 ILE A C 1
ATOM 2747 O O . ILE A 1 338 ? -12.216 11.008 11.565 1.00 94.12 338 ILE A O 1
ATOM 2751 N N . GLN A 1 339 ? -10.139 11.110 10.707 1.00 90.44 339 GLN A N 1
ATOM 2752 C CA . GLN A 1 339 ? -10.548 11.431 9.328 1.00 90.44 339 GLN A CA 1
ATOM 2753 C C . GLN A 1 339 ? -11.591 12.569 9.244 1.00 90.44 339 GLN A C 1
ATOM 2755 O O . GLN A 1 339 ? -12.547 12.505 8.478 1.00 90.44 339 GLN A O 1
ATOM 2760 N N . GLY A 1 340 ? -11.420 13.608 10.069 1.00 89.12 340 GLY A N 1
ATOM 2761 C CA . GLY A 1 340 ? -12.313 14.773 10.128 1.00 89.12 340 GLY A CA 1
ATOM 2762 C C . GLY A 1 340 ? -13.537 14.622 11.040 1.00 89.12 340 GLY A C 1
ATOM 2763 O O . GLY A 1 340 ? -14.218 15.614 11.286 1.00 89.12 340 GLY A O 1
ATOM 2764 N N . VAL A 1 341 ? -13.798 13.434 11.590 1.00 93.50 341 VAL A N 1
ATOM 2765 C CA . VAL A 1 341 ? -14.893 13.201 12.543 1.00 93.50 341 VAL A CA 1
ATOM 2766 C C . VAL A 1 341 ? -14.396 13.381 13.972 1.00 93.50 341 VAL A C 1
ATOM 2768 O O . VAL A 1 341 ? -13.364 12.824 14.352 1.00 93.50 341 VAL A O 1
ATOM 2771 N N . VAL A 1 342 ? -15.133 14.169 14.759 1.00 95.44 342 VAL A N 1
ATOM 2772 C CA . VAL A 1 342 ? -14.785 14.514 16.142 1.00 95.44 342 VAL A CA 1
ATOM 2773 C C . VAL A 1 342 ? -15.503 13.584 17.118 1.00 95.44 342 VAL A C 1
ATOM 2775 O O . VAL A 1 342 ? -16.733 13.556 17.191 1.00 95.44 342 VAL A O 1
ATOM 2778 N N . PHE A 1 343 ? -14.712 12.864 17.905 1.00 95.75 343 PHE A N 1
ATOM 2779 C CA . PHE A 1 343 ? -15.133 11.966 18.968 1.00 95.75 343 PHE A CA 1
ATOM 2780 C C . PHE A 1 343 ? -14.889 12.636 20.317 1.00 95.75 343 PHE A C 1
ATOM 2782 O O . PHE A 1 343 ? -13.747 12.886 20.703 1.00 95.75 343 PHE A O 1
ATOM 2789 N N . ARG A 1 344 ? -15.966 12.913 21.053 1.00 94.25 344 ARG A N 1
ATOM 2790 C CA . ARG A 1 344 ? -15.918 13.562 22.365 1.00 94.25 344 ARG A CA 1
ATOM 2791 C C . ARG A 1 344 ? -16.172 12.557 23.486 1.00 94.25 344 ARG A C 1
ATOM 2793 O O . ARG A 1 344 ? -17.170 11.837 23.397 1.00 94.25 344 ARG A O 1
ATOM 2800 N N . PRO A 1 345 ? -15.352 12.534 24.552 1.00 92.56 345 PRO A N 1
ATOM 2801 C CA . PRO A 1 345 ? -15.617 11.728 25.739 1.00 92.56 345 PRO A CA 1
ATOM 2802 C C . PRO A 1 345 ? -17.051 11.919 26.245 1.00 92.56 345 PRO A C 1
ATOM 2804 O O . PRO A 1 345 ? -17.531 13.047 26.391 1.00 92.56 345 PRO A O 1
ATOM 2807 N N . TYR A 1 346 ? -17.747 10.814 26.492 1.00 89.06 346 TYR A N 1
ATOM 2808 C CA . TYR A 1 346 ? -19.167 10.821 26.845 1.00 89.06 346 TYR A CA 1
ATOM 2809 C C . TYR A 1 346 ? -19.472 10.043 28.125 1.00 89.06 346 TYR A C 1
ATOM 2811 O O . TYR A 1 346 ? -20.320 10.465 28.922 1.00 89.06 346 TYR A O 1
ATOM 2819 N N . ARG A 1 347 ? -18.783 8.918 28.321 1.00 90.38 347 ARG A N 1
ATOM 2820 C CA . ARG A 1 347 ? -19.023 7.998 29.429 1.00 90.38 347 ARG A CA 1
ATOM 2821 C C . ARG A 1 347 ? -17.708 7.402 29.912 1.00 90.38 347 ARG A C 1
ATOM 2823 O O . ARG A 1 347 ? -16.894 7.002 29.091 1.00 90.38 347 ARG A O 1
ATOM 2830 N N . SER A 1 348 ? -17.506 7.326 31.224 1.00 90.31 348 SER A N 1
ATOM 2831 C CA . SER A 1 348 ? -16.341 6.690 31.841 1.00 90.31 348 SER A CA 1
ATOM 2832 C C . SER A 1 348 ? -16.759 5.522 32.731 1.00 90.31 348 SER A C 1
ATOM 2834 O O . SER A 1 348 ? -17.738 5.578 33.481 1.00 90.31 348 SER A O 1
ATOM 2836 N N . ILE A 1 349 ? -16.017 4.430 32.610 1.00 89.50 349 ILE A N 1
ATOM 2837 C CA . ILE A 1 349 ? -16.275 3.149 33.250 1.00 89.50 349 ILE A CA 1
ATOM 2838 C C . ILE A 1 349 ? -14.983 2.705 33.921 1.00 89.50 349 ILE A C 1
ATOM 2840 O O . ILE A 1 349 ? -13.917 2.697 33.311 1.00 89.50 349 ILE A O 1
ATOM 2844 N N . TRP A 1 350 ? -15.080 2.316 35.180 1.00 88.25 350 TRP A N 1
ATOM 2845 C CA . TRP A 1 350 ? -14.006 1.646 35.885 1.00 88.25 350 TRP A CA 1
ATOM 2846 C C . TRP A 1 350 ? -13.997 0.169 35.500 1.00 88.25 350 TRP A C 1
ATOM 2848 O O . TRP A 1 350 ? -15.005 -0.521 35.655 1.00 88.25 350 TRP A O 1
ATOM 2858 N N . LEU A 1 351 ? -12.870 -0.306 34.971 1.00 88.94 351 LEU A N 1
ATOM 2859 C CA . LEU A 1 351 ? -12.700 -1.698 34.572 1.00 88.94 351 LEU A CA 1
ATOM 2860 C C . LEU A 1 351 ? -12.423 -2.628 35.770 1.00 88.94 351 LEU A C 1
ATOM 2862 O O . LEU A 1 351 ? -11.832 -2.187 36.760 1.00 88.94 351 LEU A O 1
ATOM 2866 N N . PRO A 1 352 ? -12.796 -3.920 35.670 1.00 87.38 352 PRO A N 1
ATOM 2867 C CA . PRO A 1 352 ? -12.500 -4.920 36.689 1.00 87.38 352 PRO A CA 1
ATOM 2868 C C . PRO A 1 352 ? -11.013 -4.996 37.039 1.00 87.38 352 PRO A C 1
ATOM 2870 O O . PRO A 1 352 ? -10.139 -4.895 36.175 1.00 87.38 352 PRO A O 1
ATOM 2873 N N . GLY A 1 353 ? -10.720 -5.219 38.317 1.00 85.38 353 GLY A N 1
ATOM 2874 C CA . GLY A 1 353 ? -9.349 -5.296 38.801 1.00 85.38 353 GLY A CA 1
ATOM 2875 C C . GLY A 1 353 ? -9.218 -5.148 40.310 1.00 85.38 353 GLY A C 1
ATOM 2876 O O . GLY A 1 353 ? -10.162 -4.801 41.020 1.00 85.38 353 GLY A O 1
ATOM 2877 N N . LYS A 1 354 ? -8.008 -5.423 40.806 1.00 83.75 354 LYS A N 1
ATOM 2878 C CA . LYS A 1 354 ? -7.641 -5.171 42.203 1.00 83.75 354 LYS A CA 1
ATOM 2879 C C . LYS A 1 354 ? -7.186 -3.738 42.373 1.00 83.75 354 LYS A C 1
ATOM 2881 O O . LYS A 1 354 ? -6.364 -3.250 41.598 1.00 83.75 354 LYS A O 1
ATOM 2886 N N . VAL A 1 355 ? -7.666 -3.114 43.435 1.00 82.62 355 VAL A N 1
ATOM 2887 C CA . VAL A 1 355 ? -7.459 -1.697 43.681 1.00 82.62 355 VAL A CA 1
ATOM 2888 C C . VAL A 1 355 ? -6.836 -1.521 45.048 1.00 82.62 355 VAL A C 1
ATOM 2890 O O . VAL A 1 355 ? -7.298 -2.114 46.020 1.00 82.62 355 VAL A O 1
ATOM 2893 N N . LYS A 1 356 ? -5.769 -0.721 45.101 1.00 84.19 356 LYS A N 1
ATOM 2894 C CA . LYS A 1 356 ? -4.990 -0.517 46.318 1.00 84.19 356 LYS A CA 1
ATOM 2895 C C . LYS A 1 356 ? -5.263 0.850 46.934 1.00 84.19 356 LYS A C 1
ATOM 2897 O O . LYS A 1 356 ? -4.766 1.852 46.420 1.00 84.19 356 LYS A O 1
ATOM 2902 N N . PHE A 1 357 ? -6.015 0.857 48.028 1.00 85.44 357 PHE A N 1
ATOM 2903 C CA . PHE A 1 357 ? -6.308 2.034 48.850 1.00 85.44 357 PHE A CA 1
ATOM 2904 C C . PHE A 1 357 ? -5.696 1.935 50.249 1.00 85.44 357 PHE A C 1
ATOM 2906 O O . PHE A 1 357 ? -5.403 2.958 50.862 1.00 85.44 357 PHE A O 1
ATOM 2913 N N . ALA A 1 358 ? -5.441 0.727 50.754 1.00 83.62 358 ALA A N 1
ATOM 2914 C CA . ALA A 1 358 ? -4.933 0.531 52.100 1.00 83.62 358 ALA A CA 1
ATOM 2915 C C . ALA A 1 358 ? -3.610 1.287 52.312 1.00 83.62 358 ALA A C 1
ATOM 2917 O O . ALA A 1 358 ? -2.630 1.119 51.579 1.00 83.62 358 ALA A O 1
ATOM 2918 N N . GLY A 1 359 ? -3.588 2.132 53.346 1.00 81.12 359 GLY A N 1
ATOM 2919 C CA . GLY A 1 359 ? -2.434 2.959 53.698 1.00 81.12 359 GLY A CA 1
ATOM 2920 C C . GLY A 1 359 ? -2.257 4.222 52.849 1.00 81.12 359 GLY A C 1
ATOM 2921 O O . GLY A 1 359 ? -1.233 4.887 53.005 1.00 81.12 359 GLY A O 1
ATOM 2922 N N . LYS A 1 360 ? -3.220 4.561 51.979 1.00 85.62 360 LYS A N 1
ATOM 2923 C CA . LYS A 1 360 ? -3.236 5.819 51.228 1.00 85.62 360 LYS A CA 1
ATOM 2924 C C . LYS A 1 360 ? -3.859 6.955 52.037 1.00 85.62 360 LYS A C 1
ATOM 2926 O O . LYS A 1 360 ? -4.792 6.767 52.809 1.00 85.62 360 LYS A O 1
ATOM 2931 N N . SER A 1 361 ? -3.299 8.147 51.876 1.00 84.50 361 SER A N 1
ATOM 2932 C CA . SER A 1 361 ? -3.730 9.373 52.554 1.00 84.50 361 SER A CA 1
ATOM 2933 C C . SER A 1 361 ? -4.555 10.282 51.637 1.00 84.50 361 SER A C 1
ATOM 2935 O O . SER A 1 361 ? -4.482 10.177 50.415 1.00 84.50 361 SER A O 1
ATOM 2937 N N . ALA A 1 362 ? -5.284 11.239 52.221 1.00 78.75 362 ALA A N 1
ATOM 2938 C CA . ALA A 1 362 ? -6.131 12.199 51.496 1.00 78.75 362 ALA A CA 1
ATOM 2939 C C . ALA A 1 362 ? -5.383 13.060 50.455 1.00 78.75 362 ALA A C 1
ATOM 2941 O O . ALA A 1 362 ? -5.990 13.621 49.547 1.00 78.75 362 ALA A O 1
ATOM 2942 N N . GLY A 1 363 ? -4.057 13.190 50.589 1.00 80.38 363 GLY A N 1
ATOM 2943 C CA . GLY A 1 363 ? -3.205 13.902 49.631 1.00 80.38 363 GLY A CA 1
ATOM 2944 C C . GLY A 1 363 ? -2.678 13.033 48.485 1.00 80.38 363 GLY A C 1
ATOM 2945 O O . GLY A 1 363 ? -2.058 13.560 47.563 1.00 80.38 363 GLY A O 1
ATOM 2946 N N . GLU A 1 364 ? -2.883 11.716 48.535 1.00 85.75 364 GLU A N 1
ATOM 2947 C CA . GLU A 1 364 ? -2.452 10.791 47.490 1.00 85.75 364 GLU A CA 1
ATOM 2948 C C . GLU A 1 364 ? -3.561 10.554 46.462 1.00 85.75 364 GLU A C 1
ATOM 2950 O O . GLU A 1 364 ? -4.747 10.572 46.779 1.00 85.75 364 GLU A O 1
ATOM 2955 N N . ILE A 1 365 ? -3.162 10.308 45.213 1.00 84.81 365 ILE A N 1
ATOM 2956 C CA . ILE A 1 365 ? -4.073 9.973 44.115 1.00 84.81 365 ILE A CA 1
ATOM 2957 C C . ILE A 1 365 ? -3.946 8.482 43.821 1.00 84.81 365 ILE A C 1
ATOM 2959 O O . ILE A 1 365 ? -2.843 7.984 43.578 1.00 84.81 365 ILE A O 1
ATOM 2963 N N . VAL A 1 366 ? -5.079 7.784 43.792 1.00 82.81 366 VAL A N 1
ATOM 2964 C CA . VAL A 1 366 ? -5.163 6.407 43.305 1.00 82.81 366 VAL A CA 1
ATOM 2965 C C . VAL A 1 366 ? -5.575 6.444 41.837 1.00 82.81 366 VAL A C 1
ATOM 2967 O O . VAL A 1 366 ? -6.550 7.099 41.465 1.00 82.81 366 VAL A O 1
ATOM 2970 N N . ARG A 1 367 ? -4.787 5.770 40.995 1.00 85.12 367 ARG A N 1
ATOM 2971 C CA . ARG A 1 367 ? -5.025 5.651 39.553 1.00 85.12 367 ARG A CA 1
ATOM 2972 C C . ARG A 1 367 ? -5.675 4.317 39.256 1.00 85.12 367 ARG A C 1
ATOM 2974 O O . ARG A 1 367 ? -5.174 3.275 39.678 1.00 85.12 367 ARG A O 1
ATOM 2981 N N . LEU A 1 368 ? -6.774 4.371 38.527 1.00 83.69 368 LEU A N 1
ATOM 2982 C CA . LEU A 1 368 ? -7.621 3.230 38.240 1.00 83.69 368 LEU A CA 1
ATOM 2983 C C . LEU A 1 368 ? -7.659 2.985 36.731 1.00 83.69 368 LEU A C 1
ATOM 2985 O O . LEU A 1 368 ? -7.748 3.954 35.968 1.00 83.69 368 LEU A O 1
ATOM 2989 N N . PRO A 1 369 ? -7.622 1.717 36.287 1.00 85.44 369 PRO A N 1
ATOM 2990 C CA . PRO A 1 369 ? -7.804 1.396 34.881 1.00 85.44 369 PRO A CA 1
ATOM 2991 C C . PRO A 1 369 ? -9.229 1.772 34.459 1.00 85.44 369 PRO A C 1
ATOM 2993 O O . PRO A 1 369 ? -10.215 1.233 34.968 1.00 85.44 369 PRO A O 1
ATOM 2996 N N . GLY A 1 370 ? -9.327 2.731 33.543 1.00 88.88 370 GLY A N 1
ATOM 2997 C CA . GLY A 1 370 ? -10.583 3.254 33.033 1.00 88.88 370 GLY A CA 1
ATOM 2998 C C . GLY A 1 370 ? -10.807 2.915 31.566 1.00 88.88 370 GLY A C 1
ATOM 2999 O O . GLY A 1 370 ? -9.871 2.793 30.771 1.00 88.88 370 GLY A O 1
ATOM 3000 N N . CYS A 1 371 ? -12.079 2.822 31.208 1.00 92.12 371 CYS A N 1
ATOM 3001 C CA . CYS A 1 371 ? -12.563 2.822 29.841 1.00 92.12 371 CYS A CA 1
ATOM 3002 C C . CYS A 1 371 ? -13.471 4.032 29.644 1.00 92.12 371 CYS A C 1
ATOM 3004 O O . CYS A 1 371 ? -14.475 4.199 30.334 1.00 92.12 371 CYS A O 1
ATOM 3006 N N . CYS A 1 372 ? -13.118 4.871 28.688 1.00 92.06 372 CYS A N 1
ATOM 3007 C CA . CYS A 1 372 ? -13.833 6.070 28.320 1.00 92.06 372 CYS A CA 1
ATOM 3008 C C . CYS A 1 372 ? -14.421 5.872 26.923 1.00 92.06 372 CYS A C 1
ATOM 3010 O O . CYS A 1 372 ? -13.699 5.718 25.941 1.00 92.06 372 CYS A O 1
ATOM 3012 N N . GLU A 1 373 ? -15.742 5.845 26.845 1.00 93.38 373 GLU A N 1
ATOM 3013 C CA . GLU A 1 373 ? -16.494 5.779 25.601 1.00 93.38 373 GLU A CA 1
ATOM 3014 C C . GLU A 1 373 ? -16.694 7.197 25.053 1.00 93.38 373 GLU A C 1
ATOM 3016 O O . GLU A 1 373 ? -16.928 8.158 25.801 1.00 93.38 373 GLU A O 1
ATOM 3021 N N . TYR A 1 374 ? -16.607 7.321 23.734 1.00 94.69 374 TYR A N 1
ATOM 3022 C CA . TYR A 1 374 ? -16.727 8.584 23.023 1.00 94.69 374 TYR A CA 1
ATOM 3023 C C . TYR A 1 374 ? -18.062 8.633 22.276 1.00 94.69 374 TYR A C 1
ATOM 3025 O O . TYR A 1 374 ? -18.677 7.613 21.994 1.00 94.69 374 TYR A O 1
ATOM 3033 N N . ARG A 1 375 ? -18.529 9.832 21.948 1.00 93.44 375 ARG A N 1
ATOM 3034 C CA . ARG A 1 375 ? -19.660 10.043 21.040 1.00 93.44 375 ARG A CA 1
ATOM 3035 C C . ARG A 1 375 ? -19.244 10.944 19.895 1.00 93.44 375 ARG A C 1
ATOM 3037 O O . ARG A 1 375 ? -18.366 11.791 20.070 1.00 93.44 375 ARG A O 1
ATOM 3044 N N . ILE A 1 376 ? -19.922 10.816 18.765 1.00 93.38 376 ILE A N 1
ATOM 3045 C CA . ILE A 1 376 ? -19.751 11.741 17.649 1.00 93.38 376 ILE A CA 1
ATOM 3046 C C . ILE A 1 376 ? -20.349 13.098 18.028 1.00 93.38 376 ILE A C 1
ATOM 3048 O O . ILE A 1 376 ? -21.433 13.181 18.611 1.00 93.38 376 ILE A O 1
ATOM 3052 N N . VAL A 1 377 ? -19.619 14.167 17.721 1.00 88.31 377 VAL A N 1
ATOM 3053 C CA . VAL A 1 377 ? -20.147 15.532 17.762 1.00 88.31 377 VAL A CA 1
ATOM 3054 C C . VAL A 1 377 ? -20.738 15.835 16.388 1.00 88.31 377 VAL A C 1
ATOM 3056 O O . VAL A 1 377 ? -19.994 15.987 15.422 1.00 88.31 377 VAL A O 1
ATOM 3059 N N . GLU A 1 378 ? -22.067 15.886 16.292 1.00 73.69 378 GLU A N 1
ATOM 3060 C CA . GLU A 1 378 ? -22.745 16.373 15.085 1.00 73.69 378 GLU A CA 1
ATOM 3061 C C . GLU A 1 378 ? -22.451 17.873 14.918 1.00 73.69 378 GLU A C 1
ATOM 3063 O O . GLU A 1 378 ? -22.575 18.644 15.876 1.00 73.69 378 GLU A O 1
ATOM 3068 N N . GLY A 1 379 ? -21.975 18.248 13.728 1.00 50.88 379 GLY A N 1
ATOM 3069 C CA . GLY A 1 379 ? -21.635 19.623 13.351 1.00 50.88 379 GLY A CA 1
ATOM 3070 C C . GLY A 1 379 ? -22.819 20.420 12.830 1.00 50.88 379 GLY A C 1
ATOM 3071 O O . GLY A 1 379 ? -23.741 19.798 12.254 1.00 50.88 379 GLY A O 1
#